Protein AF-A0A1M5CPR2-F1 (afdb_monomer_lite)

Secondary structure (DSSP, 8-state):
--STTHHHHHHHHSGGGGSSSHHHHHHHHHHHHHHHHHHHHHHHHHHHHHHHHHHHHHHHHHHHHHHHHHHHHHHHHHHHT----HIIIIIHHHHHHHHHHHHHHHHHHHHHHHHHHHHHHHHHHHHHHHHHHHHHHHHHHH-S-TTT-PPPTTHHHHHTT---HHHHHHHHHTEES-STT-S-TTTGGG-EE-HHHHHHHHHHHHHHHHHHHTTGGGS-HHHHHHHHHHHHHHHSS-HHHHHHHGGG-S--SSGGGHHHHHHHHHHHHHHHHHHHHT--SSHHHHHHHHHHHHHTT-HHHHHHHHHH-GGGTGGGHHHHHHHHHHTT-HHHHHHHHHHHHHH---TTTTHHHHGGGTT-HHHHHHHHHHS-HHHHHHHHHHHHHHHHHHHHHHHHHHHHHHHHHHHHHHHHHHHHHHHHHHHHHHHHHHHHHHHH--

Structure (mmCIF, N/CA/C/O backbone):
data_AF-A0A1M5CPR2-F1
#
_entry.id   AF-A0A1M5CPR2-F1
#
loop_
_atom_site.group_PDB
_atom_site.id
_atom_site.type_symbol
_atom_site.label_atom_id
_atom_site.label_alt_id
_atom_site.label_comp_id
_atom_site.label_asym_id
_atom_site.label_entity_id
_atom_site.label_seq_id
_atom_site.pdbx_PDB_ins_code
_atom_site.Cartn_x
_atom_site.Cartn_y
_atom_site.Cartn_z
_atom_site.occupancy
_atom_site.B_iso_or_equiv
_atom_site.auth_seq_id
_atom_site.auth_comp_id
_atom_site.auth_asym_id
_atom_site.auth_atom_id
_atom_site.pdbx_PDB_model_num
ATOM 1 N N . MET A 1 1 ? 37.892 -90.742 161.801 1.00 46.31 1 MET A N 1
ATOM 2 C CA . MET A 1 1 ? 38.537 -89.490 162.265 1.00 46.31 1 MET A CA 1
ATOM 3 C C . MET A 1 1 ? 39.712 -89.000 161.391 1.00 46.31 1 MET A C 1
ATOM 5 O O . MET A 1 1 ? 40.082 -87.849 161.536 1.00 46.31 1 MET A O 1
ATOM 9 N N . LYS A 1 2 ? 40.266 -89.778 160.436 1.00 43.53 2 LYS A N 1
ATOM 10 C CA . LYS A 1 2 ? 41.350 -89.299 159.536 1.00 43.53 2 LYS A CA 1
ATOM 11 C C . LYS A 1 2 ? 40.891 -88.693 158.193 1.00 43.53 2 LYS A C 1
ATOM 13 O O . LYS A 1 2 ? 41.622 -87.905 157.613 1.00 43.53 2 LYS A O 1
ATOM 18 N N . TYR A 1 3 ? 39.667 -88.973 157.741 1.00 48.22 3 TYR A N 1
ATOM 19 C CA . TYR A 1 3 ? 39.135 -88.443 156.472 1.00 48.22 3 TYR A CA 1
ATOM 20 C C . TYR A 1 3 ? 38.451 -87.066 156.586 1.00 48.22 3 TYR A C 1
ATOM 22 O O . TYR A 1 3 ? 38.242 -86.408 155.574 1.00 48.22 3 TYR A O 1
ATOM 30 N N . LEU A 1 4 ? 38.173 -86.588 157.808 1.00 45.84 4 LEU A N 1
ATOM 31 C CA . LEU A 1 4 ? 37.547 -85.278 158.049 1.00 45.84 4 LEU A CA 1
ATOM 32 C C . LEU A 1 4 ? 38.531 -84.099 157.885 1.00 45.84 4 LEU A C 1
ATOM 34 O O . LEU A 1 4 ? 38.107 -82.965 157.725 1.00 45.84 4 LEU A O 1
ATOM 38 N N . ILE A 1 5 ? 39.842 -84.360 157.905 1.00 55.25 5 ILE A N 1
ATOM 39 C CA . ILE A 1 5 ? 40.881 -83.317 157.835 1.00 55.25 5 ILE A CA 1
ATOM 40 C C . ILE A 1 5 ? 41.336 -83.069 156.387 1.00 55.25 5 ILE A C 1
ATOM 42 O O . ILE A 1 5 ? 41.716 -81.955 156.044 1.00 55.25 5 ILE A O 1
ATOM 46 N N . TYR A 1 6 ? 41.237 -84.067 155.503 1.00 47.31 6 TYR A N 1
ATOM 47 C CA . TYR A 1 6 ? 41.739 -83.941 154.129 1.00 47.31 6 TYR A CA 1
ATOM 48 C C . TYR A 1 6 ? 40.798 -83.159 153.199 1.00 47.31 6 TYR A C 1
ATOM 50 O O . TYR A 1 6 ? 41.252 -82.498 152.272 1.00 47.31 6 TYR A O 1
ATOM 58 N N . LEU A 1 7 ? 39.489 -83.175 153.467 1.00 48.38 7 LEU A N 1
ATOM 59 C CA . LEU A 1 7 ? 38.509 -82.451 152.648 1.00 48.38 7 LEU A CA 1
ATOM 60 C C . LEU A 1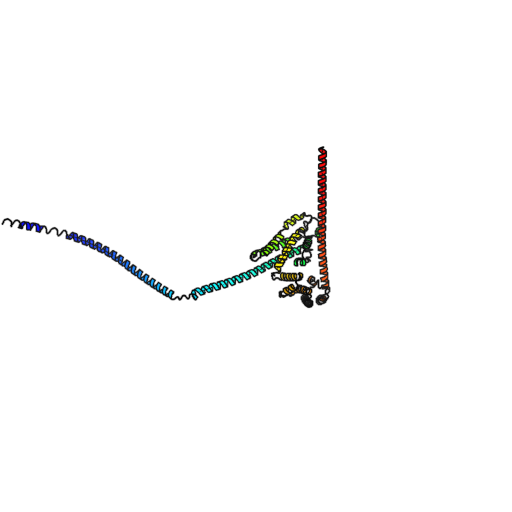 7 ? 38.382 -80.964 153.020 1.00 48.38 7 LEU A C 1
ATOM 62 O O . LEU A 1 7 ? 38.123 -80.150 152.139 1.00 48.38 7 LEU A O 1
ATOM 66 N N . LEU A 1 8 ? 38.673 -80.585 154.271 1.00 54.38 8 LEU A N 1
ATOM 67 C CA . LEU A 1 8 ? 38.713 -79.176 154.701 1.00 54.38 8 LEU A CA 1
ATOM 68 C C . LEU A 1 8 ? 39.885 -78.386 154.085 1.00 54.38 8 LEU A C 1
ATOM 70 O O . LEU A 1 8 ? 39.810 -77.164 153.967 1.00 54.38 8 LEU A O 1
ATOM 74 N N . LEU A 1 9 ? 40.939 -79.069 153.627 1.00 50.84 9 LEU A N 1
ATOM 75 C CA . LEU A 1 9 ? 42.083 -78.435 152.959 1.00 50.84 9 LEU A CA 1
ATOM 76 C C . LEU A 1 9 ? 41.846 -78.185 151.462 1.00 50.84 9 LEU A C 1
ATOM 78 O O . LEU A 1 9 ? 42.406 -77.244 150.906 1.00 50.84 9 LEU A O 1
ATOM 82 N N . ILE A 1 10 ? 40.961 -78.950 150.818 1.00 54.25 10 ILE A N 1
ATOM 83 C CA . ILE A 1 10 ? 40.609 -78.739 149.403 1.00 54.25 10 ILE A CA 1
ATOM 84 C C . ILE A 1 10 ? 39.627 -77.561 149.256 1.00 54.25 10 ILE A C 1
ATOM 86 O O . ILE A 1 10 ? 39.648 -76.856 148.250 1.00 54.25 10 ILE A O 1
ATOM 90 N N . SER A 1 11 ? 38.840 -77.253 150.295 1.00 47.31 11 SER A N 1
ATOM 91 C CA . SER A 1 11 ? 37.944 -76.088 150.299 1.00 47.31 11 SER A CA 1
ATOM 92 C C . SER A 1 11 ? 38.646 -74.725 150.399 1.00 47.31 11 SER A C 1
ATOM 94 O O . SER A 1 11 ? 38.014 -73.719 150.092 1.00 47.31 11 SER A O 1
ATOM 96 N N . GLN A 1 12 ? 39.930 -74.647 150.775 1.00 51.81 12 GLN A N 1
ATOM 97 C CA . GLN A 1 12 ? 40.636 -73.359 150.896 1.00 51.81 12 GLN A CA 1
ATOM 98 C C . GLN A 1 12 ? 41.450 -72.949 149.658 1.00 51.81 12 GLN A C 1
ATOM 100 O O . GLN A 1 12 ? 41.678 -71.756 149.483 1.00 51.81 12 GLN A O 1
ATOM 105 N N . SER A 1 13 ? 41.847 -73.870 148.767 1.00 49.28 13 SER A N 1
ATOM 106 C CA . SER A 1 13 ? 42.690 -73.503 147.610 1.00 49.28 13 SER A CA 1
ATOM 107 C C . SER A 1 13 ? 41.911 -73.025 146.382 1.00 49.28 13 SER A C 1
ATOM 109 O O . SER A 1 13 ? 42.493 -72.416 145.491 1.00 49.28 13 SER A O 1
ATOM 111 N N . ILE A 1 14 ? 40.608 -73.302 146.301 1.00 52.53 14 ILE A N 1
ATOM 112 C CA . ILE A 1 14 ? 39.794 -72.925 145.133 1.00 52.53 14 ILE A CA 1
ATOM 113 C C . ILE A 1 14 ? 39.235 -71.500 145.293 1.00 52.53 14 ILE A C 1
ATOM 115 O O . ILE A 1 14 ? 39.107 -70.771 144.309 1.00 52.53 14 ILE A O 1
ATOM 119 N N . ILE A 1 15 ? 39.017 -71.050 146.534 1.00 52.97 15 ILE A N 1
ATOM 120 C CA . ILE A 1 15 ? 38.456 -69.726 146.854 1.00 52.97 15 ILE A CA 1
ATOM 121 C C . ILE A 1 15 ? 39.446 -68.581 146.554 1.00 52.97 15 ILE A C 1
ATOM 123 O O . ILE A 1 15 ? 39.021 -67.467 146.266 1.00 52.97 15 ILE A O 1
ATOM 127 N N . THR A 1 16 ? 40.754 -68.835 146.502 1.00 52.72 16 THR A N 1
ATOM 128 C CA . THR A 1 16 ? 41.765 -67.819 146.147 1.00 52.72 16 THR A CA 1
ATOM 129 C C . THR A 1 16 ? 41.949 -67.598 144.642 1.00 52.72 16 THR A C 1
ATOM 131 O O . THR A 1 16 ? 42.523 -66.588 144.254 1.00 52.72 16 THR A O 1
ATOM 134 N N . SER A 1 17 ? 41.409 -68.463 143.775 1.00 48.44 17 SER A N 1
ATOM 135 C CA . SER A 1 17 ? 41.423 -68.247 142.312 1.00 48.44 17 SER A CA 1
ATOM 136 C C . SER A 1 17 ? 40.260 -67.378 141.803 1.00 48.44 17 SER A C 1
ATOM 138 O O . SER A 1 17 ? 40.164 -67.085 140.612 1.00 48.44 17 SER A O 1
ATOM 140 N N . ALA A 1 18 ? 39.405 -66.925 142.727 1.00 50.12 18 ALA A N 1
ATOM 141 C CA . ALA A 1 18 ? 38.241 -66.089 142.472 1.00 50.12 18 ALA A CA 1
ATOM 142 C C . ALA A 1 18 ? 38.508 -64.567 142.492 1.00 50.12 18 ALA A C 1
ATOM 144 O O . ALA A 1 18 ? 37.537 -63.827 142.469 1.00 50.12 18 ALA A O 1
ATOM 145 N N . SER A 1 19 ? 39.749 -64.048 142.524 1.00 50.28 19 SER A N 1
ATOM 146 C CA . SER A 1 19 ? 39.939 -62.578 142.621 1.00 50.28 19 SER A CA 1
ATOM 147 C C . SER A 1 19 ? 40.888 -61.905 141.622 1.00 50.28 19 SER A C 1
ATOM 149 O O . SER A 1 19 ? 40.955 -60.680 141.619 1.00 50.28 19 SER A O 1
ATOM 151 N N . GLU A 1 20 ? 41.601 -62.632 140.752 1.00 49.53 20 GLU A N 1
ATOM 152 C CA . GLU A 1 20 ? 42.553 -62.008 139.802 1.00 49.53 20 GLU A CA 1
ATOM 153 C C . GLU A 1 20 ? 42.031 -61.866 138.357 1.00 49.53 20 GLU A C 1
ATOM 155 O O . GLU A 1 20 ? 42.562 -61.061 137.594 1.00 49.53 20 GLU A O 1
ATOM 160 N N . ASN A 1 21 ? 40.948 -62.555 137.973 1.00 52.19 21 ASN A N 1
ATOM 161 C CA . ASN A 1 21 ? 40.403 -62.490 136.604 1.00 52.19 21 ASN A CA 1
ATOM 162 C C . ASN A 1 21 ? 39.315 -61.418 136.384 1.00 52.19 21 ASN A C 1
ATOM 164 O O . ASN A 1 21 ? 39.042 -61.062 135.237 1.00 52.19 21 ASN A O 1
ATOM 168 N N . GLU A 1 22 ? 38.723 -60.859 137.443 1.00 54.50 22 GLU A N 1
ATOM 169 C CA . GLU A 1 22 ? 37.647 -59.856 137.334 1.00 54.50 22 GLU A CA 1
ATOM 170 C C . GLU A 1 22 ? 38.163 -58.461 136.927 1.00 54.50 22 GLU A C 1
ATOM 172 O O . GLU A 1 22 ? 37.535 -57.775 136.124 1.00 54.50 22 GLU A O 1
ATOM 177 N N . LEU A 1 23 ? 39.368 -58.065 137.359 1.00 55.88 23 LEU A N 1
ATOM 178 C CA . LEU A 1 23 ? 39.886 -56.704 137.130 1.00 55.88 23 LEU A CA 1
ATOM 179 C C . LEU A 1 23 ? 40.436 -56.456 135.704 1.00 55.88 23 LEU A C 1
ATOM 181 O O . LEU A 1 23 ? 40.624 -55.313 135.282 1.00 55.88 23 LEU A O 1
ATOM 185 N N . SER A 1 24 ? 40.729 -57.526 134.959 1.00 54.97 24 SER A N 1
ATOM 186 C CA . SER A 1 24 ? 41.297 -57.491 133.599 1.00 54.97 24 SER A CA 1
ATOM 187 C C . SER A 1 24 ? 40.220 -57.330 132.513 1.00 54.97 24 SER A C 1
ATOM 189 O O . SER A 1 24 ? 40.455 -56.719 131.465 1.00 54.97 24 SER A O 1
ATOM 191 N N . LEU A 1 25 ? 39.010 -57.834 132.772 1.00 57.06 25 LEU A N 1
ATOM 192 C CA . LEU A 1 25 ? 37.923 -57.867 131.795 1.00 57.06 25 LEU A CA 1
ATOM 193 C C . LEU A 1 25 ? 37.200 -56.513 131.673 1.00 57.06 25 LEU A C 1
ATOM 195 O O . LEU A 1 25 ? 36.881 -56.080 130.564 1.00 57.06 25 LEU A O 1
ATOM 199 N N . GLU A 1 26 ? 37.001 -55.804 132.788 1.00 59.25 26 GLU A N 1
ATOM 200 C CA . GLU A 1 26 ? 36.251 -54.538 132.815 1.00 59.25 26 GLU A CA 1
ATOM 201 C C . GLU A 1 26 ? 36.940 -53.418 132.016 1.00 59.25 26 GLU A C 1
ATOM 203 O O . GLU A 1 26 ? 36.291 -52.716 131.237 1.00 59.25 26 GLU A O 1
ATOM 208 N N . LYS A 1 27 ? 38.277 -53.317 132.082 1.00 59.38 27 LYS A N 1
ATOM 209 C CA . LYS A 1 27 ? 39.042 -52.295 131.337 1.00 59.38 27 LYS A CA 1
ATOM 210 C C . LYS A 1 27 ? 38.984 -52.451 129.814 1.00 59.38 27 LYS A C 1
ATOM 212 O O . LYS A 1 27 ? 39.145 -51.464 129.092 1.00 59.38 27 LYS A O 1
ATOM 217 N N . ASN A 1 28 ? 38.774 -53.664 129.304 1.00 59.59 28 ASN A N 1
ATOM 218 C CA . ASN A 1 28 ? 38.693 -53.913 127.861 1.00 59.59 28 ASN A CA 1
ATOM 219 C C . ASN A 1 28 ? 37.292 -53.633 127.299 1.00 59.59 28 ASN A C 1
ATOM 221 O O . ASN A 1 28 ? 37.167 -53.167 126.165 1.00 59.59 28 ASN A O 1
ATOM 225 N N . ILE A 1 29 ? 36.246 -53.842 128.101 1.00 63.50 29 ILE A N 1
ATOM 226 C CA . ILE A 1 29 ? 34.855 -53.571 127.714 1.00 63.50 29 ILE A CA 1
ATOM 227 C C . ILE A 1 29 ? 34.598 -52.060 127.617 1.00 63.50 29 ILE A C 1
ATOM 229 O O . ILE A 1 29 ? 33.936 -51.600 126.684 1.00 63.50 29 ILE A O 1
ATOM 233 N N . GLU A 1 30 ? 35.180 -51.265 128.515 1.00 68.19 30 GLU A N 1
ATOM 234 C CA . GLU A 1 30 ? 34.995 -49.810 128.522 1.00 68.19 30 GLU A CA 1
ATOM 235 C C . GLU A 1 30 ? 35.646 -49.121 127.306 1.00 68.19 30 GLU A C 1
ATOM 237 O O . GLU A 1 30 ? 35.036 -48.263 126.665 1.00 68.19 30 GLU A O 1
ATOM 242 N N . LYS A 1 31 ? 36.836 -49.575 126.882 1.00 61.56 31 LYS A N 1
ATOM 243 C CA . LYS A 1 31 ? 37.495 -49.077 125.657 1.00 61.56 31 LYS A CA 1
ATOM 244 C C . LYS A 1 31 ? 36.727 -49.397 124.370 1.00 61.56 31 LYS A C 1
ATOM 246 O O . LYS A 1 31 ? 36.812 -48.627 123.412 1.00 61.56 31 LYS A O 1
ATOM 251 N N . LEU A 1 32 ? 36.002 -50.516 124.323 1.00 57.22 32 LEU A N 1
ATOM 252 C CA . LEU A 1 32 ? 35.213 -50.912 123.152 1.00 57.22 32 LEU A CA 1
ATOM 253 C C . LEU A 1 32 ? 33.897 -50.129 123.045 1.00 57.22 32 LEU A C 1
ATOM 255 O O . LEU A 1 32 ? 33.514 -49.757 121.935 1.00 57.22 32 LEU A O 1
ATOM 259 N N . LYS A 1 33 ? 33.252 -49.788 124.168 1.00 63.53 33 LYS A N 1
ATOM 260 C CA . LYS A 1 33 ? 32.050 -48.933 124.164 1.00 63.53 33 LYS A CA 1
ATOM 261 C C . LYS A 1 33 ? 32.331 -47.538 123.606 1.00 63.53 33 LYS A C 1
ATOM 263 O O . LYS A 1 33 ? 31.675 -47.125 122.656 1.00 63.53 33 LYS A O 1
ATOM 268 N N . ILE A 1 34 ? 33.394 -46.883 124.077 1.00 67.56 34 ILE A N 1
ATOM 269 C CA . ILE A 1 34 ? 33.750 -45.516 123.650 1.00 67.56 34 ILE A CA 1
ATOM 270 C C . ILE A 1 34 ? 34.014 -45.430 122.133 1.00 67.56 34 ILE A C 1
ATOM 272 O O . ILE A 1 34 ? 33.677 -44.437 121.491 1.00 67.56 34 ILE A O 1
ATOM 276 N N . ARG A 1 35 ? 34.601 -46.473 121.530 1.00 58.03 35 ARG A N 1
ATOM 277 C CA . ARG A 1 35 ? 34.837 -46.520 120.075 1.00 58.03 35 ARG A CA 1
ATOM 278 C C . ARG A 1 35 ? 33.563 -46.744 119.263 1.00 58.03 35 ARG A C 1
ATOM 280 O O . ARG A 1 35 ? 33.475 -46.238 118.149 1.00 58.03 35 ARG A O 1
ATOM 287 N N . THR A 1 36 ? 32.609 -47.491 119.808 1.00 58.78 36 THR A N 1
ATOM 288 C CA . THR A 1 36 ? 31.364 -47.839 119.112 1.00 58.78 36 THR A CA 1
ATOM 289 C C . THR A 1 36 ? 30.396 -46.655 119.119 1.00 58.78 36 THR A C 1
ATOM 291 O O . THR A 1 36 ? 29.849 -46.308 118.075 1.00 58.78 36 THR A O 1
ATOM 294 N N . ASP A 1 37 ? 30.297 -45.946 120.247 1.00 67.44 37 ASP A N 1
ATOM 295 C CA . ASP A 1 37 ? 29.418 -44.779 120.384 1.00 67.44 37 ASP A CA 1
ATOM 296 C C . ASP A 1 37 ? 29.842 -43.619 119.464 1.00 67.44 37 ASP A C 1
ATOM 298 O O . ASP A 1 37 ? 28.994 -42.942 118.884 1.00 67.44 37 ASP A O 1
ATOM 302 N N . LYS A 1 38 ? 31.154 -43.442 119.243 1.00 63.56 38 LYS A N 1
ATOM 303 C CA . LYS A 1 38 ? 31.688 -42.400 118.351 1.00 63.56 38 LYS A CA 1
ATOM 304 C C . LYS A 1 38 ? 31.393 -42.658 116.865 1.00 63.56 38 LYS A C 1
ATOM 306 O O . LYS A 1 38 ? 31.066 -41.733 116.130 1.00 63.56 38 LYS A O 1
ATOM 311 N N . ILE A 1 39 ? 31.476 -43.913 116.418 1.00 59.12 39 ILE A N 1
ATOM 312 C CA . ILE A 1 39 ? 31.174 -44.283 115.021 1.00 59.12 39 ILE A CA 1
ATOM 313 C C . ILE A 1 39 ? 29.666 -44.162 114.747 1.00 59.12 39 ILE A C 1
ATOM 315 O O . ILE A 1 39 ? 29.250 -43.779 113.653 1.00 59.12 39 ILE A O 1
ATOM 319 N N . GLN A 1 40 ? 28.836 -44.449 115.750 1.00 60.44 40 GLN A N 1
ATOM 320 C CA . GLN A 1 40 ? 27.385 -44.386 115.614 1.00 60.44 40 GLN A CA 1
ATOM 321 C C . GLN A 1 40 ? 26.854 -42.943 115.611 1.00 60.44 40 GLN A C 1
ATOM 323 O O . GLN A 1 40 ? 25.885 -42.660 114.905 1.00 60.44 40 GLN A O 1
ATOM 328 N N . SER A 1 41 ? 27.498 -42.017 116.334 1.00 68.81 41 SER A N 1
ATOM 329 C CA . SER A 1 41 ? 27.134 -40.596 116.291 1.00 68.81 41 SER A CA 1
ATOM 330 C C . SER A 1 41 ? 27.488 -39.940 114.954 1.00 68.81 41 SER A C 1
ATOM 332 O O . SER A 1 41 ? 26.647 -39.247 114.392 1.00 68.81 41 SER A O 1
ATOM 334 N N . GLU A 1 42 ? 28.682 -40.206 114.408 1.00 64.06 42 GLU A N 1
ATOM 335 C CA . GLU A 1 42 ? 29.139 -39.605 113.141 1.00 64.06 42 GLU A CA 1
ATOM 336 C C . GLU A 1 42 ? 28.307 -40.100 111.935 1.00 64.06 42 GLU A C 1
ATOM 338 O O . GLU A 1 42 ? 27.951 -39.315 111.058 1.00 64.06 42 GLU A O 1
ATOM 343 N N . SER A 1 43 ? 27.899 -41.376 111.928 1.00 62.56 43 SER A N 1
ATOM 344 C CA . SER A 1 43 ? 27.046 -41.951 110.872 1.00 62.56 43 SER A CA 1
ATOM 345 C C . SER A 1 43 ? 25.602 -41.419 110.900 1.00 62.56 43 SER A C 1
ATOM 347 O O . SER A 1 43 ? 25.014 -41.107 109.860 1.00 62.56 43 SER A O 1
ATOM 349 N N . ASN A 1 44 ? 25.018 -41.257 112.092 1.00 66.56 44 ASN A N 1
ATOM 350 C CA . ASN A 1 44 ? 23.647 -40.759 112.224 1.00 66.56 44 ASN A CA 1
ATOM 351 C C . ASN A 1 44 ? 23.523 -39.278 111.837 1.00 66.56 44 ASN A C 1
ATOM 353 O O . ASN A 1 44 ? 22.504 -38.873 111.273 1.00 66.56 44 ASN A O 1
ATOM 357 N N . GLU A 1 45 ? 24.550 -38.471 112.096 1.00 68.62 45 GLU A N 1
ATOM 358 C CA . GLU A 1 45 ? 24.544 -37.047 111.757 1.00 68.62 45 GLU A CA 1
ATOM 359 C C . GLU A 1 45 ? 24.587 -36.830 110.231 1.00 68.62 45 GLU A C 1
ATOM 361 O O . GLU A 1 45 ? 23.793 -36.053 109.692 1.00 68.62 45 GLU A O 1
ATOM 366 N N . GLU A 1 46 ? 25.399 -37.611 109.507 1.00 66.94 46 GLU A N 1
ATOM 367 C CA . GLU A 1 46 ? 25.482 -37.556 108.040 1.00 66.94 46 GLU A CA 1
ATOM 368 C C . GLU A 1 46 ? 24.170 -37.998 107.360 1.00 66.94 46 GLU A C 1
ATOM 370 O O . GLU A 1 46 ? 23.700 -37.374 106.400 1.00 66.94 46 GLU A O 1
ATOM 375 N N . HIS A 1 47 ? 23.532 -39.054 107.874 1.00 64.56 47 HIS A N 1
ATOM 376 C CA . HIS A 1 47 ? 22.253 -39.527 107.342 1.00 64.56 47 HIS A CA 1
ATOM 377 C C . HIS A 1 47 ? 21.106 -38.543 107.591 1.00 64.56 47 HIS A C 1
ATOM 379 O O . HIS A 1 47 ? 20.256 -38.362 106.714 1.00 64.56 47 HIS A O 1
ATOM 385 N N . THR A 1 48 ? 21.098 -37.866 108.741 1.00 68.06 48 THR A N 1
ATOM 386 C CA . THR A 1 48 ? 20.051 -36.892 109.082 1.00 68.06 48 THR A CA 1
ATOM 387 C C . THR A 1 48 ? 20.138 -35.649 108.190 1.00 68.06 48 THR A C 1
ATOM 389 O O . THR A 1 48 ? 19.113 -35.186 107.685 1.00 68.06 48 THR A O 1
ATOM 392 N N . GLN A 1 49 ? 21.352 -35.170 107.893 1.00 69.56 49 GLN A N 1
ATOM 393 C CA . GLN A 1 49 ? 21.562 -34.046 106.973 1.00 69.56 49 GLN A CA 1
ATOM 394 C C . GLN A 1 49 ? 21.135 -34.380 105.535 1.00 69.56 49 GLN A C 1
ATOM 396 O O . GLN A 1 49 ? 20.438 -33.590 104.895 1.00 69.56 49 GLN A O 1
ATOM 401 N N . LYS A 1 50 ? 21.472 -35.577 105.028 1.00 67.31 50 LYS A N 1
ATOM 402 C CA . LYS A 1 50 ? 21.034 -36.028 103.692 1.00 67.31 50 LYS A CA 1
ATOM 403 C C . LYS A 1 50 ? 19.509 -36.149 103.584 1.00 67.31 50 LYS A C 1
ATOM 405 O O . LYS A 1 50 ? 18.942 -35.793 102.552 1.00 67.31 50 LYS A O 1
ATOM 410 N N . LEU A 1 51 ? 18.836 -36.606 104.643 1.00 63.41 51 LEU A N 1
ATOM 411 C CA . LEU A 1 51 ? 17.372 -36.679 104.700 1.00 63.41 51 LEU A CA 1
ATOM 412 C C . LEU A 1 51 ? 16.717 -35.293 104.707 1.00 63.41 51 LEU A C 1
ATOM 414 O O . LEU A 1 51 ? 15.734 -35.094 103.998 1.00 63.41 51 LEU A O 1
ATOM 418 N N . GLN A 1 52 ? 17.267 -34.325 105.443 1.00 70.81 52 GLN A N 1
ATOM 419 C CA . GLN A 1 52 ? 16.745 -32.954 105.455 1.00 70.81 52 GLN A CA 1
ATOM 420 C C . GLN A 1 52 ? 16.826 -32.289 104.077 1.00 70.81 52 GLN A C 1
ATOM 422 O O . GLN A 1 52 ? 15.830 -31.728 103.624 1.00 70.81 52 GLN A O 1
ATOM 427 N N . ILE A 1 53 ? 17.952 -32.442 103.372 1.00 70.44 53 ILE A N 1
ATOM 428 C CA . ILE A 1 53 ? 18.131 -31.902 102.014 1.00 70.44 53 ILE A CA 1
ATOM 429 C C . ILE A 1 53 ? 17.119 -32.520 101.034 1.00 70.44 53 ILE A C 1
ATOM 431 O O . ILE A 1 53 ? 16.521 -31.810 100.226 1.00 70.44 53 ILE A O 1
ATOM 435 N N . LEU A 1 54 ? 16.876 -33.833 101.120 1.00 62.09 54 LEU A N 1
ATOM 436 C CA . LEU A 1 54 ? 15.883 -34.509 100.277 1.00 62.09 54 LEU A CA 1
ATOM 437 C C . LEU A 1 54 ? 14.446 -34.071 100.597 1.00 62.09 54 LEU A C 1
ATOM 439 O O . LEU A 1 54 ? 13.639 -33.901 99.682 1.00 62.09 54 LEU A O 1
ATOM 443 N N . ILE A 1 55 ? 14.122 -33.851 101.875 1.00 68.12 55 ILE A N 1
ATOM 444 C CA . ILE A 1 55 ? 12.794 -33.386 102.300 1.00 68.12 55 ILE A CA 1
ATOM 445 C C . ILE A 1 55 ? 12.545 -31.950 101.826 1.00 68.12 55 ILE A C 1
ATOM 447 O O . ILE A 1 55 ? 11.475 -31.674 101.282 1.00 68.12 55 ILE A O 1
ATOM 451 N N . GLU A 1 56 ? 13.512 -31.045 101.987 1.00 70.25 56 GLU A N 1
ATOM 452 C CA . GLU A 1 56 ? 13.401 -29.661 101.508 1.00 70.25 56 GLU A CA 1
ATOM 453 C C . GLU A 1 56 ? 13.316 -29.591 99.978 1.00 70.25 56 GLU A C 1
ATOM 455 O O . GLU A 1 56 ? 12.459 -28.881 99.450 1.00 70.25 56 GLU A O 1
ATOM 460 N N . GLY A 1 57 ? 14.099 -30.412 99.268 1.00 62.84 57 GLY A N 1
ATOM 461 C CA . GLY A 1 57 ? 13.990 -30.565 97.816 1.00 62.84 57 GLY A CA 1
ATOM 462 C C . GLY A 1 57 ? 12.614 -31.072 97.366 1.00 62.84 57 GLY A C 1
ATOM 463 O O . GLY A 1 57 ? 12.060 -30.561 96.394 1.00 62.84 57 GLY A O 1
ATOM 464 N N . SER A 1 58 ? 12.011 -32.022 98.095 1.00 63.50 58 SER A N 1
ATOM 465 C CA . SER A 1 58 ? 10.658 -32.508 97.775 1.00 63.50 58 SER A CA 1
ATOM 466 C C . SER A 1 58 ? 9.585 -31.431 97.968 1.00 63.50 58 SER A C 1
ATOM 468 O O . SER A 1 58 ? 8.727 -31.267 97.107 1.00 63.50 58 SER A O 1
ATOM 470 N N . LYS A 1 59 ? 9.685 -30.617 99.029 1.00 69.75 59 LYS A N 1
ATOM 471 C CA . LYS A 1 59 ? 8.730 -29.531 99.303 1.00 69.75 59 LYS A CA 1
ATOM 472 C C . LYS A 1 59 ? 8.798 -28.420 98.256 1.00 69.75 59 LYS A C 1
ATOM 474 O O . LYS A 1 59 ? 7.759 -27.882 97.882 1.00 69.75 59 LYS A O 1
ATOM 479 N N . HIS A 1 60 ? 9.999 -28.090 97.777 1.00 68.75 60 HIS A N 1
ATOM 480 C CA . HIS A 1 60 ? 10.169 -27.110 96.705 1.00 68.75 60 HIS A CA 1
ATOM 481 C C . HIS A 1 60 ? 9.586 -27.626 95.379 1.00 68.75 60 HIS A C 1
ATOM 483 O O . HIS A 1 60 ? 8.898 -26.884 94.677 1.00 68.75 60 HIS A O 1
ATOM 489 N N . ASN A 1 61 ? 9.782 -28.911 95.067 1.00 65.75 61 ASN A N 1
ATOM 490 C CA . ASN A 1 61 ? 9.176 -29.534 93.888 1.00 65.75 61 ASN A CA 1
ATOM 491 C C . ASN A 1 61 ? 7.643 -29.586 93.985 1.00 65.75 61 ASN A C 1
ATOM 493 O O . ASN A 1 61 ? 6.961 -29.308 93.001 1.00 65.75 61 ASN A O 1
ATOM 497 N N . ASP A 1 62 ? 7.083 -29.875 95.161 1.00 70.62 62 ASP A N 1
ATOM 498 C CA . ASP A 1 62 ? 5.629 -29.889 95.363 1.00 70.62 62 ASP A CA 1
ATOM 499 C C . ASP A 1 62 ? 5.006 -28.492 95.188 1.00 70.62 62 ASP A C 1
ATOM 501 O O . ASP A 1 62 ? 3.921 -28.361 94.613 1.00 70.62 62 ASP A O 1
ATOM 505 N N . GLN A 1 63 ? 5.703 -27.432 95.614 1.00 70.94 63 GLN A N 1
ATOM 506 C CA . GLN A 1 63 ? 5.278 -26.046 95.387 1.00 70.94 63 GLN A CA 1
ATOM 507 C C . GLN A 1 63 ? 5.341 -25.649 93.904 1.00 70.94 63 GLN A C 1
ATOM 509 O O . GLN A 1 63 ? 4.407 -25.021 93.399 1.00 70.94 63 GLN A O 1
ATOM 514 N N . GLU A 1 64 ? 6.384 -26.054 93.176 1.00 68.62 64 GLU A N 1
ATOM 515 C CA . GLU A 1 64 ? 6.464 -25.818 91.730 1.00 68.62 64 GLU A CA 1
ATOM 516 C C . GLU A 1 64 ? 5.367 -26.576 90.976 1.00 68.62 64 GLU A C 1
ATOM 518 O O . GLU A 1 64 ? 4.669 -25.983 90.151 1.00 68.62 64 GLU A O 1
ATOM 523 N N . ILE A 1 65 ? 5.132 -27.847 91.315 1.00 70.44 65 ILE A N 1
ATOM 524 C CA . ILE A 1 65 ? 4.063 -28.664 90.726 1.00 70.44 65 ILE A CA 1
ATOM 525 C C . ILE A 1 65 ? 2.684 -28.055 91.012 1.00 70.44 65 ILE A C 1
ATOM 527 O O . ILE A 1 65 ? 1.835 -28.038 90.118 1.00 70.44 65 ILE A O 1
ATOM 531 N N . SER A 1 66 ? 2.456 -27.520 92.217 1.00 73.62 66 SER A N 1
ATOM 532 C CA . SER A 1 66 ? 1.236 -26.773 92.552 1.00 73.62 66 SER A CA 1
ATOM 533 C C . SER A 1 66 ? 1.064 -25.555 91.645 1.00 73.62 66 SER A C 1
ATOM 535 O O . SER A 1 66 ? 0.013 -25.393 91.033 1.00 73.62 66 SER A O 1
ATOM 537 N N . SER A 1 67 ? 2.110 -24.740 91.487 1.00 71.69 67 SER A N 1
ATOM 538 C CA . SER A 1 67 ? 2.048 -23.537 90.646 1.00 71.69 67 SER A CA 1
ATOM 539 C C . SER A 1 67 ? 1.824 -23.862 89.162 1.00 71.69 67 SER A C 1
ATOM 541 O O . SER A 1 67 ? 1.107 -23.150 88.458 1.00 71.69 67 SER A O 1
ATOM 543 N N . ILE A 1 68 ? 2.387 -24.974 88.678 1.00 70.94 68 ILE A N 1
ATOM 544 C CA . ILE A 1 68 ? 2.177 -25.470 87.315 1.00 70.94 68 ILE A CA 1
ATOM 545 C C . ILE A 1 68 ? 0.737 -25.958 87.147 1.00 70.94 68 ILE A C 1
ATOM 547 O O . ILE A 1 68 ? 0.112 -25.630 86.141 1.00 70.94 68 ILE A O 1
ATOM 551 N N . LYS A 1 69 ? 0.184 -26.690 88.123 1.00 74.44 69 LYS A N 1
ATOM 552 C CA . LYS A 1 69 ? -1.224 -27.113 88.099 1.00 74.44 69 LYS A CA 1
ATOM 553 C C . LYS A 1 69 ? -2.173 -25.922 88.090 1.00 74.44 69 LYS A C 1
ATOM 555 O O . LYS A 1 69 ? -3.084 -25.916 87.271 1.00 74.44 69 LYS A O 1
ATOM 560 N N . ASP A 1 70 ? -1.922 -24.905 88.908 1.00 77.00 70 ASP A N 1
ATOM 561 C CA . ASP A 1 70 ? -2.744 -23.692 88.936 1.00 77.00 70 ASP A CA 1
ATOM 562 C C . ASP A 1 70 ? -2.675 -22.940 87.598 1.00 77.00 70 ASP A C 1
ATOM 564 O O . ASP A 1 70 ? -3.698 -22.516 87.062 1.00 77.00 70 ASP A O 1
ATOM 568 N N . ASN A 1 71 ? -1.490 -22.844 86.987 1.00 75.25 71 ASN A N 1
ATOM 569 C CA . ASN A 1 71 ? -1.327 -22.240 85.662 1.00 75.25 71 ASN A CA 1
ATOM 570 C C . ASN A 1 71 ? -2.008 -23.050 84.549 1.00 75.25 71 ASN A C 1
ATOM 572 O O . ASN A 1 71 ? -2.604 -22.465 83.641 1.00 75.25 71 ASN A O 1
ATOM 576 N N . ILE A 1 72 ? -1.950 -24.383 84.616 1.00 72.44 72 ILE A N 1
ATOM 577 C CA . ILE A 1 72 ? -2.669 -25.272 83.696 1.00 72.44 72 ILE A CA 1
ATOM 578 C C . ILE A 1 72 ? -4.178 -25.116 83.882 1.00 72.44 72 ILE A C 1
ATOM 580 O O . ILE A 1 72 ? -4.884 -25.061 82.881 1.00 72.44 72 ILE A O 1
ATOM 584 N N . ASP A 1 73 ? -4.672 -24.979 85.113 1.00 75.81 73 ASP A N 1
ATOM 585 C CA . ASP A 1 73 ? -6.101 -24.818 85.400 1.00 75.81 73 ASP A CA 1
ATOM 586 C C . ASP A 1 73 ? -6.627 -23.430 84.980 1.00 75.81 73 ASP A C 1
ATOM 588 O O . ASP A 1 73 ? -7.754 -23.273 84.509 1.00 75.81 73 ASP A O 1
ATOM 592 N N . ILE A 1 74 ? -5.783 -22.396 85.066 1.00 75.12 74 ILE A N 1
ATOM 593 C CA . ILE A 1 74 ? -6.073 -21.067 84.511 1.00 75.12 74 ILE A CA 1
ATOM 594 C C . ILE A 1 74 ? -6.107 -21.120 82.978 1.00 75.12 74 ILE A C 1
ATOM 596 O O . ILE A 1 74 ? -6.997 -20.529 82.363 1.00 75.12 74 ILE A O 1
ATOM 600 N N . LEU A 1 75 ? -5.159 -21.817 82.342 1.00 67.75 75 LEU A N 1
ATOM 601 C CA . LEU A 1 75 ? -5.114 -21.974 80.886 1.00 67.75 75 LEU A CA 1
ATOM 602 C C . LEU A 1 75 ? -6.269 -22.833 80.366 1.00 67.75 75 LEU A C 1
ATOM 604 O O . LEU A 1 75 ? -6.886 -22.449 79.373 1.00 67.75 75 LEU A O 1
ATOM 608 N N . SER A 1 76 ? -6.603 -23.932 81.043 1.00 67.38 76 SER A N 1
ATOM 609 C CA . SER A 1 76 ? -7.727 -24.801 80.693 1.00 67.38 76 SER A CA 1
ATOM 610 C C . SER A 1 76 ? -9.036 -24.022 80.777 1.00 67.38 76 SER A C 1
ATOM 612 O O . SER A 1 76 ? -9.744 -23.958 79.781 1.00 67.38 76 SER A O 1
ATOM 614 N N . LYS A 1 77 ? -9.286 -23.279 81.864 1.00 67.88 77 LYS A N 1
ATOM 615 C CA . LYS A 1 77 ? -10.467 -22.405 81.997 1.00 67.88 77 LYS A CA 1
ATOM 616 C C . LYS A 1 77 ? -10.509 -21.280 80.962 1.00 67.88 77 LYS A C 1
ATOM 618 O O . LYS A 1 77 ? -11.591 -20.830 80.589 1.00 67.88 77 LYS A O 1
ATOM 623 N N . LYS A 1 78 ? -9.356 -20.796 80.487 1.00 62.44 78 LYS A N 1
ATOM 624 C CA . LYS A 1 78 ? -9.268 -19.757 79.444 1.00 62.44 78 LYS A CA 1
ATOM 625 C C . LYS A 1 78 ? -9.506 -20.315 78.036 1.00 62.44 78 LYS A C 1
ATOM 627 O O . LYS A 1 78 ? -10.005 -19.586 77.182 1.00 62.44 78 LYS A O 1
ATOM 632 N N . ILE A 1 79 ? -9.172 -21.585 77.807 1.00 59.78 79 ILE A N 1
ATOM 633 C CA . ILE A 1 79 ? -9.469 -22.330 76.575 1.00 59.78 79 ILE A CA 1
ATOM 634 C C . ILE A 1 79 ? -10.935 -22.782 76.569 1.00 59.78 79 ILE A C 1
ATOM 636 O O . ILE A 1 79 ? -11.611 -22.608 75.565 1.00 59.78 79 ILE A O 1
ATOM 640 N N . GLU A 1 80 ? -11.448 -23.263 77.701 1.00 58.53 80 GLU A N 1
ATOM 641 C CA . GLU A 1 80 ? -12.827 -23.737 77.879 1.00 58.53 80 GLU A CA 1
ATOM 642 C C . GLU A 1 80 ? -13.852 -22.588 77.823 1.00 58.53 80 GLU A C 1
ATOM 644 O O . GLU A 1 80 ? -14.981 -22.790 77.397 1.00 58.53 80 GLU A O 1
ATOM 649 N N . LYS A 1 81 ? -13.446 -21.352 78.162 1.00 56.00 81 LYS A N 1
ATOM 650 C CA . LYS A 1 81 ? -14.253 -20.130 77.965 1.00 56.00 81 LYS A CA 1
ATOM 651 C C . LYS A 1 81 ? -14.106 -19.472 76.591 1.00 56.00 81 LYS A C 1
ATOM 653 O O . LYS A 1 81 ? -14.788 -18.480 76.329 1.00 56.00 81 LYS A O 1
ATOM 658 N N . ARG A 1 82 ? -13.226 -19.963 75.712 1.00 54.53 82 ARG A N 1
ATOM 659 C CA . ARG A 1 82 ? -13.302 -19.601 74.294 1.00 54.53 82 ARG A CA 1
ATOM 660 C C . ARG A 1 82 ? -14.350 -20.508 73.671 1.00 54.53 82 ARG A C 1
ATOM 662 O O . ARG A 1 82 ? -14.015 -21.563 73.143 1.00 54.53 82 ARG A O 1
ATOM 669 N N . ASP A 1 83 ? -15.602 -20.062 73.713 1.00 54.69 83 ASP A N 1
ATOM 67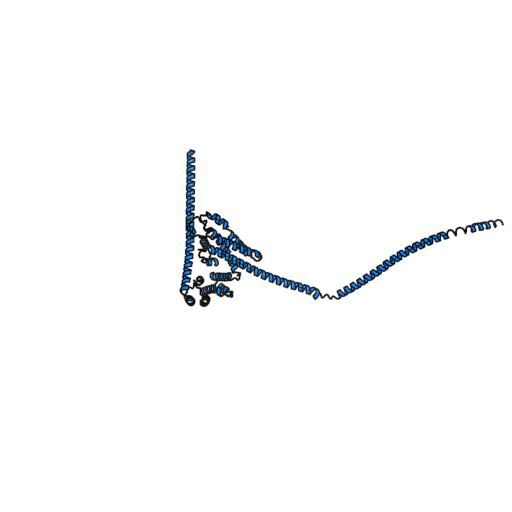0 C CA . ASP A 1 83 ? -16.615 -20.516 72.767 1.00 54.69 83 ASP A CA 1
ATOM 671 C C . ASP A 1 83 ? -16.090 -20.186 71.366 1.00 54.69 83 ASP A C 1
ATOM 673 O O . ASP A 1 83 ? -16.266 -19.082 70.849 1.00 54.69 83 ASP A O 1
ATOM 677 N N . LEU A 1 84 ? -15.336 -21.127 70.797 1.00 54.94 84 LEU A N 1
ATOM 678 C CA . LEU A 1 84 ? -14.847 -21.092 69.431 1.00 54.94 84 LEU A CA 1
ATOM 679 C C . LEU A 1 84 ? -16.088 -21.125 68.551 1.00 54.94 84 LEU A C 1
ATOM 681 O O . LEU A 1 84 ? -16.621 -22.181 68.206 1.00 54.94 84 LEU A O 1
ATOM 685 N N . ASN A 1 85 ? -16.576 -19.939 68.207 1.00 60.66 85 ASN A N 1
ATOM 686 C CA . ASN A 1 85 ? -17.570 -19.779 67.171 1.00 60.66 85 ASN A CA 1
ATOM 687 C C . ASN A 1 85 ? -16.859 -20.124 65.863 1.00 60.66 85 ASN A C 1
ATOM 689 O O . ASN A 1 85 ? -16.352 -19.244 65.176 1.00 60.66 85 ASN A O 1
ATOM 693 N N . TYR A 1 86 ? -16.817 -21.415 65.518 1.00 59.69 86 TYR A N 1
ATOM 694 C CA . TYR A 1 86 ? -16.217 -21.949 64.288 1.00 59.69 86 TYR A CA 1
ATOM 695 C C . TYR A 1 86 ? -16.637 -21.157 63.038 1.00 59.69 86 TYR A C 1
ATOM 697 O O . TYR A 1 86 ? -15.858 -20.987 62.099 1.00 59.69 86 TYR A O 1
ATOM 705 N N . LEU A 1 87 ? -17.860 -20.618 63.055 1.00 60.81 87 LEU A N 1
ATOM 706 C CA . LEU A 1 87 ? -18.366 -19.672 62.064 1.00 60.81 87 LEU A CA 1
ATOM 707 C C . LEU A 1 87 ? -17.535 -18.380 61.985 1.00 60.81 87 LEU A C 1
ATOM 709 O O . LEU A 1 87 ? -17.095 -18.006 60.902 1.00 60.81 87 LEU A O 1
ATOM 713 N N . PHE A 1 88 ? -17.301 -17.703 63.108 1.00 68.69 88 PHE A N 1
ATOM 714 C CA . PHE A 1 88 ? -16.581 -16.429 63.143 1.00 68.69 88 PHE A CA 1
ATOM 715 C C . PHE A 1 88 ? -15.061 -16.589 63.054 1.00 68.69 88 PHE A C 1
ATOM 717 O O . PHE A 1 88 ? -14.417 -15.818 62.348 1.00 68.69 88 PHE A O 1
ATOM 724 N N . ASP A 1 89 ? -14.494 -17.600 63.709 1.00 71.44 89 ASP A N 1
ATOM 725 C CA . ASP A 1 89 ? -13.038 -17.744 63.816 1.00 71.44 89 ASP A CA 1
ATOM 726 C C . ASP A 1 89 ? -12.412 -18.473 62.620 1.00 71.44 89 ASP A C 1
ATOM 728 O O . ASP A 1 89 ? -11.237 -18.266 62.320 1.00 71.44 89 ASP A O 1
ATOM 732 N N . LEU A 1 90 ? -13.183 -19.303 61.905 1.00 74.00 90 LEU A N 1
ATOM 733 C CA . LEU A 1 90 ? -12.675 -20.099 60.784 1.00 74.00 90 LEU A CA 1
ATOM 734 C C . LEU A 1 90 ? -13.404 -19.799 59.470 1.00 74.00 90 LEU A C 1
ATOM 736 O O . LEU A 1 90 ? -12.764 -19.509 58.457 1.00 74.00 90 LEU A O 1
ATOM 740 N N . ALA A 1 91 ? -14.741 -19.834 59.474 1.00 79.12 91 ALA A N 1
ATOM 741 C CA . ALA A 1 91 ? -15.511 -19.696 58.239 1.00 79.12 91 ALA A CA 1
ATOM 742 C C . ALA A 1 91 ? -15.460 -18.270 57.668 1.00 79.12 91 ALA A C 1
ATOM 744 O O . ALA A 1 91 ? -15.365 -18.117 56.450 1.00 79.12 91 ALA A O 1
ATOM 745 N N . ILE A 1 92 ? -15.464 -17.232 58.514 1.00 84.00 92 ILE A N 1
ATOM 746 C CA . ILE A 1 92 ? -15.345 -15.834 58.069 1.00 84.00 92 ILE A CA 1
ATOM 747 C C . ILE A 1 92 ? -13.984 -15.568 57.402 1.00 84.00 92 ILE A C 1
ATOM 749 O O . ILE A 1 92 ? -14.004 -15.148 56.244 1.00 84.00 92 ILE A O 1
ATOM 753 N N . PRO A 1 93 ? -12.814 -15.849 58.016 1.00 90.19 93 PRO A N 1
ATOM 754 C CA . PRO A 1 93 ? -11.518 -15.655 57.358 1.00 90.19 93 PRO A CA 1
ATOM 755 C C . PRO A 1 93 ? -11.373 -16.438 56.050 1.00 90.19 93 PRO A C 1
ATOM 757 O O . PRO A 1 93 ? -10.861 -15.903 55.066 1.00 90.19 93 PRO A O 1
ATOM 760 N N . PHE A 1 94 ? -11.862 -17.681 56.008 1.00 87.25 94 PHE A N 1
ATOM 761 C CA . PHE A 1 94 ? -11.803 -18.512 54.805 1.00 87.25 94 PHE A CA 1
ATOM 762 C C . PHE A 1 94 ? -12.704 -17.961 53.691 1.00 87.25 94 PHE A C 1
ATOM 764 O O . PHE A 1 94 ? -12.275 -17.837 52.544 1.00 87.25 94 PHE A O 1
ATOM 771 N N . SER A 1 95 ? -13.924 -17.538 54.033 1.00 87.88 95 SER A N 1
ATOM 772 C CA . SER A 1 95 ? -14.851 -16.901 53.089 1.00 87.88 95 SER A CA 1
ATOM 773 C C . SER A 1 95 ? -14.303 -15.569 52.578 1.00 87.88 95 SER A C 1
ATOM 775 O O . SER A 1 95 ? -14.340 -15.317 51.377 1.00 87.88 95 SER A O 1
ATOM 777 N N . LEU A 1 96 ? -13.727 -14.739 53.454 1.00 91.69 96 LEU A N 1
ATOM 778 C CA . LEU A 1 96 ? -13.037 -13.502 53.076 1.00 91.69 96 LEU A CA 1
ATOM 779 C C . LEU A 1 96 ? -11.836 -13.773 52.168 1.00 91.69 96 LEU A C 1
ATOM 781 O O . LEU A 1 96 ? -11.628 -13.023 51.220 1.00 91.69 96 LEU A O 1
ATOM 785 N N . SER A 1 97 ? -11.076 -14.844 52.407 1.00 94.38 97 SER A N 1
ATOM 786 C CA . SER A 1 97 ? -9.968 -15.255 51.539 1.00 94.38 97 SER A CA 1
ATOM 787 C C . SER A 1 97 ? -10.460 -15.652 50.143 1.00 94.38 97 SER A C 1
ATOM 789 O O . SER A 1 97 ? -9.927 -15.156 49.152 1.00 94.38 97 SER A O 1
ATOM 791 N N . ILE A 1 98 ? -11.530 -16.451 50.048 1.00 94.50 98 ILE A N 1
ATOM 792 C CA . ILE A 1 98 ? -12.148 -16.832 48.766 1.00 94.50 98 ILE A CA 1
ATOM 793 C C . ILE A 1 98 ? -12.697 -15.601 48.038 1.00 94.50 98 ILE A C 1
ATOM 795 O O . ILE A 1 98 ? -12.434 -15.418 46.850 1.00 94.50 98 ILE A O 1
ATOM 799 N N . ILE A 1 99 ? -13.437 -14.741 48.742 1.00 94.25 99 ILE A N 1
ATOM 800 C CA . ILE A 1 99 ? -13.998 -13.507 48.182 1.00 94.25 99 ILE A CA 1
ATOM 801 C C . ILE A 1 99 ? -12.867 -12.596 47.689 1.00 94.25 99 ILE A C 1
ATOM 803 O O . ILE A 1 99 ? -12.924 -12.100 46.567 1.00 94.25 99 ILE A O 1
ATOM 807 N N . SER A 1 100 ? -11.810 -12.426 48.484 1.00 94.88 100 SER A N 1
ATOM 808 C CA . SER A 1 100 ? -10.619 -11.658 48.115 1.00 94.88 100 SER A CA 1
ATOM 809 C C . SER A 1 100 ? -9.939 -12.239 46.874 1.00 94.88 100 SER A C 1
ATOM 811 O O . SER A 1 100 ? -9.687 -11.509 45.918 1.00 94.88 100 SER A O 1
ATOM 813 N N . ALA A 1 101 ? -9.721 -13.556 46.823 1.00 95.81 101 ALA A N 1
ATOM 814 C CA . ALA A 1 101 ? -9.152 -14.234 45.661 1.00 95.81 101 ALA A CA 1
ATOM 815 C C . ALA A 1 101 ? -10.008 -14.034 44.401 1.00 95.81 101 ALA A C 1
ATOM 817 O O . ALA A 1 101 ? -9.468 -13.775 43.326 1.00 95.81 101 ALA A O 1
ATOM 818 N N . LEU A 1 102 ? -11.337 -14.079 44.530 1.00 95.94 102 LEU A N 1
ATOM 819 C CA . LEU A 1 102 ? -12.268 -13.810 43.435 1.00 95.94 102 LEU A CA 1
ATOM 820 C C . LEU A 1 102 ? -12.171 -12.351 42.962 1.00 95.94 102 LEU A C 1
ATOM 822 O O . LEU A 1 102 ? -12.106 -12.106 41.756 1.00 95.94 102 LEU A O 1
ATOM 826 N N . PHE A 1 103 ? -12.086 -11.385 43.882 1.00 95.56 103 PHE A N 1
ATOM 827 C CA . PHE A 1 103 ? -11.849 -9.978 43.543 1.00 95.56 103 PHE A CA 1
ATOM 828 C C . PHE A 1 103 ? -10.496 -9.766 42.851 1.00 95.56 103 PHE A C 1
ATOM 830 O O . PHE A 1 103 ? -10.443 -9.069 41.836 1.00 95.56 103 PHE A O 1
ATOM 837 N N . PHE A 1 104 ? -9.416 -10.386 43.337 1.00 95.69 104 PHE A N 1
ATOM 838 C CA . PHE A 1 104 ? -8.099 -10.329 42.697 1.00 95.69 104 PHE A CA 1
ATOM 839 C C . PHE A 1 104 ? -8.116 -10.957 41.306 1.00 95.69 104 PHE A C 1
ATOM 841 O O . PHE A 1 104 ? -7.580 -10.367 40.370 1.00 95.69 104 PHE A O 1
ATOM 848 N N . TRP A 1 105 ? -8.766 -12.109 41.141 1.00 96.69 105 TRP A N 1
ATOM 849 C CA . TRP A 1 105 ? -8.913 -12.760 39.844 1.00 96.69 105 TRP A CA 1
ATOM 850 C C . TRP A 1 105 ? -9.692 -11.885 38.859 1.00 96.69 105 TRP A C 1
ATOM 852 O O . TRP A 1 105 ? -9.231 -11.677 37.740 1.00 96.69 105 TRP A O 1
ATOM 862 N N . LEU A 1 106 ? -10.817 -11.296 39.280 1.00 95.62 106 LEU A N 1
ATOM 863 C CA . LEU A 1 106 ? -11.586 -10.366 38.447 1.00 95.62 106 LEU A CA 1
ATOM 864 C C . LEU A 1 106 ? -10.775 -9.120 38.077 1.00 95.62 106 LEU A C 1
ATOM 866 O O . LEU A 1 106 ? -10.801 -8.694 36.919 1.00 95.62 106 LEU A O 1
ATOM 870 N N . ALA A 1 107 ? -10.039 -8.546 39.032 1.00 94.50 107 ALA A N 1
ATOM 871 C CA . ALA A 1 107 ? -9.184 -7.393 38.788 1.00 94.50 107 ALA A CA 1
ATOM 872 C C . ALA A 1 107 ? -8.071 -7.735 37.788 1.00 94.50 107 ALA A C 1
ATOM 874 O O . ALA A 1 107 ? -7.929 -7.043 36.781 1.00 94.50 107 ALA A O 1
ATOM 875 N N . LEU A 1 108 ? -7.326 -8.823 38.013 1.00 94.19 108 LEU A N 1
ATOM 876 C CA . LEU A 1 108 ? -6.266 -9.287 37.116 1.00 94.19 108 LEU A CA 1
ATOM 877 C C . LEU A 1 108 ? -6.812 -9.621 35.728 1.00 94.19 108 LEU A C 1
ATOM 879 O O . LEU A 1 108 ? -6.265 -9.141 34.741 1.00 94.19 108 LEU A O 1
ATOM 883 N N . TYR A 1 109 ? -7.936 -10.334 35.636 1.00 94.12 109 TYR A N 1
ATOM 884 C CA . TYR A 1 109 ? -8.606 -10.631 34.370 1.00 94.12 109 TYR A CA 1
ATOM 885 C C . TYR A 1 109 ? -8.986 -9.351 33.611 1.00 94.12 109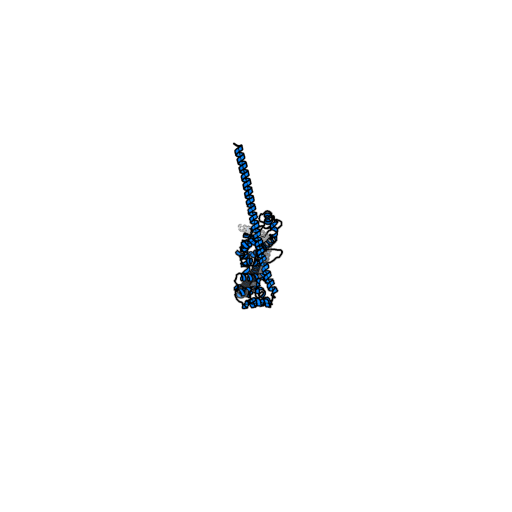 TYR A C 1
ATOM 887 O O . TYR A 1 109 ? -8.746 -9.228 32.406 1.00 94.12 109 TYR A O 1
ATOM 895 N N . TYR A 1 110 ? -9.540 -8.357 34.310 1.00 94.44 110 TYR A N 1
ATOM 896 C CA . TYR A 1 110 ? -9.869 -7.063 33.718 1.00 94.44 110 TYR A CA 1
ATOM 897 C C . TYR A 1 110 ? -8.617 -6.304 33.249 1.00 94.44 110 TYR A C 1
ATOM 899 O O . TYR A 1 110 ? -8.595 -5.789 32.124 1.00 94.44 110 TYR A O 1
ATOM 907 N N . PHE A 1 111 ? -7.559 -6.258 34.067 1.00 92.56 111 PHE A N 1
ATOM 908 C CA . PHE A 1 111 ? -6.288 -5.621 33.713 1.00 92.56 111 PHE A CA 1
ATOM 909 C C . PHE A 1 111 ? -5.616 -6.309 32.523 1.00 92.56 111 PHE A C 1
ATOM 911 O O . PHE A 1 111 ? -5.185 -5.622 31.594 1.00 92.56 111 PHE A O 1
ATOM 918 N N . GLU A 1 112 ? -5.586 -7.640 32.493 1.00 90.94 112 GLU A N 1
ATOM 919 C CA . GLU A 1 112 ? -5.065 -8.414 31.371 1.00 90.94 112 GLU A CA 1
ATOM 920 C C . GLU A 1 112 ? -5.863 -8.158 30.100 1.00 90.94 112 GLU A C 1
ATOM 922 O O . GLU A 1 112 ? -5.274 -7.879 29.058 1.00 90.94 112 GLU A O 1
ATOM 927 N N . ARG A 1 113 ? -7.198 -8.163 30.170 1.00 90.19 113 ARG A N 1
ATOM 928 C CA . ARG A 1 113 ? -8.053 -7.872 29.013 1.00 90.19 113 ARG A CA 1
ATOM 929 C C . ARG A 1 113 ? -7.823 -6.459 28.480 1.00 90.19 113 ARG A C 1
ATOM 931 O O . ARG A 1 113 ? -7.705 -6.267 27.269 1.00 90.19 113 ARG A O 1
ATOM 938 N N . LYS A 1 114 ? -7.718 -5.462 29.364 1.00 90.94 114 LYS A N 1
ATOM 939 C CA . LYS A 1 114 ? -7.401 -4.077 28.982 1.00 90.94 114 LYS A CA 1
ATOM 940 C C . LYS A 1 114 ? -6.008 -3.977 28.355 1.00 90.94 114 LYS A C 1
ATOM 942 O O . LYS A 1 114 ? -5.855 -3.315 27.327 1.00 90.94 114 LYS A O 1
ATOM 947 N N . ARG A 1 115 ? -5.012 -4.660 28.929 1.00 89.69 115 ARG A N 1
ATOM 948 C CA . ARG A 1 115 ? -3.646 -4.740 28.394 1.00 89.69 115 ARG A CA 1
ATOM 949 C C . ARG A 1 115 ? -3.639 -5.366 26.998 1.00 89.69 115 ARG A C 1
ATOM 951 O O . ARG A 1 115 ? -3.121 -4.738 26.080 1.00 89.69 115 ARG A O 1
ATOM 958 N N . LYS A 1 116 ? -4.277 -6.527 26.817 1.00 89.31 116 LYS A N 1
ATOM 959 C CA . LYS A 1 116 ? -4.408 -7.225 25.526 1.00 89.31 116 LYS A CA 1
ATOM 960 C C . LYS A 1 116 ? -5.069 -6.351 24.465 1.00 89.31 116 LYS A C 1
ATOM 962 O O . LYS A 1 116 ? -4.529 -6.196 23.376 1.00 89.31 116 LYS A O 1
ATOM 967 N N . ASN A 1 117 ? -6.173 -5.679 24.798 1.00 87.94 117 ASN A N 1
ATOM 968 C CA . ASN A 1 117 ? -6.839 -4.760 23.869 1.00 87.94 117 ASN A CA 1
ATOM 969 C C . ASN A 1 117 ? -5.934 -3.592 23.441 1.00 87.94 117 ASN A C 1
ATOM 971 O O . ASN A 1 117 ? -5.923 -3.209 22.269 1.00 87.94 117 ASN A O 1
ATOM 975 N N . ASN A 1 118 ? -5.159 -3.030 24.373 1.00 89.44 118 ASN A N 1
ATOM 976 C CA . ASN A 1 118 ? -4.212 -1.957 24.073 1.00 89.44 118 ASN A CA 1
ATOM 977 C C . ASN A 1 118 ? -3.048 -2.445 23.200 1.00 89.44 118 ASN A C 1
ATOM 979 O O . ASN A 1 118 ? -2.710 -1.778 22.220 1.00 89.44 118 ASN A O 1
ATOM 983 N N . ILE A 1 119 ? -2.476 -3.612 23.513 1.00 91.12 119 ILE A N 1
ATOM 984 C CA . ILE A 1 119 ? -1.425 -4.241 22.703 1.00 91.12 119 ILE A CA 1
ATOM 985 C C . ILE A 1 119 ? -1.953 -4.508 21.294 1.00 91.12 119 ILE A C 1
ATOM 987 O O . ILE A 1 119 ? -1.341 -4.076 20.320 1.00 91.12 119 ILE A O 1
ATOM 991 N N . ARG A 1 120 ? -3.143 -5.104 21.167 1.00 90.94 120 ARG A N 1
ATOM 992 C CA . ARG A 1 120 ? -3.758 -5.380 19.866 1.00 90.94 120 ARG A CA 1
ATOM 993 C C . ARG A 1 120 ? -3.980 -4.111 19.048 1.00 90.94 120 ARG A C 1
ATOM 995 O O . ARG A 1 120 ? -3.742 -4.104 17.843 1.00 90.94 120 ARG A O 1
ATOM 1002 N N . LYS A 1 121 ? -4.379 -3.006 19.686 1.00 89.50 121 LYS A N 1
ATOM 1003 C CA . LYS A 1 121 ? -4.494 -1.702 19.017 1.00 89.50 121 LYS A CA 1
ATOM 1004 C C . LYS A 1 121 ? -3.147 -1.210 18.483 1.00 89.50 121 LYS A C 1
ATOM 1006 O O . LYS A 1 121 ? -3.105 -0.666 17.381 1.00 89.50 121 LYS A O 1
ATOM 1011 N N . ASN A 1 122 ? -2.061 -1.399 19.231 1.00 90.69 122 ASN A N 1
ATOM 1012 C CA . ASN A 1 122 ? -0.716 -1.050 18.771 1.00 90.69 122 ASN A CA 1
ATOM 1013 C C . ASN A 1 122 ? -0.263 -1.945 17.614 1.00 90.69 122 ASN A C 1
ATOM 1015 O O . ASN A 1 122 ? 0.175 -1.420 16.596 1.00 90.69 122 ASN A O 1
ATOM 1019 N N . ILE A 1 123 ? -0.477 -3.258 17.707 1.00 92.69 123 ILE A N 1
ATOM 1020 C CA . ILE A 1 123 ? -0.238 -4.203 16.607 1.00 92.69 123 ILE A CA 1
ATOM 1021 C C . ILE A 1 123 ? -0.968 -3.745 15.335 1.00 92.69 123 ILE A C 1
ATOM 1023 O O . ILE A 1 123 ? -0.350 -3.594 14.285 1.00 92.69 123 ILE A O 1
ATOM 1027 N N . ASN A 1 124 ? -2.259 -3.409 15.422 1.00 91.81 124 ASN A N 1
ATOM 1028 C CA . ASN A 1 124 ? -3.030 -2.931 14.266 1.00 91.81 124 ASN A CA 1
ATOM 1029 C C . ASN A 1 124 ? -2.478 -1.621 13.672 1.00 91.81 124 ASN A C 1
ATOM 1031 O O . ASN A 1 124 ? -2.539 -1.421 12.456 1.00 91.81 124 ASN A O 1
ATOM 1035 N N . ARG A 1 125 ? -1.928 -0.722 14.502 1.00 91.69 125 ARG A N 1
ATOM 1036 C CA . ARG A 1 125 ? -1.225 0.482 14.018 1.00 91.69 125 ARG A CA 1
ATOM 1037 C C . ARG A 1 125 ? 0.036 0.110 13.247 1.00 91.69 125 ARG A C 1
ATOM 1039 O O . ARG A 1 125 ? 0.286 0.702 12.203 1.00 91.69 125 ARG A O 1
ATOM 1046 N N . HIS A 1 126 ? 0.801 -0.868 13.727 1.00 93.81 126 HIS A N 1
ATOM 1047 C CA . HIS A 1 126 ? 1.987 -1.352 13.026 1.00 93.81 126 HIS A CA 1
ATOM 1048 C C . HIS A 1 126 ? 1.623 -2.027 11.697 1.00 93.81 126 HIS A C 1
ATOM 1050 O O . HIS A 1 126 ? 2.197 -1.646 10.684 1.00 93.81 126 HIS A O 1
ATOM 1056 N N . PHE A 1 127 ? 0.593 -2.883 11.644 1.00 95.06 127 PHE A N 1
ATOM 1057 C CA . PHE A 1 127 ? 0.060 -3.412 10.376 1.00 95.06 127 PHE A CA 1
ATOM 1058 C C . PHE A 1 127 ? -0.353 -2.304 9.403 1.00 95.06 127 PHE A C 1
ATOM 1060 O O . PHE A 1 127 ? -0.036 -2.360 8.217 1.00 95.06 127 PHE A O 1
ATOM 1067 N N . SER A 1 128 ? -1.028 -1.265 9.900 1.00 93.69 128 SER A N 1
ATOM 1068 C CA . SER A 1 128 ? -1.428 -0.115 9.077 1.00 93.69 128 SER A CA 1
ATOM 1069 C C . SER A 1 128 ? -0.216 0.671 8.563 1.00 93.69 128 SER A C 1
ATOM 1071 O O . SER A 1 128 ? -0.216 1.123 7.420 1.00 93.69 128 SER A O 1
ATOM 1073 N N . SER A 1 129 ? 0.843 0.780 9.369 1.00 93.88 129 SER A N 1
ATOM 1074 C CA . SER A 1 129 ? 2.114 1.383 8.961 1.00 93.88 129 SER A CA 1
ATOM 1075 C C . SER A 1 129 ? 2.836 0.538 7.912 1.00 93.88 129 SER A C 1
ATOM 1077 O O . SER A 1 129 ? 3.297 1.099 6.926 1.00 93.88 129 SER A O 1
ATOM 1079 N N . ILE A 1 130 ? 2.905 -0.786 8.083 1.00 96.56 130 ILE A N 1
ATOM 1080 C CA . ILE A 1 130 ? 3.508 -1.702 7.102 1.00 96.56 130 ILE A CA 1
ATOM 1081 C C . ILE A 1 130 ? 2.755 -1.601 5.776 1.00 96.56 130 ILE A C 1
ATOM 1083 O O . ILE A 1 130 ? 3.369 -1.402 4.732 1.00 96.56 130 ILE A O 1
ATOM 1087 N N . ARG A 1 131 ? 1.416 -1.641 5.817 1.00 95.81 131 ARG A N 1
ATOM 1088 C CA . ARG A 1 131 ? 0.561 -1.416 4.645 1.00 95.81 131 ARG A CA 1
ATOM 1089 C C . ARG A 1 131 ? 0.906 -0.114 3.934 1.00 95.81 131 ARG A C 1
ATOM 1091 O O . ARG A 1 131 ? 0.972 -0.082 2.711 1.00 95.81 131 ARG A O 1
ATOM 1098 N N . GLN A 1 132 ? 1.060 0.972 4.688 1.00 94.31 132 GLN A N 1
ATOM 1099 C CA . GLN A 1 132 ? 1.351 2.280 4.121 1.00 94.31 132 GLN A CA 1
ATOM 1100 C C . GLN A 1 132 ? 2.737 2.315 3.462 1.00 94.31 132 GLN A C 1
ATOM 1102 O O . GLN A 1 132 ? 2.858 2.827 2.352 1.00 94.31 132 GLN A O 1
ATOM 1107 N N . GLU A 1 133 ? 3.761 1.747 4.098 1.00 96.31 133 GLU A N 1
ATOM 1108 C CA . GLU A 1 133 ? 5.101 1.661 3.507 1.00 96.31 133 GLU A CA 1
ATOM 1109 C C . GLU A 1 133 ? 5.108 0.787 2.245 1.00 96.31 133 GLU A C 1
ATOM 1111 O O . GLU A 1 133 ? 5.648 1.205 1.224 1.00 96.31 133 GLU A O 1
ATOM 1116 N N . LEU A 1 134 ? 4.421 -0.362 2.257 1.00 97.12 134 LEU A N 1
ATOM 1117 C CA . LEU A 1 134 ? 4.234 -1.205 1.071 1.00 97.12 134 LEU A CA 1
ATOM 1118 C C . LEU A 1 134 ? 3.500 -0.460 -0.051 1.00 97.12 134 LEU A C 1
ATOM 1120 O O . LEU A 1 134 ? 3.937 -0.483 -1.199 1.00 97.12 134 LEU A O 1
ATOM 1124 N N . PHE A 1 135 ? 2.426 0.267 0.269 1.00 95.38 135 PHE A N 1
ATOM 1125 C CA . PHE A 1 135 ? 1.746 1.130 -0.698 1.00 95.38 135 PHE A CA 1
ATOM 1126 C C . PHE A 1 135 ? 2.717 2.142 -1.324 1.00 95.38 135 PHE A C 1
ATOM 1128 O O . PHE A 1 135 ? 2.734 2.301 -2.543 1.00 95.38 135 PHE A O 1
ATOM 1135 N N . HIS A 1 136 ? 3.551 2.797 -0.513 1.00 93.69 136 HIS A N 1
ATOM 1136 C CA . HIS A 1 136 ? 4.537 3.758 -1.005 1.00 93.69 136 HIS A CA 1
ATOM 1137 C C . HIS A 1 136 ? 5.657 3.111 -1.826 1.00 93.69 136 HIS A C 1
ATOM 1139 O O . HIS A 1 136 ? 6.186 3.763 -2.726 1.00 93.69 136 HIS A O 1
ATOM 1145 N N . THR A 1 137 ? 6.000 1.848 -1.577 1.00 95.25 137 THR A N 1
ATOM 1146 C CA . THR A 1 137 ? 6.901 1.066 -2.435 1.00 95.25 137 THR A CA 1
ATOM 1147 C C . THR A 1 137 ? 6.326 0.926 -3.847 1.00 95.25 137 THR A C 1
ATOM 1149 O O . THR A 1 137 ? 7.018 1.230 -4.820 1.00 95.25 137 THR A O 1
ATOM 1152 N N . PHE A 1 138 ? 5.049 0.549 -3.979 1.00 95.94 138 PHE A N 1
ATOM 1153 C CA . PHE A 1 138 ? 4.391 0.454 -5.290 1.00 95.94 138 PHE A CA 1
ATOM 1154 C C . PHE A 1 138 ? 4.188 1.824 -5.944 1.00 95.94 138 PHE A C 1
ATOM 1156 O O . PHE A 1 138 ? 4.403 1.980 -7.141 1.00 95.94 138 PHE A O 1
ATOM 1163 N N . ASP A 1 139 ? 3.845 2.847 -5.163 1.00 92.88 139 ASP A N 1
ATOM 1164 C CA . ASP A 1 139 ? 3.737 4.221 -5.663 1.00 92.88 139 ASP A CA 1
ATOM 1165 C C . ASP A 1 139 ? 5.090 4.712 -6.211 1.00 92.88 139 ASP A C 1
ATOM 1167 O O . ASP A 1 139 ? 5.153 5.295 -7.288 1.00 92.88 139 ASP A O 1
ATOM 1171 N N . THR A 1 140 ? 6.201 4.383 -5.537 1.00 92.00 140 THR A N 1
ATOM 1172 C CA . THR A 1 140 ? 7.563 4.774 -5.947 1.00 92.00 140 THR A CA 1
ATOM 1173 C C . THR A 1 140 ? 7.931 4.251 -7.332 1.00 92.00 140 THR A C 1
ATOM 1175 O O . THR A 1 140 ? 8.535 4.983 -8.118 1.00 92.00 140 THR A O 1
ATOM 1178 N N . ILE A 1 141 ? 7.551 3.014 -7.663 1.00 93.19 141 ILE A N 1
ATOM 1179 C CA . ILE A 1 141 ? 7.835 2.454 -8.991 1.00 93.19 141 ILE A CA 1
ATOM 1180 C C . ILE A 1 141 ? 6.905 3.041 -10.062 1.00 93.19 141 ILE A C 1
ATOM 1182 O O . ILE A 1 141 ? 7.278 3.071 -11.227 1.00 93.19 141 ILE A O 1
ATOM 1186 N N . MET A 1 142 ? 5.749 3.596 -9.690 1.00 92.00 142 MET A N 1
ATOM 1187 C CA . MET A 1 142 ? 4.785 4.189 -10.627 1.00 92.00 142 MET A CA 1
ATOM 1188 C C . MET A 1 142 ? 4.871 5.717 -10.741 1.00 92.00 142 MET A C 1
ATOM 1190 O O . MET A 1 142 ? 4.089 6.321 -11.479 1.00 92.00 142 MET A O 1
ATOM 1194 N N . ILE A 1 143 ? 5.779 6.377 -10.019 1.00 87.12 143 ILE A N 1
ATOM 1195 C CA . ILE A 1 143 ? 6.032 7.811 -10.197 1.00 87.12 143 ILE A CA 1
ATOM 1196 C C . ILE A 1 143 ? 6.793 8.016 -11.509 1.00 87.12 143 ILE A C 1
ATOM 1198 O O . ILE A 1 143 ? 7.792 7.348 -11.776 1.00 87.12 143 ILE A O 1
ATOM 1202 N N . SER A 1 144 ? 6.310 8.948 -12.330 1.00 78.81 144 SER A N 1
ATOM 1203 C CA . SER A 1 144 ? 6.883 9.256 -13.642 1.00 78.81 144 SER A CA 1
ATOM 1204 C C . SER A 1 144 ? 7.957 10.338 -13.615 1.00 78.81 144 SER A C 1
ATOM 1206 O O . SER A 1 144 ? 8.716 10.439 -14.571 1.00 78.81 144 SER A O 1
ATOM 1208 N N . SER A 1 145 ? 8.039 11.161 -12.563 1.00 74.81 145 SER A N 1
ATOM 1209 C CA . SER A 1 145 ? 9.142 12.102 -12.324 1.00 74.81 145 SER A CA 1
ATOM 1210 C C . SER A 1 145 ? 9.181 12.581 -10.880 1.00 74.81 145 SER A C 1
ATOM 1212 O O . SER A 1 145 ? 8.184 13.064 -10.343 1.00 74.81 145 SER A O 1
ATOM 1214 N N . PHE A 1 146 ? 10.364 12.513 -10.269 1.00 70.31 146 PHE A N 1
ATOM 1215 C CA . PHE A 1 146 ? 10.595 13.019 -8.914 1.00 70.31 146 PHE A CA 1
ATOM 1216 C C . PHE A 1 146 ? 10.775 14.538 -8.844 1.00 70.31 146 PHE A C 1
ATOM 1218 O O . PHE A 1 146 ? 10.649 15.103 -7.762 1.00 70.31 146 PHE A O 1
ATOM 1225 N N . ASN A 1 147 ? 11.024 15.205 -9.975 1.00 65.69 147 ASN A N 1
ATOM 1226 C CA . ASN A 1 147 ? 11.240 16.655 -10.005 1.00 65.69 147 ASN A CA 1
ATOM 1227 C C . ASN A 1 147 ? 9.935 17.450 -9.866 1.00 65.69 147 ASN A C 1
ATOM 1229 O O . ASN A 1 147 ? 9.972 18.618 -9.497 1.00 65.69 147 ASN A O 1
ATOM 1233 N N . TYR A 1 148 ? 8.790 16.824 -10.157 1.00 57.44 148 TYR A N 1
ATOM 1234 C CA . TYR A 1 148 ? 7.474 17.468 -10.099 1.00 57.44 148 TYR A CA 1
ATOM 1235 C C . TYR A 1 148 ? 6.527 16.848 -9.056 1.00 57.44 148 TYR A C 1
ATOM 1237 O O . TYR A 1 148 ? 5.460 17.403 -8.819 1.00 57.44 148 TYR A O 1
ATOM 1245 N N . ASN A 1 149 ? 6.902 15.717 -8.433 1.00 57.88 149 ASN A N 1
ATOM 1246 C CA . ASN A 1 149 ? 6.147 14.993 -7.393 1.00 57.88 149 ASN A CA 1
ATOM 1247 C C . ASN A 1 149 ? 4.600 14.957 -7.565 1.00 57.88 149 ASN A C 1
ATOM 1249 O O . ASN A 1 149 ? 3.886 15.082 -6.564 1.00 57.88 149 ASN A O 1
ATOM 1253 N N . PRO A 1 150 ? 4.022 14.773 -8.774 1.00 65.06 150 PRO A N 1
ATOM 1254 C CA . PRO A 1 150 ? 2.593 14.513 -8.842 1.00 65.06 150 PRO A CA 1
ATOM 1255 C C . PRO A 1 150 ? 2.319 13.143 -8.197 1.00 65.06 150 PRO A C 1
ATOM 1257 O O . PRO A 1 150 ? 3.146 12.231 -8.326 1.00 65.06 150 PRO A O 1
ATOM 1260 N N . PRO A 1 151 ? 1.184 12.968 -7.496 1.00 68.75 151 PRO A N 1
ATOM 1261 C CA . PRO A 1 151 ? 0.775 11.644 -7.042 1.00 68.75 151 PRO A CA 1
ATOM 1262 C C . PRO A 1 151 ? 0.696 10.698 -8.244 1.00 68.75 151 PRO A C 1
ATOM 1264 O O . PRO A 1 151 ? 0.287 11.113 -9.332 1.00 68.75 151 PRO A O 1
ATOM 1267 N N . SER A 1 152 ? 1.089 9.431 -8.072 1.00 78.81 152 SER A N 1
ATOM 1268 C CA . SER A 1 152 ? 0.998 8.483 -9.181 1.00 78.81 152 SER A CA 1
ATOM 1269 C C . SER A 1 152 ? -0.466 8.316 -9.612 1.00 78.81 152 SER A C 1
ATOM 1271 O O . SER A 1 152 ? -1.341 8.120 -8.759 1.00 78.81 152 SER A O 1
ATOM 1273 N N . PRO A 1 153 ? -0.762 8.290 -10.922 1.00 82.31 153 PRO A N 1
ATOM 1274 C CA . PRO A 1 153 ? -2.106 7.970 -11.402 1.00 82.31 153 PRO A CA 1
ATOM 1275 C C . PRO A 1 153 ? -2.537 6.542 -11.010 1.00 82.31 153 PRO A C 1
ATOM 1277 O O . PRO A 1 153 ? -3.725 6.222 -11.005 1.00 82.31 153 PRO A O 1
ATOM 1280 N N . TYR A 1 154 ? -1.591 5.689 -10.600 1.00 89.44 154 TYR A N 1
ATOM 1281 C CA . TYR A 1 154 ? -1.831 4.301 -10.210 1.00 89.44 154 TYR A CA 1
ATOM 1282 C C . TYR A 1 154 ? -2.195 4.122 -8.736 1.00 89.44 154 TYR A C 1
ATOM 1284 O O . TYR A 1 154 ? -2.524 3.009 -8.332 1.00 89.44 154 TYR A O 1
ATOM 1292 N N . GLN A 1 155 ? -2.210 5.182 -7.918 1.00 89.56 155 GLN A N 1
ATOM 1293 C CA . GLN A 1 155 ? -2.545 5.055 -6.494 1.00 89.56 155 GLN A CA 1
ATOM 1294 C C . GLN A 1 155 ? -3.902 4.391 -6.263 1.00 89.56 155 GLN A C 1
ATOM 1296 O O . GLN A 1 155 ? -4.053 3.602 -5.330 1.00 89.56 155 GLN A O 1
ATOM 1301 N N . ASN A 1 156 ? -4.887 4.689 -7.113 1.00 87.62 156 ASN A N 1
ATOM 1302 C CA . ASN A 1 156 ? -6.188 4.039 -7.037 1.00 87.62 156 ASN A CA 1
ATOM 1303 C C . ASN A 1 156 ? -6.078 2.552 -7.383 1.00 87.62 156 ASN A C 1
ATOM 1305 O O . ASN A 1 156 ? -6.553 1.738 -6.599 1.00 87.62 156 ASN A O 1
ATOM 1309 N N . LYS A 1 157 ? -5.396 2.183 -8.470 1.00 91.81 157 LYS A N 1
ATOM 1310 C CA . LYS A 1 157 ? -5.215 0.771 -8.827 1.00 91.81 157 LYS A CA 1
ATOM 1311 C C . LYS A 1 157 ? -4.533 -0.023 -7.709 1.00 91.81 157 LYS A C 1
ATOM 1313 O O . LYS A 1 157 ? -5.014 -1.085 -7.325 1.00 91.81 157 LYS A O 1
ATOM 1318 N N . ILE A 1 158 ? -3.469 0.537 -7.123 1.00 93.62 158 ILE A N 1
ATOM 1319 C CA . ILE A 1 158 ? -2.719 -0.088 -6.023 1.00 93.62 158 ILE A CA 1
ATOM 1320 C C . ILE A 1 158 ? -3.644 -0.358 -4.830 1.00 93.62 158 ILE A C 1
ATOM 1322 O O . ILE A 1 158 ? -3.696 -1.484 -4.341 1.00 93.62 158 ILE A O 1
ATOM 1326 N N . LYS A 1 159 ? -4.402 0.650 -4.372 1.00 91.19 159 LYS A N 1
ATOM 1327 C CA . LYS A 1 159 ? -5.253 0.545 -3.171 1.00 91.19 159 LYS A CA 1
ATOM 1328 C C . LYS A 1 159 ? -6.469 -0.371 -3.339 1.00 91.19 159 LYS A C 1
ATOM 1330 O O . LYS A 1 159 ? -6.993 -0.848 -2.334 1.00 91.19 159 LYS A O 1
ATOM 1335 N N . HIS A 1 160 ? -6.951 -0.576 -4.562 1.00 88.25 160 HIS A N 1
ATOM 1336 C CA . HIS A 1 160 ? -8.255 -1.201 -4.814 1.00 88.25 160 HIS A CA 1
ATOM 1337 C C . HIS A 1 160 ? -8.172 -2.575 -5.488 1.00 88.25 160 HIS A C 1
ATOM 1339 O O . HIS A 1 160 ? -9.171 -3.025 -6.033 1.00 88.25 160 HIS A O 1
ATOM 1345 N N . GLU A 1 161 ? -7.032 -3.267 -5.383 1.00 91.00 161 GLU A N 1
ATOM 1346 C CA . GLU A 1 161 ? -6.841 -4.635 -5.912 1.00 91.00 161 GLU A CA 1
ATOM 1347 C C . GLU A 1 161 ? -6.876 -4.725 -7.452 1.00 91.00 161 GLU A C 1
ATOM 1349 O O . GLU A 1 161 ? -7.114 -5.792 -8.007 1.00 91.00 161 GLU A O 1
ATOM 1354 N N . GLU A 1 162 ? -6.610 -3.619 -8.152 1.00 92.38 162 GLU A N 1
ATOM 1355 C CA . GLU A 1 162 ? -6.639 -3.541 -9.624 1.00 92.38 162 GLU A CA 1
ATOM 1356 C C . GLU A 1 162 ? -5.231 -3.440 -10.239 1.00 92.38 162 GLU A C 1
ATOM 1358 O O . GLU A 1 162 ? -5.085 -3.230 -11.442 1.00 92.38 162 GLU A O 1
ATOM 1363 N N . PHE A 1 163 ? -4.177 -3.526 -9.423 1.00 94.31 163 PHE A N 1
ATOM 1364 C CA . PHE A 1 163 ? -2.798 -3.375 -9.881 1.00 94.31 163 PHE A CA 1
ATOM 1365 C C . PHE A 1 163 ? -2.248 -4.707 -10.403 1.00 94.31 163 PHE A C 1
ATOM 1367 O O . PHE A 1 163 ? -2.112 -5.682 -9.661 1.00 94.31 163 PHE A O 1
ATOM 1374 N N . THR A 1 164 ? -1.960 -4.751 -11.702 1.00 96.12 164 THR A N 1
ATOM 1375 C CA . THR A 1 164 ? -1.561 -5.977 -12.409 1.00 96.12 164 THR A CA 1
ATOM 1376 C C . THR A 1 164 ? -0.042 -6.162 -12.452 1.00 96.12 164 THR A C 1
ATOM 1378 O O . THR A 1 164 ? 0.730 -5.234 -12.196 1.00 96.12 164 THR A O 1
ATOM 1381 N N . ILE A 1 165 ? 0.415 -7.369 -12.807 1.00 96.75 165 ILE A N 1
ATOM 1382 C CA . ILE A 1 165 ? 1.846 -7.629 -13.021 1.00 96.75 165 ILE A CA 1
ATOM 1383 C C . ILE A 1 165 ? 2.388 -6.836 -14.222 1.00 96.75 165 ILE A C 1
ATOM 1385 O O . ILE A 1 165 ? 3.542 -6.406 -14.207 1.00 96.75 165 ILE A O 1
ATOM 1389 N N . GLU A 1 166 ? 1.562 -6.588 -15.239 1.00 95.56 166 GLU A N 1
ATOM 1390 C CA . GLU A 1 166 ? 1.887 -5.737 -16.382 1.00 95.56 166 GLU A CA 1
ATOM 1391 C C . GLU A 1 166 ? 2.067 -4.277 -15.960 1.00 95.56 166 GLU A C 1
ATOM 1393 O O . GLU A 1 166 ? 3.055 -3.661 -16.360 1.00 95.56 166 GLU A O 1
ATOM 1398 N N . ASP A 1 167 ? 1.180 -3.742 -15.110 1.00 95.25 167 ASP A N 1
ATOM 1399 C CA . ASP A 1 167 ? 1.335 -2.390 -14.556 1.00 95.25 167 ASP A CA 1
ATOM 1400 C C . ASP A 1 167 ? 2.663 -2.274 -13.780 1.00 95.25 167 ASP A C 1
ATOM 1402 O O . ASP A 1 167 ? 3.418 -1.322 -13.982 1.00 95.25 167 ASP A O 1
ATOM 1406 N N . ILE A 1 168 ? 2.997 -3.274 -12.949 1.00 96.31 168 ILE A N 1
ATOM 1407 C CA . ILE A 1 168 ? 4.272 -3.339 -12.210 1.00 96.31 168 ILE A CA 1
ATOM 1408 C C . ILE A 1 168 ? 5.464 -3.368 -13.165 1.00 96.31 168 ILE A C 1
ATOM 1410 O O . ILE A 1 168 ? 6.432 -2.631 -12.973 1.00 96.31 168 ILE A O 1
ATOM 1414 N N . LYS A 1 169 ? 5.409 -4.206 -14.207 1.00 95.69 169 LYS A N 1
ATOM 1415 C CA . LYS A 1 169 ? 6.465 -4.280 -15.221 1.00 95.69 169 LYS A CA 1
ATOM 1416 C C . LYS A 1 169 ? 6.670 -2.913 -15.873 1.00 95.69 169 LYS A C 1
ATOM 1418 O O . LYS A 1 169 ? 7.809 -2.467 -15.962 1.00 95.69 169 LYS A O 1
ATOM 1423 N N . ILE A 1 170 ? 5.591 -2.246 -16.290 1.00 93.69 170 ILE A N 1
ATOM 1424 C CA . ILE A 1 170 ? 5.642 -0.904 -16.890 1.00 93.69 170 ILE A CA 1
ATOM 1425 C C . ILE A 1 170 ? 6.272 0.097 -15.924 1.00 93.69 170 ILE A C 1
ATOM 1427 O O . ILE A 1 170 ? 7.154 0.854 -16.327 1.00 93.69 170 ILE A O 1
ATOM 1431 N N . GLY A 1 171 ? 5.871 0.062 -14.652 1.00 92.94 171 GLY A N 1
ATOM 1432 C CA . GLY A 1 171 ? 6.449 0.889 -13.598 1.00 92.94 171 GLY A CA 1
ATOM 1433 C C . GLY A 1 171 ? 7.954 0.729 -13.457 1.00 92.94 171 GLY A C 1
ATOM 1434 O O . GLY A 1 171 ? 8.661 1.713 -13.294 1.00 92.94 171 GLY A O 1
ATOM 1435 N N . LEU A 1 172 ? 8.450 -0.504 -13.552 1.00 94.31 172 LEU A N 1
ATOM 1436 C CA . LEU A 1 172 ? 9.862 -0.830 -13.364 1.00 94.31 172 LEU A CA 1
ATOM 1437 C C . LEU A 1 172 ? 10.741 -0.548 -14.593 1.00 94.31 172 LEU A C 1
ATOM 1439 O O . LEU A 1 172 ? 11.945 -0.363 -14.429 1.00 94.31 172 LEU A O 1
ATOM 1443 N N . LEU A 1 173 ? 10.171 -0.488 -15.803 1.00 92.94 173 LEU A N 1
ATOM 1444 C CA . LEU A 1 173 ? 10.927 -0.319 -17.055 1.00 92.94 173 LEU A CA 1
ATOM 1445 C C . LEU A 1 173 ? 11.732 0.981 -17.120 1.00 92.94 173 LEU A C 1
ATOM 1447 O O . LEU A 1 173 ? 12.796 1.009 -17.728 1.00 92.94 173 LEU A O 1
ATOM 1451 N N . ASN A 1 174 ? 11.231 2.061 -16.520 1.00 91.12 174 ASN A N 1
ATOM 1452 C CA . ASN A 1 174 ? 11.939 3.339 -16.486 1.00 91.12 174 ASN A CA 1
ATOM 1453 C C . ASN A 1 174 ? 12.700 3.569 -15.173 1.00 91.12 174 ASN A C 1
ATOM 1455 O O . ASN A 1 174 ? 13.148 4.683 -14.903 1.00 91.12 174 ASN A O 1
ATOM 1459 N N . LYS A 1 175 ? 12.820 2.542 -14.329 1.00 92.00 175 LYS A N 1
ATOM 1460 C CA . LYS A 1 175 ? 13.491 2.624 -13.032 1.00 92.00 175 LYS A CA 1
ATOM 1461 C C . LYS A 1 175 ? 14.844 1.955 -13.110 1.00 92.00 175 LYS A C 1
ATOM 1463 O O . LYS A 1 175 ? 14.968 0.895 -13.704 1.00 92.00 175 LYS A O 1
ATOM 1468 N N . CYS A 1 176 ? 15.833 2.555 -12.467 1.00 89.50 176 CYS A N 1
ATOM 1469 C CA . CYS A 1 176 ? 17.165 1.992 -12.300 1.00 89.50 176 CYS A CA 1
ATOM 1470 C C . CYS A 1 176 ? 17.631 2.169 -10.850 1.00 89.50 176 CYS A C 1
ATOM 1472 O O . CYS A 1 176 ? 16.993 2.858 -10.044 1.00 89.50 176 CYS A O 1
ATOM 1474 N N . PHE A 1 177 ? 18.752 1.546 -10.493 1.00 87.12 177 PHE A N 1
ATOM 1475 C CA . PHE A 1 177 ? 19.355 1.761 -9.179 1.00 87.12 177 PHE A CA 1
ATOM 1476 C C . PHE A 1 177 ? 20.126 3.083 -9.114 1.00 87.12 177 PHE A C 1
ATOM 1478 O O . PHE A 1 177 ? 19.847 3.912 -8.244 1.00 87.12 177 PHE A O 1
ATOM 1485 N N . SER A 1 178 ? 21.008 3.320 -10.086 1.00 83.38 178 SER A N 1
ATOM 1486 C CA . SER A 1 178 ? 21.841 4.518 -10.194 1.00 83.38 178 SER A CA 1
ATOM 1487 C C . SER A 1 178 ? 21.936 4.999 -11.644 1.00 83.38 178 SER A C 1
ATOM 1489 O O . SER A 1 178 ? 21.866 4.204 -12.581 1.00 83.38 178 SER A O 1
ATOM 1491 N N . LEU A 1 179 ? 22.116 6.310 -11.835 1.00 82.50 179 LEU A N 1
ATOM 1492 C CA . LEU A 1 179 ? 22.389 6.892 -13.155 1.00 82.50 179 LEU A CA 1
ATOM 1493 C C . LEU A 1 179 ? 23.875 6.826 -13.535 1.00 82.50 179 LEU A C 1
ATOM 1495 O O . LEU A 1 179 ? 24.199 6.803 -14.719 1.00 82.50 179 LEU A O 1
ATOM 1499 N N . GLY A 1 180 ? 24.781 6.790 -12.548 1.00 76.25 180 GLY A N 1
ATOM 1500 C CA . GLY A 1 180 ? 26.232 6.835 -12.784 1.00 76.25 180 GLY A CA 1
ATOM 1501 C C . GLY A 1 180 ? 26.781 5.605 -13.511 1.00 76.25 180 GLY A C 1
ATOM 1502 O O . GLY A 1 180 ? 27.842 5.669 -14.122 1.00 76.25 180 GLY A O 1
ATOM 1503 N N . ASN A 1 181 ? 26.017 4.514 -13.491 1.00 69.50 181 ASN A N 1
ATOM 1504 C CA . ASN A 1 181 ? 26.403 3.215 -14.024 1.00 69.50 181 ASN A CA 1
ATOM 1505 C C . ASN A 1 181 ? 25.760 2.925 -15.393 1.00 69.50 181 ASN A C 1
ATOM 1507 O O . ASN A 1 181 ? 25.858 1.806 -15.894 1.00 69.50 181 ASN A O 1
ATOM 1511 N N . ILE A 1 182 ? 25.075 3.905 -16.001 1.00 78.12 182 ILE A N 1
ATOM 1512 C CA . ILE A 1 182 ? 24.369 3.697 -17.269 1.00 78.12 182 ILE A CA 1
ATOM 1513 C C . ILE A 1 182 ? 25.350 3.725 -18.443 1.00 78.12 182 ILE A C 1
ATOM 1515 O O . ILE A 1 182 ? 26.023 4.728 -18.683 1.00 78.12 182 ILE A O 1
ATOM 1519 N N . THR A 1 183 ? 25.411 2.627 -19.200 1.00 75.69 183 THR A N 1
ATOM 1520 C CA . THR A 1 183 ? 26.355 2.481 -20.321 1.00 75.69 183 THR A CA 1
ATOM 1521 C C . THR A 1 183 ? 25.867 3.191 -21.584 1.00 75.69 183 THR A C 1
ATOM 1523 O O . THR A 1 183 ? 26.667 3.769 -22.322 1.00 75.69 183 THR A O 1
ATOM 1526 N N . ASP A 1 184 ? 24.553 3.196 -21.831 1.00 82.00 184 ASP A N 1
ATOM 1527 C CA . ASP A 1 184 ? 23.951 3.887 -22.970 1.00 82.00 184 ASP A CA 1
ATOM 1528 C C . ASP A 1 184 ? 23.448 5.284 -22.588 1.00 82.00 184 ASP A C 1
ATOM 1530 O O . ASP A 1 184 ? 22.373 5.463 -22.013 1.00 82.00 184 ASP A O 1
ATOM 1534 N N . LYS A 1 185 ? 24.213 6.305 -22.984 1.00 84.12 185 LYS A N 1
ATOM 1535 C CA . LYS A 1 185 ? 23.864 7.707 -22.732 1.00 84.12 185 LYS A CA 1
ATOM 1536 C C . LYS A 1 185 ? 22.568 8.156 -23.413 1.00 84.12 185 LYS A C 1
ATOM 1538 O O . LYS A 1 185 ? 21.954 9.111 -22.941 1.00 84.12 185 LYS A O 1
ATOM 1543 N N . SER A 1 186 ? 22.131 7.486 -24.482 1.00 84.50 186 SER A N 1
ATOM 1544 C CA . SER A 1 186 ? 20.929 7.873 -25.229 1.00 84.50 186 SER A CA 1
ATOM 1545 C C . SER A 1 186 ? 19.638 7.679 -24.432 1.00 84.50 186 SER A C 1
ATOM 1547 O O . SER A 1 186 ? 18.681 8.409 -24.664 1.00 84.50 186 SER A O 1
ATOM 1549 N N . ILE A 1 187 ? 19.620 6.770 -23.452 1.00 86.19 187 ILE A N 1
ATOM 1550 C CA . ILE A 1 187 ? 18.424 6.438 -22.660 1.00 86.19 187 ILE A CA 1
ATOM 1551 C C . ILE A 1 187 ? 18.443 7.005 -21.235 1.00 86.19 187 ILE A C 1
ATOM 1553 O O . ILE A 1 187 ? 17.445 6.889 -20.530 1.00 86.19 187 ILE A O 1
ATOM 1557 N N . ILE A 1 188 ? 19.537 7.651 -20.808 1.00 86.38 188 ILE A N 1
ATOM 1558 C CA . ILE A 1 188 ? 19.687 8.194 -19.441 1.00 86.38 188 ILE A CA 1
ATOM 1559 C C . ILE A 1 188 ? 18.511 9.097 -19.057 1.00 86.38 188 ILE A C 1
ATOM 1561 O O . ILE A 1 188 ? 17.997 9.003 -17.948 1.00 86.38 188 ILE A O 1
ATOM 1565 N N . HIS A 1 189 ? 18.056 9.947 -19.980 1.00 85.38 189 HIS A N 1
ATOM 1566 C CA . HIS A 1 189 ? 16.965 10.894 -19.741 1.00 85.38 189 HIS A CA 1
ATOM 1567 C C . HIS A 1 189 ? 15.591 10.230 -19.531 1.00 85.38 189 HIS A C 1
ATOM 1569 O O . HIS A 1 189 ? 14.667 10.885 -19.054 1.00 85.38 189 HIS A O 1
ATOM 1575 N N . LEU A 1 190 ? 15.453 8.947 -19.881 1.00 86.69 190 LEU A N 1
ATOM 1576 C CA . LEU A 1 190 ? 14.234 8.160 -19.695 1.00 86.69 190 LEU A CA 1
ATOM 1577 C C . LEU A 1 190 ? 14.254 7.356 -18.387 1.00 86.69 190 LEU A C 1
ATOM 1579 O O . LEU A 1 190 ? 13.204 6.882 -17.961 1.00 86.69 190 LEU A O 1
ATOM 1583 N N . LEU A 1 191 ? 15.420 7.192 -17.754 1.00 88.38 191 LEU A N 1
ATOM 1584 C CA . LEU A 1 191 ? 15.609 6.359 -16.567 1.00 88.38 191 LEU A CA 1
ATOM 1585 C C . LEU A 1 191 ? 15.564 7.177 -15.275 1.00 88.38 191 LEU A C 1
ATOM 1587 O O . LEU A 1 191 ? 15.932 8.351 -15.231 1.00 88.38 191 LEU A O 1
ATOM 1591 N N . GLN A 1 192 ? 15.120 6.534 -14.195 1.00 89.56 192 GLN A N 1
ATOM 1592 C CA . GLN A 1 192 ? 14.959 7.164 -12.889 1.00 89.56 192 GLN A CA 1
ATOM 1593 C C . GLN A 1 192 ? 15.566 6.319 -11.773 1.00 89.56 192 GLN A C 1
ATOM 1595 O O . GLN A 1 192 ? 15.116 5.191 -11.552 1.00 89.56 192 GLN A O 1
ATOM 1600 N N . PRO A 1 193 ? 16.533 6.866 -11.016 1.00 89.75 193 PRO A N 1
ATOM 1601 C CA . PRO A 1 193 ? 17.152 6.146 -9.919 1.00 89.75 193 PRO A CA 1
ATOM 1602 C C . PRO A 1 193 ? 16.195 6.066 -8.722 1.00 89.75 193 PRO A C 1
ATOM 1604 O O . PRO A 1 193 ? 15.687 7.089 -8.256 1.00 89.75 193 PRO A O 1
ATOM 1607 N N . ILE A 1 194 ? 15.961 4.857 -8.202 1.00 91.44 194 ILE A N 1
ATOM 1608 C CA . ILE A 1 194 ? 15.090 4.631 -7.030 1.00 91.44 194 ILE A CA 1
ATOM 1609 C C . ILE A 1 194 ? 15.734 3.849 -5.886 1.00 91.44 194 ILE A C 1
ATOM 1611 O O . ILE A 1 194 ? 15.074 3.650 -4.866 1.00 91.44 194 ILE A O 1
ATOM 1615 N N . LEU A 1 195 ? 17.010 3.461 -6.001 1.00 88.88 195 LEU A N 1
ATOM 1616 C CA . LEU A 1 195 ? 17.696 2.608 -5.021 1.00 88.88 195 LEU A CA 1
ATOM 1617 C C . LEU A 1 195 ? 17.539 3.106 -3.579 1.00 88.88 195 LEU A C 1
ATOM 1619 O O . LEU A 1 195 ? 17.005 2.393 -2.734 1.00 88.88 195 LEU A O 1
ATOM 1623 N N . GLY A 1 196 ? 17.947 4.350 -3.304 1.00 88.81 196 GLY A N 1
ATOM 1624 C CA . GLY A 1 196 ? 17.911 4.901 -1.946 1.00 88.81 196 GLY A CA 1
ATOM 1625 C C . GLY A 1 196 ? 16.499 4.957 -1.354 1.00 88.81 196 GLY A C 1
ATOM 1626 O O . GLY A 1 196 ? 16.314 4.686 -0.171 1.00 88.81 196 GLY A O 1
ATOM 1627 N N . ARG A 1 197 ? 15.485 5.236 -2.187 1.00 90.88 197 ARG A N 1
ATOM 1628 C CA . ARG A 1 197 ? 14.082 5.246 -1.749 1.00 90.88 197 ARG A CA 1
ATOM 1629 C C . ARG A 1 197 ? 13.599 3.836 -1.429 1.00 90.88 197 ARG A C 1
ATOM 1631 O O . ARG A 1 197 ? 12.957 3.653 -0.402 1.00 90.88 197 ARG A O 1
ATOM 1638 N N . LEU A 1 198 ? 13.911 2.851 -2.272 1.00 92.69 198 LEU A N 1
ATOM 1639 C CA . LEU A 1 198 ? 13.530 1.459 -2.025 1.00 92.69 198 LEU A CA 1
ATOM 1640 C C . LEU A 1 198 ? 14.188 0.906 -0.758 1.00 92.69 198 LEU A C 1
ATOM 1642 O O . LEU A 1 198 ? 13.479 0.341 0.069 1.00 92.69 198 LEU A O 1
ATOM 1646 N N . ILE A 1 199 ? 15.492 1.136 -0.564 1.00 92.81 199 ILE A N 1
ATOM 1647 C CA . ILE A 1 199 ? 16.213 0.713 0.649 1.00 92.81 199 ILE A CA 1
ATOM 1648 C C . ILE A 1 199 ? 15.539 1.293 1.892 1.00 92.81 199 ILE A C 1
ATOM 1650 O O . ILE A 1 199 ? 15.152 0.542 2.782 1.00 92.81 199 ILE A O 1
ATOM 1654 N N . GLN A 1 200 ? 15.312 2.610 1.920 1.00 94.19 200 GLN A N 1
ATOM 1655 C CA . GLN A 1 200 ? 14.676 3.264 3.062 1.00 94.19 200 GLN A CA 1
ATOM 1656 C C . GLN A 1 200 ? 13.284 2.681 3.361 1.00 94.19 200 GLN A C 1
ATOM 1658 O O . GLN A 1 200 ? 12.921 2.488 4.521 1.00 94.19 200 GLN A O 1
ATOM 1663 N N . ARG A 1 201 ? 12.483 2.394 2.325 1.00 94.50 201 ARG A N 1
ATOM 1664 C CA . ARG A 1 201 ? 11.154 1.787 2.494 1.00 94.50 201 ARG A CA 1
ATOM 1665 C C . ARG A 1 201 ? 11.247 0.362 3.030 1.00 94.50 201 ARG A C 1
ATOM 1667 O O . ARG A 1 201 ? 10.493 0.024 3.936 1.00 94.50 201 ARG A O 1
ATOM 1674 N N . PHE A 1 202 ? 12.163 -0.452 2.515 1.00 95.69 202 PHE A N 1
ATOM 1675 C CA . PHE A 1 202 ? 12.351 -1.832 2.970 1.00 95.69 202 PHE A CA 1
ATOM 1676 C C . PHE A 1 202 ? 12.852 -1.888 4.415 1.00 95.69 202 PHE A C 1
ATOM 1678 O O . PHE A 1 202 ? 12.288 -2.630 5.214 1.00 95.69 202 PHE A O 1
ATOM 1685 N N . GLU A 1 203 ? 13.807 -1.036 4.791 1.00 95.50 203 GLU A N 1
ATOM 1686 C CA . GLU A 1 203 ? 14.268 -0.900 6.178 1.00 95.50 203 GLU A CA 1
ATOM 1687 C C . GLU A 1 203 ? 13.133 -0.446 7.109 1.00 95.50 203 GLU A C 1
ATOM 1689 O O . GLU A 1 203 ? 12.968 -0.975 8.209 1.00 95.50 203 GLU A O 1
ATOM 1694 N N . ASN A 1 204 ? 12.299 0.505 6.676 1.00 96.88 204 ASN A N 1
ATOM 1695 C CA . ASN A 1 204 ? 11.129 0.915 7.451 1.00 96.88 204 ASN A CA 1
ATOM 1696 C C . ASN A 1 204 ? 10.137 -0.237 7.639 1.00 96.88 204 ASN A C 1
ATOM 1698 O O . ASN A 1 204 ? 9.643 -0.421 8.751 1.00 96.88 204 ASN A O 1
ATOM 1702 N N . ILE A 1 205 ? 9.844 -1.002 6.583 1.00 97.44 205 ILE A N 1
ATOM 1703 C CA . ILE A 1 205 ? 8.958 -2.171 6.652 1.00 97.44 205 ILE A CA 1
ATOM 1704 C C . ILE A 1 205 ? 9.511 -3.182 7.655 1.00 97.44 205 ILE A C 1
ATOM 1706 O O . ILE A 1 205 ? 8.790 -3.557 8.579 1.00 97.44 205 ILE A O 1
ATOM 1710 N N . ASP A 1 206 ? 10.783 -3.557 7.527 1.00 96.81 206 ASP A N 1
ATOM 1711 C CA . ASP A 1 206 ? 11.417 -4.536 8.409 1.00 96.81 206 ASP A CA 1
ATOM 1712 C C . ASP A 1 206 ? 11.393 -4.087 9.876 1.00 96.81 206 ASP A C 1
ATOM 1714 O O . ASP A 1 206 ? 10.930 -4.819 10.751 1.00 96.81 206 ASP A O 1
ATOM 1718 N N . ASN A 1 207 ? 11.741 -2.827 10.148 1.00 96.88 207 ASN A N 1
ATOM 1719 C CA . ASN A 1 207 ? 11.651 -2.255 11.491 1.00 96.88 207 ASN A CA 1
ATOM 1720 C C . ASN A 1 207 ? 10.226 -2.330 12.065 1.00 96.88 207 ASN A C 1
ATOM 1722 O O . ASN A 1 207 ? 10.041 -2.611 13.252 1.00 96.88 207 ASN A O 1
ATOM 1726 N N . LYS A 1 208 ? 9.187 -2.083 11.252 1.00 96.25 208 LYS A N 1
ATOM 1727 C CA . LYS A 1 208 ? 7.795 -2.227 11.712 1.00 96.25 208 LYS A CA 1
ATOM 1728 C C . LYS A 1 208 ? 7.414 -3.688 11.942 1.00 96.25 208 LYS A C 1
ATOM 1730 O O . LYS A 1 208 ? 6.661 -3.942 12.880 1.00 96.25 208 LYS A O 1
ATOM 1735 N N . ILE A 1 209 ? 7.933 -4.622 11.146 1.00 97.12 209 ILE A N 1
ATOM 1736 C CA . ILE A 1 209 ? 7.742 -6.059 11.364 1.00 97.12 209 ILE A CA 1
ATOM 1737 C C . ILE A 1 209 ? 8.383 -6.478 12.691 1.00 97.12 209 ILE A C 1
ATOM 1739 O O . ILE A 1 209 ? 7.709 -7.103 13.505 1.00 97.12 209 ILE A O 1
ATOM 1743 N N . ILE A 1 210 ? 9.624 -6.065 12.973 1.00 96.75 210 ILE A N 1
ATOM 1744 C CA . ILE A 1 210 ? 10.299 -6.332 14.257 1.00 96.75 210 ILE A CA 1
ATOM 1745 C C . ILE A 1 210 ? 9.433 -5.848 15.428 1.00 96.75 210 ILE A C 1
ATOM 1747 O O . ILE A 1 210 ? 9.194 -6.597 16.372 1.00 96.75 210 ILE A O 1
ATOM 1751 N N . LEU A 1 211 ? 8.890 -4.628 15.342 1.00 95.00 211 LEU A N 1
ATOM 1752 C CA . LEU A 1 211 ? 8.004 -4.083 16.377 1.00 95.00 211 LEU A CA 1
ATOM 1753 C C . LEU A 1 211 ? 6.701 -4.881 16.547 1.00 95.00 211 LEU A C 1
ATOM 1755 O O . LEU A 1 211 ? 6.215 -4.997 17.671 1.00 95.00 211 LEU A O 1
ATOM 1759 N N . CYS A 1 212 ? 6.126 -5.426 15.469 1.00 94.12 212 CYS A N 1
ATOM 1760 C CA . CYS A 1 212 ? 5.002 -6.363 15.572 1.00 94.12 212 CYS A CA 1
ATOM 1761 C C . CYS A 1 212 ? 5.418 -7.639 16.312 1.00 94.12 212 CYS A C 1
ATOM 1763 O O . CYS A 1 212 ? 4.714 -8.073 17.224 1.00 94.12 212 CYS A O 1
ATOM 1765 N N . MET A 1 213 ? 6.564 -8.211 15.939 1.00 93.88 213 MET A N 1
ATOM 1766 C CA . MET A 1 213 ? 7.061 -9.486 16.460 1.00 93.88 213 MET A CA 1
ATOM 1767 C C . MET A 1 213 ? 7.447 -9.422 17.944 1.00 93.88 213 MET A C 1
ATOM 1769 O O . MET A 1 213 ? 7.337 -10.427 18.642 1.00 93.88 213 MET A O 1
ATOM 1773 N N . THR A 1 214 ? 7.762 -8.240 18.488 1.00 94.56 214 THR A N 1
ATOM 1774 C CA . THR A 1 214 ? 7.883 -8.032 19.946 1.00 94.56 214 THR A CA 1
ATOM 1775 C C . THR A 1 214 ? 6.621 -8.464 20.711 1.00 94.56 214 THR A C 1
ATOM 1777 O O . THR A 1 214 ? 6.703 -8.847 21.877 1.00 94.56 214 THR A O 1
ATOM 1780 N N . TYR A 1 215 ? 5.452 -8.450 20.062 1.00 92.56 215 TYR A N 1
ATOM 1781 C CA . TYR A 1 215 ? 4.170 -8.873 20.628 1.00 92.56 215 TYR A CA 1
ATOM 1782 C C . TYR A 1 215 ? 3.679 -10.219 20.071 1.00 92.56 215 TYR A C 1
ATOM 1784 O O . TYR A 1 215 ? 2.469 -10.426 19.972 1.00 92.56 215 TYR A O 1
ATOM 1792 N N . TYR A 1 216 ? 4.586 -11.140 19.716 1.00 92.62 216 TYR A N 1
ATOM 1793 C CA . TYR A 1 216 ? 4.245 -12.416 19.064 1.00 92.62 216 TYR A CA 1
ATOM 1794 C C . TYR A 1 216 ? 3.136 -13.221 19.768 1.00 92.62 216 TYR A C 1
ATOM 1796 O O . TYR A 1 216 ? 2.331 -13.855 19.098 1.00 92.62 216 TYR A O 1
ATOM 1804 N N . GLN A 1 217 ? 3.039 -13.155 21.103 1.00 92.00 217 GLN A N 1
ATOM 1805 C CA . GLN A 1 217 ? 2.008 -13.857 21.889 1.00 92.00 217 GLN A CA 1
ATOM 1806 C C . GLN A 1 217 ? 0.573 -13.388 21.589 1.00 92.00 217 GLN A C 1
ATOM 1808 O O . GLN A 1 217 ? -0.385 -14.099 21.876 1.00 92.00 217 GLN A O 1
ATOM 1813 N N . GLU A 1 218 ? 0.420 -12.187 21.029 1.00 92.12 218 GLU A N 1
ATOM 1814 C CA . GLU A 1 218 ? -0.866 -11.568 20.686 1.00 92.12 218 GLU A CA 1
ATOM 1815 C C . GLU A 1 218 ? -1.111 -11.545 19.159 1.00 92.12 218 GLU A C 1
ATOM 1817 O O . GLU A 1 218 ? -2.100 -10.967 18.684 1.00 92.12 218 GLU A O 1
ATOM 1822 N N . LEU A 1 219 ? -0.207 -12.156 18.384 1.00 94.00 219 LEU A N 1
ATOM 1823 C CA . LEU A 1 219 ? -0.346 -12.389 16.949 1.00 94.00 219 LEU A CA 1
ATOM 1824 C C . LEU A 1 219 ? -0.906 -13.788 16.693 1.00 94.00 219 LEU A C 1
ATOM 1826 O O . LEU A 1 219 ? -0.624 -14.745 17.411 1.00 94.00 219 LEU A O 1
ATOM 1830 N N . THR A 1 220 ? -1.700 -13.920 15.635 1.00 94.50 220 THR A N 1
ATOM 1831 C CA . THR A 1 220 ? -2.092 -15.245 15.134 1.00 94.50 220 THR A CA 1
ATOM 1832 C C . THR A 1 220 ? -0.965 -15.857 14.299 1.00 94.50 220 THR A C 1
ATOM 1834 O O . THR A 1 220 ? -0.183 -15.122 13.702 1.00 94.50 220 THR A O 1
ATOM 1837 N N . SER A 1 221 ? -0.911 -17.187 14.171 1.00 96.25 221 SER A N 1
ATOM 1838 C CA . SER A 1 221 ? 0.099 -17.855 13.328 1.00 96.25 221 SER A CA 1
ATOM 1839 C C . SER A 1 221 ? 0.100 -17.319 11.892 1.00 96.25 221 SER A C 1
ATOM 1841 O O . SER A 1 221 ? 1.143 -16.943 11.386 1.00 96.25 221 SER A O 1
ATOM 1843 N N . LYS A 1 222 ? -1.083 -17.116 11.293 1.00 96.88 222 LYS A N 1
ATOM 1844 C CA . LYS A 1 222 ? -1.212 -16.531 9.945 1.00 96.88 222 LYS A CA 1
ATOM 1845 C C . LYS A 1 222 ? -0.669 -15.105 9.837 1.00 96.88 222 LYS A C 1
ATOM 1847 O O . LYS A 1 222 ? -0.229 -14.694 8.773 1.00 96.88 222 LYS A O 1
ATOM 1852 N N . GLU A 1 223 ? -0.775 -14.323 10.910 1.00 96.69 223 GLU A N 1
ATOM 1853 C CA . GLU A 1 223 ? -0.216 -12.970 10.955 1.00 96.69 223 GLU A CA 1
ATOM 1854 C C . GLU A 1 223 ? 1.308 -13.006 11.042 1.00 96.69 223 GLU A C 1
ATOM 1856 O O . GLU A 1 223 ? 1.951 -12.168 10.422 1.00 96.69 223 GLU A O 1
ATOM 1861 N N . ILE A 1 224 ? 1.868 -13.966 11.780 1.00 97.38 224 ILE A N 1
ATOM 1862 C CA . ILE A 1 224 ? 3.314 -14.191 11.858 1.00 97.38 224 ILE A CA 1
ATOM 1863 C C . ILE A 1 224 ? 3.848 -14.629 10.492 1.00 97.38 224 ILE A C 1
ATOM 1865 O O . ILE A 1 224 ? 4.750 -13.977 9.975 1.00 97.38 224 ILE A O 1
ATOM 1869 N N . ASP A 1 225 ? 3.235 -15.647 9.885 1.00 97.75 225 ASP A N 1
ATOM 1870 C CA . ASP A 1 225 ? 3.631 -16.166 8.571 1.00 97.75 225 ASP A CA 1
ATOM 1871 C C . ASP A 1 225 ? 3.619 -15.047 7.518 1.00 97.75 225 ASP A C 1
ATOM 1873 O O . ASP A 1 225 ? 4.606 -14.824 6.830 1.00 97.75 225 ASP A O 1
ATOM 1877 N N . LEU A 1 226 ? 2.547 -14.245 7.474 1.00 98.19 226 LEU A N 1
ATOM 1878 C CA . LEU A 1 226 ? 2.439 -13.109 6.556 1.00 98.19 226 LEU A CA 1
ATOM 1879 C C . LEU A 1 226 ? 3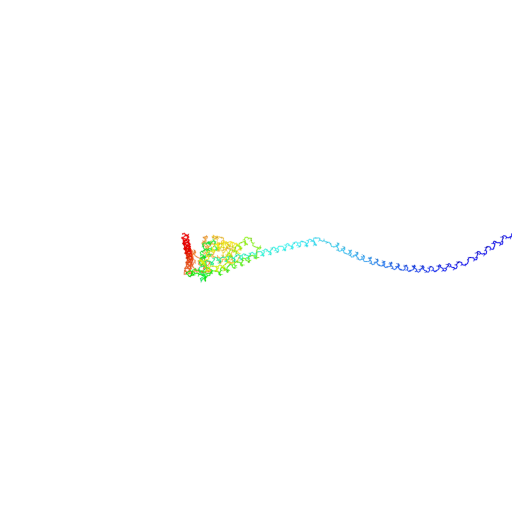.548 -12.063 6.752 1.00 98.19 226 LEU A C 1
ATOM 1881 O O . LEU A 1 226 ? 4.016 -11.465 5.784 1.00 98.19 226 LEU A O 1
ATOM 1885 N N . LEU A 1 227 ? 3.927 -11.777 7.999 1.00 98.12 227 LEU A N 1
ATOM 1886 C CA . LEU A 1 227 ? 4.980 -10.807 8.293 1.00 98.12 227 LEU A CA 1
ATOM 1887 C C . LEU A 1 227 ? 6.357 -11.328 7.863 1.00 98.12 227 LEU A C 1
ATOM 1889 O O . LEU A 1 227 ? 7.136 -10.556 7.301 1.00 98.12 227 LEU A O 1
ATOM 1893 N N . GLU A 1 228 ? 6.641 -12.612 8.083 1.00 97.88 228 GLU A N 1
ATOM 1894 C CA . GLU A 1 228 ? 7.886 -13.238 7.626 1.00 97.88 228 GLU A CA 1
ATOM 1895 C C . GLU A 1 228 ? 7.929 -13.370 6.097 1.00 97.88 228 GLU A C 1
ATOM 1897 O O . GLU A 1 228 ? 8.936 -12.998 5.499 1.00 97.88 228 GLU A O 1
ATOM 1902 N N . ASP A 1 229 ? 6.824 -13.739 5.440 1.00 98.31 229 ASP A N 1
ATOM 1903 C CA . ASP A 1 229 ?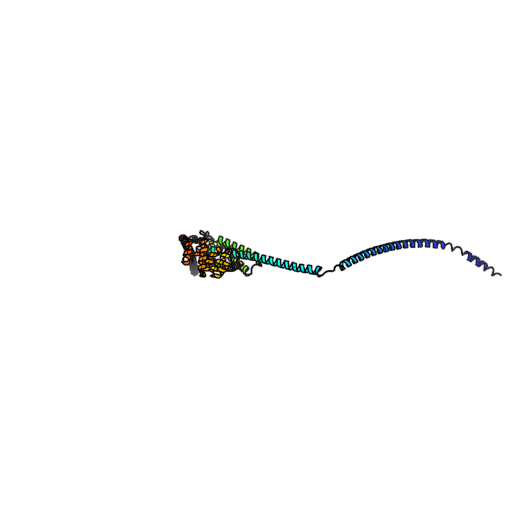 6.726 -13.768 3.973 1.00 98.31 229 ASP A CA 1
ATOM 1904 C C . ASP A 1 229 ? 7.052 -12.392 3.365 1.00 98.31 229 ASP A C 1
ATOM 1906 O O . ASP A 1 229 ? 7.752 -12.277 2.355 1.00 98.31 229 ASP A O 1
ATOM 1910 N N . ILE A 1 230 ? 6.562 -11.309 3.984 1.00 98.19 230 ILE A N 1
ATOM 1911 C CA . ILE A 1 230 ? 6.876 -9.944 3.542 1.00 98.19 230 ILE A CA 1
ATOM 1912 C C . ILE A 1 230 ? 8.361 -9.656 3.716 1.00 98.19 230 ILE A C 1
ATOM 1914 O O . ILE A 1 230 ? 8.973 -9.110 2.794 1.00 98.19 230 ILE A O 1
ATOM 1918 N N . ARG A 1 231 ? 8.935 -10.005 4.873 1.00 96.81 231 ARG A N 1
ATOM 1919 C CA . ARG A 1 231 ? 10.363 -9.825 5.151 1.00 96.81 231 ARG A CA 1
ATOM 1920 C C . ARG A 1 231 ? 11.223 -10.571 4.129 1.00 96.81 231 ARG A C 1
ATOM 1922 O O . ARG A 1 231 ? 12.142 -9.980 3.565 1.00 96.81 231 ARG A O 1
ATOM 1929 N N . GLU A 1 232 ? 10.895 -11.822 3.832 1.00 96.50 232 GLU A N 1
ATOM 1930 C CA . GLU A 1 232 ? 11.607 -12.629 2.841 1.00 96.50 232 GLU A CA 1
ATOM 1931 C C . GLU A 1 232 ? 11.536 -11.988 1.445 1.00 96.50 232 GLU A C 1
ATOM 1933 O O . GLU A 1 232 ? 12.551 -11.847 0.755 1.00 96.50 232 GLU A O 1
ATOM 1938 N N . LYS A 1 233 ? 10.357 -11.506 1.032 1.00 95.69 233 LYS A N 1
ATOM 1939 C CA . LYS A 1 233 ? 10.177 -10.872 -0.286 1.00 95.69 233 LYS A CA 1
ATOM 1940 C C . LYS A 1 233 ? 10.917 -9.544 -0.435 1.00 95.69 233 LYS A C 1
ATOM 1942 O O . LYS A 1 233 ? 11.428 -9.257 -1.522 1.00 95.69 233 LYS A O 1
ATOM 1947 N N . ILE A 1 234 ? 11.016 -8.730 0.619 1.00 95.12 234 ILE A N 1
ATOM 1948 C CA . ILE A 1 234 ? 11.823 -7.494 0.566 1.00 95.12 234 ILE A CA 1
ATOM 1949 C C . ILE A 1 234 ? 13.332 -7.785 0.597 1.00 95.12 234 ILE A C 1
ATOM 1951 O O . ILE A 1 234 ? 14.103 -7.001 0.049 1.00 95.12 234 ILE A O 1
ATOM 1955 N N . GLN A 1 235 ? 13.751 -8.915 1.181 1.00 92.81 235 GLN A N 1
ATOM 1956 C CA . GLN A 1 235 ? 15.154 -9.343 1.280 1.00 92.81 235 GLN A CA 1
ATOM 1957 C C . GLN A 1 235 ? 15.611 -10.258 0.133 1.00 92.81 235 GLN A C 1
ATOM 1959 O O . GLN A 1 235 ? 16.801 -10.534 0.018 1.00 92.81 235 GLN A O 1
ATOM 1964 N N . THR A 1 236 ? 14.700 -10.686 -0.750 1.00 91.62 236 THR A N 1
ATOM 1965 C CA . THR A 1 236 ? 14.996 -11.558 -1.908 1.00 91.62 236 THR A CA 1
ATOM 1966 C C . THR A 1 236 ? 16.142 -11.020 -2.769 1.00 91.62 236 THR A C 1
ATOM 1968 O O . THR A 1 236 ? 16.903 -11.781 -3.363 1.00 91.62 236 THR A O 1
ATOM 1971 N N . TYR A 1 237 ? 16.270 -9.697 -2.834 1.00 84.31 237 TYR A N 1
ATOM 1972 C CA . TYR A 1 237 ? 17.309 -9.014 -3.579 1.00 84.31 237 TYR A CA 1
ATOM 1973 C C . TYR A 1 237 ? 18.151 -8.159 -2.638 1.00 84.31 237 TYR A C 1
ATOM 1975 O O . TYR A 1 237 ? 17.655 -7.189 -2.064 1.00 84.31 237 TYR A O 1
ATOM 1983 N N . ASP A 1 238 ? 19.447 -8.456 -2.549 1.00 84.94 238 ASP A N 1
ATOM 1984 C CA . ASP A 1 238 ? 20.404 -7.531 -1.951 1.00 84.94 238 ASP A CA 1
ATOM 1985 C C . ASP A 1 238 ? 20.613 -6.346 -2.903 1.00 84.94 238 ASP A C 1
ATOM 1987 O O . ASP A 1 238 ? 21.438 -6.380 -3.820 1.00 84.94 238 ASP A O 1
ATOM 1991 N N . LEU A 1 239 ? 19.816 -5.295 -2.703 1.00 83.81 239 LEU A N 1
ATOM 1992 C CA . LEU A 1 239 ? 19.805 -4.118 -3.571 1.00 83.81 239 LEU A CA 1
ATOM 1993 C C . LEU A 1 239 ? 21.175 -3.427 -3.640 1.00 83.81 239 LEU A C 1
ATOM 1995 O O . LEU A 1 239 ? 21.500 -2.834 -4.667 1.00 83.81 239 LEU A O 1
ATOM 1999 N N . LYS A 1 240 ? 21.986 -3.507 -2.573 1.00 78.25 240 LYS A N 1
ATOM 2000 C CA . LYS A 1 240 ? 23.321 -2.891 -2.534 1.00 78.25 240 LYS A CA 1
ATOM 2001 C C . LYS A 1 240 ? 24.298 -3.668 -3.411 1.00 78.25 240 LYS A C 1
ATOM 2003 O O . LYS A 1 240 ? 25.023 -3.066 -4.199 1.00 78.25 240 LYS A O 1
ATOM 2008 N N . THR A 1 241 ? 24.277 -4.995 -3.314 1.00 79.06 241 THR A N 1
ATOM 2009 C CA . THR A 1 241 ? 25.106 -5.865 -4.159 1.00 79.06 241 THR A CA 1
ATOM 2010 C C . THR A 1 241 ? 24.656 -5.819 -5.625 1.00 79.06 241 THR A C 1
ATOM 2012 O O . THR A 1 241 ? 25.488 -5.786 -6.531 1.00 79.06 241 THR A O 1
ATOM 2015 N N . LEU A 1 242 ? 23.348 -5.745 -5.893 1.00 76.31 242 LEU A N 1
ATOM 2016 C CA . LEU A 1 242 ? 22.824 -5.673 -7.262 1.00 76.31 242 LEU A CA 1
ATOM 2017 C C . LEU A 1 242 ? 23.215 -4.395 -8.010 1.00 76.31 242 LEU A C 1
ATOM 2019 O O . LEU A 1 242 ? 23.483 -4.474 -9.208 1.00 76.31 242 LEU A O 1
ATOM 2023 N N . ASP A 1 243 ? 23.271 -3.241 -7.338 1.00 75.56 243 ASP A N 1
ATOM 2024 C CA . ASP A 1 243 ? 23.719 -1.988 -7.966 1.00 75.56 243 ASP A CA 1
ATOM 2025 C C . ASP A 1 243 ? 25.155 -2.106 -8.506 1.00 75.56 243 ASP A C 1
ATOM 2027 O O . ASP A 1 243 ? 25.462 -1.598 -9.584 1.00 75.56 243 ASP A O 1
ATOM 2031 N N . GLN A 1 244 ? 26.016 -2.863 -7.815 1.00 72.12 244 GLN A N 1
ATOM 2032 C CA . GLN A 1 244 ? 27.383 -3.130 -8.267 1.00 72.12 244 GLN A CA 1
ATOM 2033 C C . GLN A 1 244 ? 27.412 -4.049 -9.496 1.00 72.12 244 GLN A C 1
ATOM 2035 O O . GLN A 1 244 ? 28.159 -3.787 -10.438 1.00 72.12 244 GLN A O 1
ATOM 2040 N N . ILE A 1 245 ? 26.586 -5.100 -9.522 1.00 69.75 245 ILE A N 1
ATOM 2041 C CA . ILE A 1 245 ? 26.559 -6.095 -10.610 1.00 69.75 245 ILE A CA 1
ATOM 2042 C C . ILE A 1 245 ? 25.958 -5.512 -11.900 1.00 69.75 245 ILE A C 1
ATOM 2044 O O . ILE A 1 245 ? 26.459 -5.764 -12.998 1.00 69.75 245 ILE A O 1
ATOM 2048 N N . LEU A 1 246 ? 24.895 -4.710 -11.792 1.00 67.56 246 LEU A N 1
ATOM 2049 C CA . LEU A 1 246 ? 24.163 -4.180 -12.952 1.00 67.56 246 LEU A CA 1
ATOM 2050 C C . LEU A 1 246 ? 24.907 -3.071 -13.713 1.00 67.56 246 LEU A C 1
ATOM 2052 O O . LEU A 1 246 ? 24.470 -2.673 -14.795 1.00 67.56 246 LEU A O 1
ATOM 2056 N N . THR A 1 247 ? 26.067 -2.633 -13.218 1.00 61.12 247 THR A N 1
ATOM 2057 C CA . THR A 1 247 ? 26.986 -1.720 -13.922 1.00 61.12 247 THR A CA 1
ATOM 2058 C C . THR A 1 247 ? 27.355 -2.189 -15.331 1.00 61.12 247 THR A C 1
ATOM 2060 O O . THR A 1 247 ? 27.584 -1.361 -16.209 1.00 61.12 247 THR A O 1
ATOM 2063 N N . SER A 1 248 ? 27.371 -3.503 -15.570 1.00 60.25 248 SER A N 1
ATOM 2064 C CA . SER A 1 248 ? 27.790 -4.106 -16.845 1.00 60.25 248 SER A CA 1
ATOM 2065 C C . SER A 1 248 ? 26.656 -4.802 -17.610 1.00 60.25 248 SER A C 1
ATOM 2067 O O . SER A 1 248 ? 26.907 -5.473 -18.611 1.00 60.25 248 SER A O 1
ATOM 2069 N N . ALA A 1 249 ? 25.409 -4.683 -17.147 1.00 64.38 249 ALA A N 1
ATOM 2070 C CA . ALA A 1 249 ? 24.277 -5.376 -17.753 1.00 64.38 249 ALA A CA 1
ATOM 2071 C C . ALA A 1 249 ? 23.767 -4.670 -19.022 1.00 64.38 249 ALA A C 1
ATOM 2073 O O . ALA A 1 249 ? 23.744 -3.443 -19.111 1.00 64.38 249 ALA A O 1
ATOM 2074 N N . VAL A 1 250 ? 23.308 -5.465 -19.997 1.00 62.03 250 VAL A N 1
ATOM 2075 C CA . VAL A 1 250 ? 22.673 -4.973 -21.237 1.00 62.03 250 VAL A CA 1
ATOM 2076 C C . VAL A 1 250 ? 21.342 -4.272 -20.938 1.00 62.03 250 VAL A C 1
ATOM 2078 O O . VAL A 1 250 ? 20.987 -3.299 -21.601 1.00 62.03 250 VAL A O 1
ATOM 2081 N N . THR A 1 251 ? 20.624 -4.747 -19.919 1.00 71.31 251 THR A N 1
ATOM 2082 C CA . THR A 1 251 ? 19.400 -4.145 -19.382 1.00 71.31 251 THR A CA 1
ATOM 2083 C C . THR A 1 251 ? 19.703 -3.541 -18.021 1.00 71.31 251 THR A C 1
ATOM 2085 O O . THR A 1 251 ? 20.161 -4.243 -17.120 1.00 71.31 251 THR A O 1
ATOM 2088 N N . GLN A 1 252 ? 19.458 -2.243 -17.882 1.00 77.56 252 GLN A N 1
ATOM 2089 C CA . GLN A 1 252 ? 19.757 -1.485 -16.661 1.00 77.56 252 GLN A CA 1
ATOM 2090 C C . GLN A 1 252 ? 18.482 -1.020 -15.944 1.00 77.56 252 GLN A C 1
ATOM 2092 O O . GLN A 1 252 ? 18.553 -0.269 -14.969 1.00 77.56 252 GLN A O 1
ATOM 2097 N N . ASP A 1 253 ? 17.323 -1.472 -16.429 1.00 86.69 253 ASP A N 1
ATOM 2098 C CA . ASP A 1 253 ? 16.035 -1.285 -15.785 1.00 86.69 253 ASP A CA 1
ATOM 2099 C C . ASP A 1 253 ? 15.742 -2.371 -14.736 1.00 86.69 253 ASP A C 1
ATOM 2101 O O . ASP A 1 253 ? 16.392 -3.418 -14.683 1.00 86.69 253 ASP A O 1
ATOM 2105 N N . LEU A 1 254 ? 14.736 -2.133 -13.894 1.00 90.62 254 LEU A N 1
ATOM 2106 C CA . LEU A 1 254 ? 14.372 -3.035 -12.799 1.00 90.62 254 LEU A CA 1
ATOM 2107 C C . LEU A 1 254 ? 13.260 -4.033 -13.159 1.00 90.62 254 LEU A C 1
ATOM 2109 O O . LEU A 1 254 ? 12.735 -4.708 -12.271 1.00 90.62 254 LEU A O 1
ATOM 2113 N N . SER A 1 255 ? 12.868 -4.169 -14.433 1.00 91.31 255 SER A N 1
ATOM 2114 C CA . SER A 1 255 ? 11.734 -5.027 -14.820 1.00 91.31 255 SER A CA 1
ATOM 2115 C C . SER A 1 255 ? 11.961 -6.517 -14.548 1.00 91.31 255 SER A C 1
ATOM 2117 O O . SER A 1 255 ? 10.988 -7.268 -14.430 1.00 91.31 255 SER A O 1
ATOM 2119 N N . PHE A 1 256 ? 13.210 -6.956 -14.362 1.00 89.25 256 PHE A N 1
ATOM 2120 C CA . PHE A 1 256 ? 13.524 -8.316 -13.912 1.00 89.25 256 PHE A CA 1
ATOM 2121 C C . PHE A 1 256 ? 12.939 -8.625 -12.519 1.00 89.25 256 PHE A C 1
ATOM 2123 O O . PHE A 1 256 ? 12.620 -9.777 -12.234 1.00 89.25 256 PHE A O 1
ATOM 2130 N N . MET A 1 257 ? 12.714 -7.605 -11.678 1.00 93.38 257 MET A N 1
ATOM 2131 C CA . MET A 1 257 ? 12.128 -7.748 -10.339 1.00 93.38 257 MET A CA 1
ATOM 2132 C C . MET A 1 257 ? 10.593 -7.852 -10.351 1.00 93.38 257 MET A C 1
ATOM 2134 O O . MET A 1 257 ? 9.987 -7.990 -9.285 1.00 93.38 257 MET A O 1
ATOM 2138 N N . LYS A 1 258 ? 9.935 -7.781 -11.522 1.00 95.56 258 LYS A N 1
ATOM 2139 C CA . LYS A 1 258 ? 8.464 -7.692 -11.632 1.00 95.56 258 LYS A CA 1
ATOM 2140 C C . LYS A 1 258 ? 7.724 -8.790 -10.864 1.00 95.56 258 LYS A C 1
ATOM 2142 O O . LYS A 1 258 ? 6.725 -8.501 -10.214 1.00 95.56 258 LYS A O 1
ATOM 2147 N N . SER A 1 259 ? 8.222 -10.028 -10.904 1.00 96.31 259 SER A N 1
ATOM 2148 C CA . SER A 1 259 ? 7.574 -11.164 -10.240 1.00 96.31 259 SER A CA 1
ATOM 2149 C C . SER A 1 259 ? 7.645 -11.023 -8.722 1.00 96.31 259 SER A C 1
ATOM 2151 O O . SER A 1 259 ? 6.641 -11.218 -8.047 1.00 96.31 259 SER A O 1
ATOM 2153 N N . ASN A 1 260 ? 8.793 -10.588 -8.193 1.00 96.06 260 ASN A N 1
ATOM 2154 C CA . ASN A 1 260 ? 8.954 -10.344 -6.762 1.00 96.06 260 ASN A CA 1
ATOM 2155 C C . ASN A 1 260 ? 8.061 -9.198 -6.273 1.00 96.06 260 ASN A C 1
ATOM 2157 O O . ASN A 1 260 ? 7.393 -9.327 -5.254 1.00 96.06 260 ASN A O 1
ATOM 2161 N N . PHE A 1 261 ? 8.000 -8.090 -7.022 1.00 96.94 261 PHE A N 1
ATOM 2162 C CA . PHE A 1 261 ? 7.098 -6.982 -6.695 1.00 96.94 261 PHE A CA 1
ATOM 2163 C C . PHE A 1 261 ? 5.628 -7.404 -6.754 1.00 96.94 261 PHE A C 1
ATOM 2165 O O . PHE A 1 261 ? 4.838 -6.964 -5.925 1.00 96.94 261 PHE A O 1
ATOM 2172 N N . TYR A 1 262 ? 5.251 -8.262 -7.702 1.00 97.75 262 TYR A N 1
ATOM 2173 C CA . TYR A 1 262 ? 3.884 -8.762 -7.789 1.00 97.75 262 TYR A CA 1
ATOM 2174 C C . TYR A 1 262 ? 3.526 -9.697 -6.628 1.00 97.75 262 TYR A C 1
ATOM 2176 O O . TYR A 1 262 ? 2.444 -9.576 -6.056 1.00 97.75 262 TYR A O 1
ATOM 2184 N N . ASP A 1 263 ? 4.436 -10.578 -6.216 1.00 97.88 263 ASP A N 1
ATOM 2185 C CA . ASP A 1 263 ? 4.238 -11.395 -5.017 1.00 97.88 263 ASP A CA 1
ATOM 2186 C C . ASP A 1 263 ? 4.142 -10.527 -3.757 1.00 97.88 263 ASP A C 1
ATOM 2188 O O . ASP A 1 263 ? 3.226 -10.702 -2.955 1.00 97.88 263 ASP A O 1
ATOM 2192 N N . LEU A 1 264 ? 5.010 -9.520 -3.626 1.00 97.88 264 LEU A N 1
ATOM 2193 C CA . LEU A 1 264 ? 4.932 -8.542 -2.543 1.00 97.88 264 LEU A CA 1
ATOM 2194 C C . LEU A 1 264 ? 3.601 -7.771 -2.569 1.00 97.88 264 LEU A C 1
ATOM 2196 O O . LEU A 1 264 ? 3.052 -7.452 -1.515 1.00 97.88 264 LEU A O 1
ATOM 2200 N N . TYR A 1 265 ? 3.048 -7.494 -3.755 1.00 98.19 265 TYR A N 1
ATOM 2201 C CA . TYR A 1 265 ? 1.741 -6.852 -3.894 1.00 98.19 265 TYR A CA 1
ATOM 2202 C C . TYR A 1 265 ? 0.615 -7.743 -3.366 1.00 98.19 265 TYR A C 1
ATOM 2204 O O . TYR A 1 265 ? -0.249 -7.260 -2.637 1.00 98.19 265 TYR A O 1
ATOM 2212 N N . LYS A 1 266 ? 0.650 -9.054 -3.633 1.00 98.06 266 LYS A N 1
ATOM 2213 C CA . LYS A 1 266 ? -0.316 -9.999 -3.044 1.00 98.06 266 LYS A CA 1
ATOM 2214 C C . LYS A 1 266 ? -0.252 -9.987 -1.515 1.00 98.06 266 LYS A C 1
ATOM 2216 O O . LYS A 1 266 ? -1.293 -9.916 -0.867 1.00 98.06 266 LYS A O 1
ATOM 2221 N N . LEU A 1 267 ? 0.952 -9.976 -0.939 1.00 98.25 267 LEU A N 1
ATOM 2222 C CA . LEU A 1 267 ? 1.132 -9.883 0.516 1.00 98.25 267 LEU A CA 1
ATOM 2223 C C . LEU A 1 267 ? 0.630 -8.541 1.076 1.00 98.25 267 LEU A C 1
ATOM 2225 O O . LEU A 1 267 ? -0.003 -8.495 2.132 1.00 98.25 267 LEU A O 1
ATOM 2229 N N . PHE A 1 268 ? 0.832 -7.443 0.340 1.00 97.62 268 PHE A N 1
ATOM 2230 C CA . PHE A 1 268 ? 0.241 -6.144 0.664 1.00 97.62 268 PHE A CA 1
ATOM 2231 C C . PHE A 1 268 ? -1.291 -6.207 0.733 1.00 97.62 268 PHE A C 1
ATOM 2233 O O . PHE A 1 268 ? -1.870 -5.644 1.666 1.00 97.62 268 PHE A O 1
ATOM 2240 N N . LEU A 1 269 ? -1.949 -6.916 -0.190 1.00 96.44 269 LEU A N 1
ATOM 2241 C CA . LEU A 1 269 ? -3.403 -7.095 -0.163 1.00 96.44 269 LEU A CA 1
ATOM 2242 C C . LEU A 1 269 ? -3.869 -7.874 1.076 1.00 96.44 269 LEU A C 1
ATOM 2244 O O . LEU A 1 269 ? -4.888 -7.523 1.676 1.00 96.44 269 LEU A O 1
ATOM 2248 N N . GLU A 1 270 ? -3.118 -8.885 1.514 1.00 97.06 270 GLU A N 1
ATOM 2249 C CA . GLU A 1 270 ? -3.427 -9.623 2.746 1.00 97.06 270 GLU A CA 1
ATOM 2250 C C . GLU A 1 270 ? -3.271 -8.747 4.001 1.00 97.06 270 GLU A C 1
ATOM 2252 O O . GLU A 1 270 ? -4.186 -8.669 4.831 1.00 97.06 270 GLU A O 1
ATOM 2257 N N . ILE A 1 271 ? -2.182 -7.976 4.105 1.00 95.56 271 ILE A N 1
ATOM 2258 C CA . ILE A 1 271 ? -2.021 -6.983 5.182 1.00 95.56 271 ILE A CA 1
ATOM 2259 C C . ILE A 1 271 ? -3.136 -5.931 5.138 1.00 95.56 271 ILE A C 1
ATOM 2261 O O . ILE A 1 271 ? -3.643 -5.490 6.180 1.00 95.56 271 ILE A O 1
ATOM 2265 N N . GLN A 1 272 ? -3.549 -5.522 3.938 1.00 93.81 272 GLN A N 1
ATOM 2266 C CA . GLN A 1 272 ? -4.635 -4.576 3.756 1.00 93.81 272 GLN A CA 1
ATOM 2267 C C . GLN A 1 272 ? -5.932 -5.098 4.365 1.00 93.81 272 GLN A C 1
ATOM 2269 O O . GLN A 1 272 ? -6.536 -4.382 5.167 1.00 93.81 272 GLN A O 1
ATOM 2274 N N . LYS A 1 273 ? -6.311 -6.350 4.105 1.00 92.94 273 LYS A N 1
ATOM 2275 C CA . LYS A 1 273 ? -7.496 -6.970 4.719 1.00 92.94 273 LYS A CA 1
ATOM 2276 C C . LYS A 1 273 ? -7.444 -6.923 6.251 1.00 92.94 273 LYS A C 1
ATOM 2278 O O . LYS A 1 273 ? -8.429 -6.534 6.883 1.00 92.94 273 LYS A O 1
ATOM 2283 N N . ILE A 1 274 ? -6.297 -7.246 6.857 1.00 92.44 274 ILE A N 1
ATOM 2284 C CA . ILE A 1 274 ? -6.119 -7.233 8.322 1.00 92.44 274 ILE A CA 1
ATOM 2285 C C . ILE A 1 274 ? -6.273 -5.813 8.883 1.00 92.44 274 ILE A C 1
ATOM 2287 O O . ILE A 1 274 ? -7.051 -5.583 9.816 1.00 92.44 274 ILE A O 1
ATOM 2291 N N . SER A 1 275 ? -5.569 -4.844 8.293 1.00 90.62 275 SER A N 1
ATOM 2292 C CA . SER A 1 275 ? -5.584 -3.453 8.762 1.00 90.62 275 SER A CA 1
ATOM 2293 C C . SER A 1 275 ? -6.963 -2.791 8.621 1.00 90.62 275 SER A C 1
ATOM 2295 O O . SER A 1 275 ? -7.410 -2.098 9.537 1.00 90.62 275 SER A O 1
ATOM 2297 N N . LEU A 1 276 ? -7.688 -3.059 7.525 1.00 88.25 276 LEU A N 1
ATOM 2298 C CA . LEU A 1 276 ? -9.026 -2.510 7.282 1.00 88.25 276 LEU A CA 1
ATOM 2299 C C . LEU A 1 276 ? -10.096 -3.163 8.151 1.00 88.25 276 LEU A C 1
ATOM 2301 O O . LEU A 1 276 ? -11.091 -2.517 8.491 1.00 88.25 276 LEU A O 1
ATOM 2305 N N . LYS A 1 277 ? -9.919 -4.427 8.540 1.00 87.06 277 LYS A N 1
ATOM 2306 C CA . LYS A 1 277 ? -10.826 -5.082 9.486 1.00 87.06 277 LYS A CA 1
ATOM 2307 C C . LYS A 1 277 ? -10.757 -4.412 10.858 1.00 87.06 277 LYS A C 1
ATOM 2309 O O . LYS A 1 277 ? -11.795 -4.129 11.453 1.00 87.06 277 LYS A O 1
ATOM 2314 N N . ASN A 1 278 ? -9.549 -4.101 11.322 1.00 75.44 278 ASN A N 1
ATOM 2315 C CA . ASN A 1 278 ? -9.291 -3.752 12.718 1.00 75.44 278 ASN A CA 1
ATOM 2316 C C . ASN A 1 278 ? -8.968 -2.265 12.967 1.00 75.44 278 ASN A C 1
ATOM 2318 O O . ASN A 1 278 ? -8.300 -1.975 13.958 1.00 75.44 278 ASN A O 1
ATOM 2322 N N . ASN A 1 279 ? -9.429 -1.356 12.089 1.00 72.12 279 ASN A N 1
ATOM 2323 C CA . ASN A 1 279 ? -9.280 0.112 12.134 1.00 72.12 279 ASN A CA 1
ATOM 2324 C C . ASN A 1 279 ? -8.467 0.651 13.325 1.00 72.12 279 ASN A C 1
ATOM 2326 O O . ASN A 1 279 ? -8.976 0.728 14.446 1.00 72.12 279 ASN A O 1
ATOM 2330 N N . ALA A 1 280 ? -7.257 1.159 13.081 1.00 67.38 280 ALA A N 1
ATOM 2331 C CA . ALA A 1 280 ? -6.410 1.693 14.152 1.00 67.38 280 ALA A CA 1
ATOM 2332 C C . ALA A 1 280 ? -6.960 2.980 14.816 1.00 67.38 280 ALA A C 1
ATOM 2334 O O . ALA A 1 280 ? -6.415 3.461 15.819 1.00 67.38 280 ALA A O 1
ATOM 2335 N N . GLY A 1 281 ? -8.049 3.531 14.265 1.00 75.81 281 GLY A N 1
ATOM 2336 C CA . GLY A 1 281 ? -8.786 4.682 14.785 1.00 75.81 281 GLY A CA 1
ATOM 2337 C C . GLY A 1 281 ? -8.181 6.039 14.422 1.00 75.81 281 GLY A C 1
ATOM 2338 O O . GLY A 1 281 ? -8.629 7.050 14.952 1.00 75.81 281 GLY A O 1
ATOM 2339 N N . ASN A 1 282 ? -7.168 6.078 13.552 1.00 84.38 282 ASN A N 1
ATOM 2340 C CA . ASN A 1 282 ? -6.622 7.325 13.020 1.00 84.38 282 ASN A CA 1
ATOM 2341 C C . ASN A 1 282 ? -7.391 7.769 11.755 1.00 84.38 282 ASN A C 1
ATOM 2343 O O . ASN A 1 282 ? -8.087 6.977 11.116 1.00 84.38 282 ASN A O 1
ATOM 2347 N N . TRP A 1 283 ? -7.257 9.049 11.395 1.00 86.69 283 TRP A N 1
ATOM 2348 C CA . TRP A 1 283 ? -7.908 9.624 10.213 1.00 86.69 283 TRP A CA 1
ATOM 2349 C C . TRP A 1 283 ? -7.518 8.905 8.914 1.00 86.69 283 TRP A C 1
ATOM 2351 O O . TRP A 1 283 ? -8.392 8.611 8.103 1.00 86.69 283 TRP A O 1
ATOM 2361 N N . ASN A 1 284 ? -6.233 8.593 8.728 1.00 86.88 284 ASN A N 1
ATOM 2362 C CA . ASN A 1 284 ? -5.727 8.008 7.486 1.00 86.88 284 ASN A CA 1
ATOM 2363 C C . ASN A 1 284 ? -6.352 6.637 7.201 1.00 86.88 284 ASN A C 1
ATOM 2365 O O . ASN A 1 284 ? -6.769 6.387 6.076 1.00 86.88 284 ASN A O 1
ATOM 2369 N N . ASP A 1 285 ? -6.485 5.778 8.211 1.00 86.94 285 ASP A N 1
ATOM 2370 C CA . ASP A 1 285 ? -7.105 4.458 8.086 1.00 86.94 285 ASP A CA 1
ATOM 2371 C C . ASP A 1 285 ? -8.613 4.565 7.851 1.00 86.94 285 ASP A C 1
ATOM 2373 O O . ASP A 1 285 ? -9.174 3.814 7.055 1.00 86.94 285 ASP A O 1
ATOM 2377 N N . ILE A 1 286 ? -9.276 5.530 8.498 1.00 91.12 286 ILE A N 1
ATOM 2378 C CA . ILE A 1 286 ? -10.705 5.791 8.289 1.00 91.12 286 ILE A CA 1
ATOM 2379 C C . ILE A 1 286 ? -10.959 6.277 6.857 1.00 91.12 286 ILE A C 1
ATOM 2381 O O . ILE A 1 286 ? -11.825 5.733 6.171 1.00 91.12 286 ILE A O 1
ATOM 2385 N N . ALA A 1 287 ? -10.193 7.264 6.392 1.00 91.06 287 ALA A N 1
ATOM 2386 C CA . ALA A 1 287 ? -10.287 7.789 5.035 1.00 91.06 287 ALA A CA 1
ATOM 2387 C C . ALA A 1 287 ? -9.956 6.711 3.997 1.00 91.06 287 ALA A C 1
ATOM 2389 O O . ALA A 1 287 ? -10.673 6.565 3.009 1.00 91.06 287 ALA A O 1
ATOM 2390 N N . TYR A 1 288 ? -8.916 5.912 4.250 1.00 90.94 288 TYR A N 1
ATOM 2391 C CA . TYR A 1 288 ? -8.534 4.808 3.379 1.00 90.94 288 TYR A CA 1
ATOM 2392 C C . TYR A 1 288 ? -9.645 3.759 3.288 1.00 90.94 288 TYR A C 1
ATOM 2394 O O . TYR A 1 288 ? -9.999 3.346 2.189 1.00 90.94 288 TYR A O 1
ATOM 2402 N N . LYS A 1 289 ? -10.245 3.354 4.413 1.00 92.88 289 LYS A N 1
ATOM 2403 C CA . LYS A 1 289 ? -11.348 2.385 4.413 1.00 92.88 289 LYS A CA 1
ATOM 2404 C C . LYS A 1 289 ? -12.588 2.910 3.696 1.00 92.88 289 LYS A C 1
ATOM 2406 O O . LYS A 1 289 ? -13.197 2.166 2.934 1.00 92.88 289 LYS A O 1
ATOM 2411 N N . ALA A 1 290 ? -12.946 4.179 3.897 1.00 93.12 290 ALA A N 1
ATOM 2412 C CA . ALA A 1 290 ? -14.044 4.804 3.161 1.00 93.12 290 ALA A CA 1
ATOM 2413 C C . ALA A 1 290 ? -13.768 4.828 1.647 1.00 93.12 290 ALA A C 1
ATOM 2415 O O . ALA A 1 290 ? -14.639 4.454 0.862 1.00 93.12 290 ALA A O 1
ATOM 2416 N N . SER A 1 291 ? -12.543 5.188 1.242 1.00 91.62 291 SER A N 1
ATOM 2417 C CA . SER A 1 291 ? -12.105 5.109 -0.158 1.00 91.62 291 SER A CA 1
ATOM 2418 C C . SER A 1 291 ? -12.233 3.690 -0.705 1.00 91.62 291 SER A C 1
ATOM 2420 O O . SER A 1 291 ? -12.814 3.503 -1.772 1.00 91.62 291 SER A O 1
ATOM 2422 N N . TYR A 1 292 ? -11.743 2.701 0.046 1.00 92.38 292 TYR A N 1
ATOM 2423 C CA . TYR A 1 292 ? -11.752 1.299 -0.353 1.00 92.38 292 TYR A CA 1
ATOM 2424 C C . TYR A 1 292 ? -13.173 0.779 -0.593 1.00 92.38 292 TYR A C 1
ATOM 2426 O O . TYR A 1 292 ? -13.462 0.271 -1.673 1.00 92.38 292 TYR A O 1
ATOM 2434 N N . LEU A 1 293 ? -14.083 0.989 0.365 1.00 93.12 293 LEU A N 1
ATOM 2435 C CA . LEU A 1 293 ? -15.489 0.583 0.240 1.00 93.12 293 LEU A CA 1
ATOM 2436 C C . LEU A 1 293 ? -16.199 1.296 -0.918 1.00 93.12 293 LEU A C 1
ATOM 2438 O O . LEU A 1 293 ? -17.022 0.697 -1.603 1.00 93.12 293 LEU A O 1
ATOM 2442 N N . CYS A 1 294 ? -15.886 2.576 -1.141 1.00 91.12 294 CYS A N 1
ATOM 2443 C CA . CYS A 1 294 ? -16.464 3.343 -2.240 1.00 91.12 294 CYS A CA 1
ATOM 2444 C C . CYS A 1 294 ? -16.009 2.809 -3.606 1.00 91.12 294 CYS A C 1
ATOM 2446 O O . CYS A 1 294 ? -16.801 2.772 -4.539 1.00 91.12 294 CYS A O 1
ATOM 2448 N N . LYS A 1 295 ? -14.743 2.408 -3.749 1.00 88.12 295 LYS A N 1
ATOM 2449 C CA . LYS A 1 295 ? -14.197 1.929 -5.027 1.00 88.12 295 LYS A CA 1
ATOM 2450 C C . LYS A 1 295 ? -14.505 0.460 -5.309 1.00 88.12 295 LYS A C 1
ATOM 2452 O O . LYS A 1 295 ? -14.721 0.121 -6.462 1.00 88.12 295 LYS A O 1
ATOM 2457 N N . LYS A 1 296 ? -14.653 -0.375 -4.275 1.00 89.69 296 LYS A N 1
ATOM 2458 C CA . LYS A 1 296 ? -15.179 -1.751 -4.391 1.00 89.69 296 LYS A CA 1
ATOM 2459 C C . LYS A 1 296 ? -16.656 -1.822 -4.808 1.00 89.69 296 LYS A C 1
ATOM 2461 O O . LYS A 1 296 ? -17.162 -2.918 -5.019 1.00 89.69 296 LYS A O 1
ATOM 2466 N N . GLY A 1 297 ? -17.364 -0.693 -4.878 1.00 89.81 297 GLY A N 1
ATOM 2467 C CA . GLY A 1 297 ? -18.789 -0.649 -5.223 1.00 89.81 297 GLY A CA 1
ATOM 2468 C C . GLY A 1 297 ? -19.736 -0.982 -4.064 1.00 89.81 297 GLY A C 1
ATOM 2469 O O . GLY A 1 297 ? -20.953 -0.967 -4.230 1.00 89.81 297 GLY A O 1
ATOM 2470 N N . THR A 1 298 ? -19.218 -1.229 -2.858 1.00 94.19 298 THR A N 1
ATOM 2471 C CA . THR A 1 298 ? -20.012 -1.482 -1.642 1.00 94.19 298 THR A CA 1
ATOM 2472 C C . THR A 1 298 ? -20.490 -0.162 -1.022 1.00 94.19 298 THR A C 1
ATOM 2474 O O . THR A 1 298 ? -20.130 0.204 0.101 1.00 94.19 298 THR A O 1
ATOM 2477 N N . TYR A 1 299 ? -21.268 0.612 -1.782 1.00 95.75 299 TYR A N 1
ATOM 2478 C CA . TYR A 1 299 ? -21.637 1.989 -1.433 1.00 95.75 299 TYR A CA 1
ATOM 2479 C C . TYR A 1 299 ? -22.492 2.087 -0.163 1.00 95.75 299 TYR A C 1
ATOM 2481 O O . TYR A 1 299 ? -22.299 2.997 0.644 1.00 95.75 299 TYR A O 1
ATOM 2489 N N . GLU A 1 300 ? -23.406 1.141 0.063 1.00 96.00 300 GLU A N 1
ATOM 2490 C CA . GLU A 1 300 ? -24.232 1.120 1.278 1.00 96.00 300 GLU A CA 1
ATOM 2491 C C . GLU A 1 300 ? -23.397 0.866 2.536 1.00 96.00 300 GLU A C 1
ATOM 2493 O O . GLU A 1 300 ? -23.560 1.553 3.549 1.00 96.00 300 GLU A O 1
ATOM 2498 N N . GLU A 1 301 ? -22.448 -0.069 2.459 1.00 95.31 301 GLU A N 1
ATOM 2499 C CA . GLU A 1 301 ? -21.489 -0.318 3.535 1.00 95.31 301 GLU A CA 1
ATOM 2500 C C . GLU A 1 301 ? -20.621 0.910 3.799 1.00 95.31 301 GLU A C 1
ATOM 2502 O O . GLU A 1 301 ? -20.394 1.256 4.960 1.00 95.31 301 GLU A O 1
ATOM 2507 N N . CYS A 1 302 ? -20.193 1.614 2.745 1.00 95.31 302 CYS A N 1
ATOM 2508 C CA . CYS A 1 302 ? -19.454 2.866 2.870 1.00 95.31 302 CYS A CA 1
ATOM 2509 C C . CYS A 1 302 ? -20.273 3.928 3.619 1.00 95.31 302 CYS A C 1
ATOM 2511 O O . CYS A 1 302 ? -19.794 4.505 4.598 1.00 95.31 302 CYS A O 1
ATOM 2513 N N . LEU A 1 303 ? -21.540 4.137 3.245 1.00 95.56 303 LEU A N 1
ATOM 2514 C CA . LEU A 1 303 ? -22.427 5.076 3.940 1.00 95.56 303 LEU A CA 1
ATOM 2515 C C . LEU A 1 303 ? -22.644 4.683 5.406 1.00 95.56 303 LEU A C 1
ATOM 2517 O O . LEU A 1 303 ? -22.572 5.538 6.292 1.00 95.56 303 LEU A O 1
ATOM 2521 N N . ASN A 1 304 ? -22.869 3.399 5.687 1.00 95.06 304 ASN A N 1
ATOM 2522 C CA . ASN A 1 304 ? -23.026 2.891 7.050 1.00 95.06 304 ASN A CA 1
ATOM 2523 C C . ASN A 1 304 ? -21.742 3.044 7.872 1.00 95.06 304 ASN A C 1
ATOM 2525 O O . ASN A 1 304 ? -21.800 3.374 9.059 1.00 95.06 304 ASN A O 1
ATOM 2529 N N . PHE A 1 305 ? -20.582 2.847 7.249 1.00 93.94 305 PHE A N 1
ATOM 2530 C CA . PHE A 1 305 ? -19.285 3.088 7.861 1.00 93.94 305 PHE A CA 1
ATOM 2531 C C . PHE A 1 305 ? -19.104 4.570 8.211 1.00 93.94 305 PHE A C 1
ATOM 2533 O O . PHE A 1 305 ? -18.820 4.875 9.369 1.00 93.94 305 PHE A O 1
ATOM 2540 N N . ILE A 1 306 ? -19.343 5.485 7.264 1.00 94.19 306 ILE A N 1
ATOM 2541 C CA . ILE A 1 306 ? -19.214 6.940 7.458 1.00 94.19 306 ILE A CA 1
ATOM 2542 C C . ILE A 1 306 ? -20.159 7.441 8.558 1.00 94.19 306 ILE A C 1
ATOM 2544 O O . ILE A 1 306 ? -19.735 8.209 9.420 1.00 94.19 306 ILE A O 1
ATOM 2548 N N . LYS A 1 307 ? -21.412 6.962 8.601 1.00 92.88 307 LYS A N 1
ATOM 2549 C CA . LYS A 1 307 ? -22.390 7.317 9.651 1.00 92.88 307 LYS A CA 1
ATOM 2550 C C . LYS A 1 307 ? -21.882 7.021 11.068 1.00 92.88 307 LYS A C 1
ATOM 2552 O O . LYS A 1 307 ? -22.209 7.756 11.998 1.00 92.88 307 LYS A O 1
ATOM 2557 N N . LYS A 1 308 ? -21.068 5.973 11.242 1.00 92.38 308 LYS A N 1
ATOM 2558 C CA . LYS A 1 308 ? -20.467 5.607 12.536 1.00 92.38 308 LYS A CA 1
ATOM 2559 C C . LYS A 1 308 ? -19.300 6.527 12.932 1.00 92.38 308 LYS A C 1
ATOM 2561 O O . LYS A 1 308 ? -18.966 6.594 14.111 1.00 92.38 308 LYS A O 1
ATOM 2566 N N . GLN A 1 309 ? -18.705 7.266 11.992 1.00 92.12 309 GLN A N 1
ATOM 2567 C CA . GLN A 1 309 ? -17.537 8.131 12.218 1.00 92.12 309 GLN A CA 1
ATOM 2568 C C . GLN A 1 309 ? -17.931 9.589 12.502 1.00 92.12 309 GLN A C 1
ATOM 2570 O O . GLN A 1 309 ? -17.562 10.501 11.761 1.00 92.12 309 GLN A O 1
ATOM 2575 N N . LYS A 1 310 ? -18.665 9.831 13.598 1.00 86.69 310 LYS A N 1
ATOM 2576 C CA . LYS A 1 310 ? -19.216 11.162 13.938 1.00 86.69 310 LYS A CA 1
ATOM 2577 C C . LYS A 1 310 ? -18.170 12.290 13.920 1.00 86.69 310 LYS A C 1
ATOM 2579 O O . LYS A 1 310 ? -18.453 13.360 13.397 1.00 86.69 310 LYS A O 1
ATOM 2584 N N . HIS A 1 311 ? -16.961 12.037 14.425 1.00 86.94 311 HIS A N 1
ATOM 2585 C CA . HIS A 1 311 ? -15.888 13.038 14.527 1.00 86.94 311 HIS A CA 1
ATOM 2586 C C . HIS A 1 311 ? -15.227 13.416 13.192 1.00 86.94 311 HIS A C 1
ATOM 2588 O O . HIS A 1 311 ? -14.549 14.435 13.120 1.00 86.94 311 HIS A O 1
ATOM 2594 N N . PHE A 1 312 ? -15.401 12.610 12.141 1.00 86.00 312 PHE A N 1
ATOM 2595 C CA . PHE A 1 312 ? -14.757 12.821 10.839 1.00 86.00 312 PHE A CA 1
ATOM 2596 C C . PHE A 1 312 ? -15.761 13.011 9.701 1.00 86.00 312 PHE A C 1
ATOM 2598 O O . PHE A 1 312 ? -15.372 12.966 8.534 1.00 86.00 312 PHE A O 1
ATOM 2605 N N . LYS A 1 313 ? -17.044 13.214 10.029 1.00 83.44 313 LYS A N 1
ATOM 2606 C CA . LYS A 1 313 ? -18.148 13.251 9.063 1.00 83.44 313 LYS A CA 1
ATOM 2607 C C . LYS A 1 313 ? -17.862 14.203 7.899 1.00 83.44 313 LYS A C 1
ATOM 2609 O O . LYS A 1 313 ? -17.919 13.770 6.753 1.00 83.44 313 LYS A O 1
ATOM 2614 N N . ASP A 1 314 ? -17.451 15.436 8.190 1.00 84.38 314 ASP A N 1
ATOM 2615 C CA . ASP A 1 314 ? -17.240 16.460 7.158 1.00 84.38 314 ASP A CA 1
ATOM 2616 C C . ASP A 1 314 ? -16.099 16.107 6.204 1.00 84.38 314 ASP A C 1
ATOM 2618 O O . ASP A 1 314 ? -16.211 16.269 4.990 1.00 84.38 314 ASP A O 1
ATOM 2622 N N . ARG A 1 315 ? -15.019 15.527 6.737 1.00 87.88 315 ARG A N 1
ATOM 2623 C CA . ARG A 1 315 ? -13.866 15.095 5.936 1.00 87.88 315 ARG A CA 1
ATOM 2624 C C . ARG A 1 315 ? -14.175 13.863 5.078 1.00 87.88 315 ARG A C 1
ATOM 2626 O O . ARG A 1 315 ? -13.481 13.608 4.099 1.00 87.88 315 ARG A O 1
ATOM 2633 N N . LEU A 1 316 ? -15.205 13.093 5.434 1.00 91.88 316 LEU A N 1
ATOM 2634 C CA . LEU A 1 316 ? -15.667 11.916 4.691 1.00 91.88 316 LEU A CA 1
ATOM 2635 C C . LEU A 1 316 ? -16.779 12.233 3.687 1.00 91.88 316 LEU A C 1
ATOM 2637 O O . LEU A 1 316 ? -17.184 11.335 2.941 1.00 91.88 316 LEU A O 1
ATOM 2641 N N . ASN A 1 317 ? -17.255 13.482 3.631 1.00 92.06 317 ASN A N 1
ATOM 2642 C CA . ASN A 1 317 ? -18.352 13.872 2.747 1.00 92.06 317 ASN A CA 1
ATOM 2643 C C . ASN A 1 317 ? -18.057 13.574 1.276 1.00 92.06 317 ASN A C 1
ATOM 2645 O O . ASN A 1 317 ? -18.984 13.273 0.535 1.00 92.06 317 ASN A O 1
ATOM 2649 N N . ILE A 1 318 ? -16.787 13.545 0.866 1.00 91.56 318 ILE A N 1
ATOM 2650 C CA . ILE A 1 318 ? -16.443 13.211 -0.513 1.00 91.56 318 ILE A CA 1
ATOM 2651 C C . ILE A 1 318 ? -16.760 11.757 -0.889 1.00 91.56 318 ILE A C 1
ATOM 2653 O O . ILE A 1 318 ? -17.303 11.480 -1.958 1.00 91.56 318 ILE A O 1
ATOM 2657 N N . TYR A 1 319 ? -16.495 10.816 0.018 1.00 93.25 319 TYR A N 1
ATOM 2658 C CA . TYR A 1 319 ? -16.834 9.407 -0.182 1.00 93.25 319 TYR A CA 1
ATOM 2659 C C . TYR A 1 319 ? -18.340 9.181 -0.036 1.00 93.25 319 TYR A C 1
ATOM 2661 O O . TYR A 1 319 ? -18.918 8.362 -0.753 1.00 93.25 319 TYR A O 1
ATOM 2669 N N . LYS A 1 320 ? -18.991 9.950 0.849 1.00 94.69 320 LYS A N 1
ATOM 2670 C CA . LYS A 1 320 ? -20.452 9.984 0.979 1.00 94.69 320 LYS A CA 1
ATOM 2671 C C . LYS A 1 320 ? -21.100 10.451 -0.325 1.00 94.69 320 LYS A C 1
ATOM 2673 O O . LYS A 1 320 ? -21.984 9.762 -0.819 1.00 94.69 320 LYS A O 1
ATOM 2678 N N . LEU A 1 321 ? -20.640 11.565 -0.895 1.00 93.69 321 LEU A N 1
ATOM 2679 C CA . LEU A 1 321 ? -21.136 12.125 -2.151 1.00 93.69 321 LEU A CA 1
ATOM 2680 C C . LEU A 1 321 ? -21.048 11.093 -3.279 1.00 93.69 321 LEU A C 1
ATOM 2682 O O . LEU A 1 321 ? -22.070 10.758 -3.871 1.00 93.69 321 LEU A O 1
ATOM 2686 N N . ARG A 1 322 ? -19.862 10.514 -3.507 1.00 92.25 322 ARG A N 1
ATOM 2687 C CA . ARG A 1 322 ? -19.662 9.464 -4.522 1.00 92.25 322 ARG A CA 1
ATOM 2688 C C . ARG A 1 322 ? -20.578 8.256 -4.319 1.00 92.25 322 ARG A C 1
ATOM 2690 O O . ARG A 1 322 ? -21.156 7.753 -5.280 1.00 92.25 322 ARG A O 1
ATOM 2697 N N . SER A 1 323 ? -20.745 7.814 -3.073 1.00 94.69 323 SER A N 1
ATOM 2698 C CA . SER A 1 323 ? -21.636 6.693 -2.748 1.00 94.69 323 SER A CA 1
ATOM 2699 C C . SER A 1 323 ? -23.104 7.026 -3.028 1.00 94.69 323 SER A C 1
ATOM 2701 O O . SER A 1 323 ? -23.829 6.191 -3.556 1.00 94.69 323 SER A O 1
ATOM 2703 N N . LEU A 1 324 ? -23.552 8.248 -2.719 1.00 95.06 324 LEU A N 1
ATOM 2704 C CA . LEU A 1 324 ? -24.923 8.696 -2.986 1.00 95.06 324 LEU A CA 1
ATOM 2705 C C . LEU A 1 324 ? -25.211 8.824 -4.485 1.00 95.06 324 LEU A C 1
ATOM 2707 O O . LEU A 1 324 ? -26.275 8.392 -4.922 1.00 95.06 324 LEU A O 1
ATOM 2711 N N . ILE A 1 325 ? -24.263 9.365 -5.259 1.00 92.75 325 ILE A N 1
ATOM 2712 C CA . ILE A 1 325 ? -24.353 9.438 -6.726 1.00 92.75 325 ILE A CA 1
ATOM 2713 C C . ILE A 1 325 ? -24.487 8.027 -7.307 1.00 92.75 325 ILE A C 1
ATOM 2715 O O . ILE A 1 325 ? -25.416 7.752 -8.061 1.00 92.75 325 ILE A O 1
ATOM 2719 N N . SER A 1 326 ? -23.617 7.106 -6.886 1.00 92.94 326 SER A N 1
ATOM 2720 C CA . SER A 1 326 ? -23.608 5.725 -7.391 1.00 92.94 326 SER A CA 1
ATOM 2721 C C . SER A 1 326 ? -24.889 4.955 -7.039 1.00 92.94 326 SER A C 1
ATOM 2723 O O . SER A 1 326 ? -25.348 4.120 -7.811 1.00 92.94 326 SER A O 1
ATOM 2725 N N . LEU A 1 327 ? -25.509 5.273 -5.898 1.00 95.06 327 LEU A N 1
ATOM 2726 C CA . LEU A 1 327 ? -26.801 4.725 -5.471 1.00 95.06 327 LEU A CA 1
ATOM 2727 C C . LEU A 1 327 ? -28.014 5.484 -6.040 1.00 95.06 327 LEU A C 1
ATOM 2729 O O . LEU A 1 327 ? -29.140 5.211 -5.627 1.00 95.06 327 LEU A O 1
ATOM 2733 N N . LYS A 1 328 ? -27.808 6.448 -6.948 1.00 94.12 328 LYS A N 1
ATOM 2734 C CA . LYS A 1 328 ? -28.861 7.285 -7.555 1.00 94.12 328 LYS A CA 1
ATOM 2735 C C . LYS A 1 328 ? -29.722 8.043 -6.532 1.00 94.12 328 LYS A C 1
ATOM 2737 O O . LYS A 1 328 ? -30.895 8.325 -6.764 1.00 94.12 328 LYS A O 1
ATOM 2742 N N . LYS A 1 329 ? -29.145 8.406 -5.382 1.00 94.81 329 LYS A N 1
ATOM 2743 C CA . LYS A 1 329 ? -29.799 9.218 -4.341 1.00 94.81 329 LYS A CA 1
ATOM 2744 C C . LYS A 1 329 ? -29.568 10.705 -4.602 1.00 94.81 329 LYS A C 1
ATOM 2746 O O . LYS A 1 329 ? -28.918 11.395 -3.814 1.00 94.81 329 LYS A O 1
ATOM 2751 N N . THR A 1 330 ? -30.090 11.191 -5.727 1.00 92.06 330 THR A N 1
ATOM 2752 C CA . THR A 1 330 ? -29.779 12.513 -6.293 1.00 92.06 330 THR A CA 1
ATOM 2753 C C . THR A 1 330 ? -29.993 13.663 -5.307 1.00 92.06 330 THR A C 1
ATOM 2755 O O . THR A 1 330 ? -29.089 14.474 -5.119 1.00 92.06 330 THR A O 1
ATOM 2758 N N . ASN A 1 331 ? -31.131 13.715 -4.607 1.00 94.69 331 ASN A N 1
ATOM 2759 C CA . ASN A 1 331 ? -31.430 14.807 -3.668 1.00 94.69 331 ASN A CA 1
ATOM 2760 C C . ASN A 1 331 ? -30.434 14.867 -2.496 1.00 94.69 331 ASN A C 1
ATOM 2762 O O . ASN A 1 331 ? -29.922 15.934 -2.156 1.00 94.69 331 ASN A O 1
ATOM 2766 N N . GLU A 1 332 ? -30.101 13.719 -1.901 1.00 95.44 332 GLU A N 1
ATOM 2767 C CA . GLU A 1 332 ? -29.106 13.646 -0.824 1.00 95.44 332 GLU A CA 1
ATOM 2768 C C . GLU A 1 332 ? -27.694 13.989 -1.323 1.00 95.44 332 GLU A C 1
ATOM 2770 O O . GLU A 1 332 ? -26.916 14.624 -0.601 1.00 95.44 332 GLU A O 1
ATOM 2775 N N . ALA A 1 333 ? -27.357 13.578 -2.551 1.00 94.81 333 ALA A N 1
ATOM 2776 C CA . ALA A 1 333 ? -26.086 13.901 -3.192 1.00 94.81 333 ALA A CA 1
ATOM 2777 C C . ALA A 1 333 ? -25.956 15.413 -3.422 1.00 94.81 333 ALA A C 1
ATOM 2779 O O . ALA A 1 333 ? -24.956 15.998 -3.011 1.00 94.81 333 ALA A O 1
ATOM 2780 N N . LYS A 1 334 ? -26.988 16.060 -3.984 1.00 94.44 334 LYS A N 1
ATOM 2781 C CA . LYS A 1 334 ? -27.039 17.517 -4.191 1.00 94.44 334 LYS A CA 1
ATOM 2782 C C . LYS A 1 334 ? -26.881 18.278 -2.876 1.00 94.44 334 LYS A C 1
ATOM 2784 O O . LYS A 1 334 ? -26.047 19.175 -2.789 1.00 94.44 334 LYS A O 1
ATOM 2789 N N . ASN A 1 335 ? -27.600 17.868 -1.830 1.00 94.69 335 ASN A N 1
ATOM 2790 C CA . ASN A 1 335 ? -27.461 18.466 -0.499 1.00 94.69 335 ASN A CA 1
ATOM 2791 C C . ASN A 1 335 ? -26.040 18.305 0.058 1.00 94.69 335 ASN A C 1
ATOM 2793 O O . ASN A 1 335 ? -25.470 19.262 0.572 1.00 94.69 335 ASN A O 1
ATOM 2797 N N . THR A 1 336 ? -25.440 17.121 -0.096 1.00 94.44 336 THR A N 1
ATOM 2798 C CA . THR A 1 336 ? -24.065 16.866 0.362 1.00 94.44 336 THR A CA 1
ATOM 2799 C C . THR A 1 336 ? -23.046 17.709 -0.414 1.00 94.44 336 THR A C 1
ATOM 2801 O O . THR A 1 336 ? -22.160 18.291 0.201 1.00 94.44 336 THR A O 1
ATOM 2804 N N . LEU A 1 337 ? -23.173 17.823 -1.741 1.00 94.06 337 LEU A N 1
ATOM 2805 C CA . LEU A 1 337 ? -22.296 18.664 -2.563 1.00 94.06 337 LEU A CA 1
ATOM 2806 C C . LEU A 1 337 ? -22.413 20.146 -2.179 1.00 94.06 337 LEU A C 1
ATOM 2808 O O . LEU A 1 337 ? -21.404 20.830 -2.032 1.00 94.06 337 LEU A O 1
ATOM 2812 N N . ASN A 1 338 ? -23.639 20.622 -1.967 1.00 93.75 338 ASN A N 1
ATOM 2813 C CA . ASN A 1 338 ? -23.924 21.984 -1.531 1.00 93.75 338 ASN A CA 1
ATOM 2814 C C . ASN A 1 338 ? -23.268 22.291 -0.168 1.00 93.75 338 ASN A C 1
ATOM 2816 O O . ASN A 1 338 ? -22.573 23.294 -0.026 1.00 93.75 338 ASN A O 1
ATOM 2820 N N . GLU A 1 339 ? -23.396 21.389 0.814 1.00 92.62 339 GLU A N 1
ATOM 2821 C CA . GLU A 1 339 ? -22.694 21.498 2.104 1.00 92.62 339 GLU A CA 1
ATOM 2822 C C . GLU A 1 339 ? -21.167 21.525 1.939 1.00 92.62 339 GLU A C 1
ATOM 2824 O O . GLU A 1 339 ? -20.489 22.335 2.572 1.00 92.62 339 GLU A O 1
ATOM 2829 N N . MET A 1 340 ? -20.620 20.656 1.084 1.00 92.31 340 MET A N 1
ATOM 2830 C CA . MET A 1 340 ? -19.181 20.589 0.831 1.00 92.31 340 MET A CA 1
ATOM 2831 C C . MET A 1 340 ? -18.641 21.895 0.250 1.00 92.31 340 MET A C 1
ATOM 2833 O O . MET A 1 340 ? -17.708 22.454 0.819 1.00 92.31 340 MET A O 1
ATOM 2837 N N . LEU A 1 341 ? -19.247 22.396 -0.829 1.00 91.31 341 LEU A N 1
ATOM 2838 C CA . LEU A 1 341 ? -18.795 23.609 -1.514 1.00 91.31 341 LEU A CA 1
ATOM 2839 C C . LEU A 1 341 ? -19.021 24.876 -0.684 1.00 91.31 341 LEU A C 1
ATOM 2841 O O . LEU A 1 341 ? -18.221 25.805 -0.759 1.00 91.31 341 LEU A O 1
ATOM 2845 N N . LYS A 1 342 ? -20.065 24.903 0.155 1.00 90.75 342 LYS A N 1
ATOM 2846 C CA . LYS A 1 342 ? -20.285 25.989 1.118 1.00 90.75 342 LYS A CA 1
ATOM 2847 C C . LYS A 1 342 ? -19.171 26.063 2.168 1.00 90.75 342 LYS A C 1
ATOM 2849 O O . LYS A 1 342 ? -18.801 27.159 2.576 1.00 90.75 342 LYS A O 1
ATOM 2854 N N . ASN A 1 343 ? -18.659 24.913 2.610 1.00 87.00 343 ASN A N 1
ATOM 2855 C CA . ASN A 1 343 ? -17.617 24.838 3.636 1.00 87.00 343 ASN A CA 1
ATOM 2856 C C . ASN A 1 343 ? -16.199 24.958 3.057 1.00 87.00 343 ASN A C 1
ATOM 2858 O O . ASN A 1 343 ? -15.305 25.471 3.725 1.00 87.00 343 ASN A O 1
ATOM 2862 N N . ASN A 1 344 ? -15.979 24.457 1.841 1.00 83.44 344 ASN A N 1
ATOM 2863 C CA . ASN A 1 344 ? -14.714 24.545 1.125 1.00 83.44 344 ASN A CA 1
ATOM 2864 C C . ASN A 1 344 ? -14.965 24.514 -0.391 1.00 83.44 344 ASN A C 1
ATOM 2866 O O . ASN A 1 344 ? -15.345 23.484 -0.947 1.00 83.44 344 ASN A O 1
ATOM 2870 N N . ASN A 1 345 ? -14.709 25.637 -1.059 1.00 82.31 345 ASN A N 1
ATOM 2871 C CA . ASN A 1 345 ? -14.914 25.803 -2.497 1.00 82.31 345 ASN A CA 1
ATOM 2872 C C . ASN A 1 345 ? -13.661 25.497 -3.343 1.00 82.31 345 ASN A C 1
ATOM 2874 O O . ASN A 1 345 ? -13.608 25.878 -4.515 1.00 82.31 345 ASN A O 1
ATOM 2878 N N . ASP A 1 346 ? -12.661 24.801 -2.785 1.00 85.81 346 ASP A N 1
ATOM 2879 C CA . ASP A 1 346 ? -11.451 24.399 -3.509 1.00 85.81 346 ASP A CA 1
ATOM 2880 C C . ASP A 1 346 ? -11.730 23.303 -4.553 1.00 85.81 346 ASP A C 1
ATOM 2882 O O . ASP A 1 346 ? -11.482 22.107 -4.378 1.00 85.81 346 ASP A O 1
ATOM 2886 N N . THR A 1 347 ? -12.253 23.732 -5.693 1.00 86.25 347 THR A N 1
ATOM 2887 C CA . THR A 1 347 ? -12.581 22.854 -6.816 1.00 86.25 347 THR A CA 1
ATOM 2888 C C . THR A 1 347 ? -11.330 22.276 -7.487 1.00 86.25 347 THR A C 1
ATOM 2890 O O . THR A 1 347 ? -11.374 21.172 -8.028 1.00 86.25 347 THR A O 1
ATOM 2893 N N . ILE A 1 348 ? -10.190 22.972 -7.415 1.00 86.88 348 ILE A N 1
ATOM 2894 C CA . ILE A 1 348 ? -8.935 22.536 -8.042 1.00 86.88 348 ILE A CA 1
ATOM 2895 C C . ILE A 1 348 ? -8.253 21.456 -7.195 1.00 86.88 348 ILE A C 1
ATOM 2897 O O . ILE A 1 348 ? -7.845 20.417 -7.728 1.00 86.88 348 ILE A O 1
ATOM 2901 N N . GLY A 1 349 ? -8.144 21.662 -5.881 1.00 84.19 349 GLY A N 1
ATOM 2902 C CA . GLY A 1 349 ? -7.553 20.692 -4.960 1.00 84.19 349 GLY A CA 1
ATOM 2903 C C . GLY A 1 349 ? -8.339 19.383 -4.910 1.00 84.19 349 GLY A C 1
ATOM 2904 O O . GLY A 1 349 ? -7.743 18.305 -4.906 1.00 84.19 349 GLY A O 1
ATOM 2905 N N . PHE A 1 350 ? -9.671 19.460 -4.988 1.00 85.69 350 PHE A N 1
ATOM 2906 C CA . PHE A 1 350 ? -10.557 18.292 -4.991 1.00 85.69 350 PHE A CA 1
ATOM 2907 C C . PHE A 1 350 ? -10.997 17.825 -6.387 1.00 85.69 350 PHE A C 1
ATOM 2909 O O . PHE A 1 350 ? -11.881 16.977 -6.475 1.00 85.69 350 PHE A O 1
ATOM 2916 N N . ARG A 1 351 ? -10.365 18.293 -7.473 1.00 89.56 351 ARG A N 1
ATOM 2917 C CA . ARG A 1 351 ? -10.759 18.008 -8.872 1.00 89.56 351 ARG A CA 1
ATOM 2918 C C . ARG A 1 351 ? -11.061 16.535 -9.177 1.00 89.56 351 ARG A C 1
ATOM 2920 O O . ARG A 1 351 ? -12.109 16.238 -9.733 1.00 89.56 351 ARG A O 1
ATOM 2927 N N . TYR A 1 352 ? -10.216 15.599 -8.732 1.00 83.88 352 TYR A N 1
ATOM 2928 C CA . TYR A 1 352 ? -10.419 14.154 -8.940 1.00 83.88 352 TYR A CA 1
ATOM 2929 C C . TYR A 1 352 ? -11.702 13.635 -8.300 1.00 83.88 352 TYR A C 1
ATOM 2931 O O . TYR A 1 352 ? -12.236 12.593 -8.668 1.00 83.88 352 TYR A O 1
ATOM 2939 N N . CYS A 1 353 ? -12.182 14.325 -7.276 1.00 83.25 353 CYS A N 1
ATOM 2940 C CA . CYS A 1 353 ? -13.386 13.943 -6.580 1.00 83.25 353 CYS A CA 1
ATOM 2941 C C . CYS A 1 353 ? -14.659 14.416 -7.282 1.00 83.25 353 CYS A C 1
ATOM 2943 O O . CYS A 1 353 ? -15.721 13.853 -7.022 1.00 83.25 353 CYS A O 1
ATOM 2945 N N . TYR A 1 354 ? -14.523 15.400 -8.169 1.00 88.69 354 TYR A N 1
ATOM 2946 C CA . TYR A 1 354 ? -15.597 16.001 -8.949 1.00 88.69 354 TYR A CA 1
ATOM 2947 C C . TYR A 1 354 ? -15.564 15.610 -10.433 1.00 88.69 354 TYR A C 1
ATOM 2949 O O . TYR A 1 354 ? -16.474 15.982 -11.164 1.00 88.69 354 TYR A O 1
ATOM 2957 N N . GLU A 1 355 ? -14.554 14.848 -10.864 1.00 87.31 355 GLU A N 1
ATOM 2958 C CA . GLU A 1 355 ? -14.347 14.406 -12.250 1.00 87.31 355 GLU A CA 1
ATOM 2959 C C . GLU A 1 355 ? -15.636 13.886 -12.905 1.00 87.31 355 GLU A C 1
ATOM 2961 O O . GLU A 1 355 ? -16.047 14.408 -13.936 1.00 87.31 355 GLU A O 1
ATOM 2966 N N . ASP A 1 356 ? -16.341 12.967 -12.240 1.00 83.94 356 ASP A N 1
ATOM 2967 C CA . ASP A 1 356 ? -17.554 12.327 -12.772 1.00 83.94 356 ASP A CA 1
ATOM 2968 C C . ASP A 1 356 ? -18.808 13.230 -12.768 1.00 83.94 356 ASP A C 1
ATOM 2970 O O . ASP A 1 356 ? -19.855 12.843 -13.286 1.00 83.94 356 ASP A O 1
ATOM 2974 N N . ILE A 1 357 ? -18.748 14.412 -12.143 1.00 90.00 357 ILE A N 1
ATOM 2975 C CA . ILE A 1 357 ? -19.900 15.324 -12.003 1.00 90.00 357 ILE A CA 1
ATOM 2976 C C . ILE A 1 357 ? -19.690 16.690 -12.651 1.00 90.00 357 ILE A C 1
ATOM 2978 O O . ILE A 1 357 ? -20.636 17.467 -12.741 1.00 90.00 357 ILE A O 1
ATOM 2982 N N . PHE A 1 358 ? -18.482 16.988 -13.125 1.00 88.12 358 PHE A N 1
ATOM 2983 C CA . PHE A 1 358 ? -18.159 18.256 -13.773 1.00 88.12 358 PHE A CA 1
ATOM 2984 C C . PHE A 1 358 ? -18.947 18.524 -15.061 1.00 88.12 358 PHE A C 1
ATOM 2986 O O . PHE A 1 358 ? -19.133 19.688 -15.423 1.00 88.12 358 PHE A O 1
ATOM 2993 N N . ASP A 1 359 ? -19.371 17.465 -15.749 1.00 84.50 359 ASP A N 1
ATOM 2994 C CA . ASP A 1 359 ? -20.140 17.526 -16.998 1.00 84.50 359 ASP A CA 1
ATOM 2995 C C . ASP A 1 359 ? -21.619 17.167 -16.795 1.00 84.50 359 ASP A C 1
ATOM 2997 O O . ASP A 1 359 ? -22.392 17.127 -17.747 1.00 84.50 359 ASP A O 1
ATOM 3001 N N . ASN A 1 360 ? -22.035 16.902 -15.554 1.00 88.38 360 ASN A N 1
ATOM 3002 C CA . ASN A 1 360 ? -23.406 16.527 -15.251 1.00 88.38 360 ASN A CA 1
ATOM 3003 C C . ASN A 1 360 ? -24.258 17.779 -14.990 1.00 88.38 360 ASN A C 1
ATOM 3005 O O . ASN A 1 360 ? -24.051 18.490 -14.000 1.00 88.38 360 ASN A O 1
ATOM 3009 N N . GLU A 1 361 ? -25.243 18.013 -15.861 1.00 85.75 361 GLU A N 1
ATOM 3010 C CA . GLU A 1 361 ? -26.183 19.140 -15.780 1.00 85.75 361 GLU A CA 1
ATOM 3011 C C . GLU A 1 361 ? -26.909 19.217 -14.428 1.00 85.75 361 GLU A C 1
ATOM 3013 O O . GLU A 1 361 ? -27.168 20.305 -13.925 1.00 85.75 361 GLU A O 1
ATOM 3018 N N . GLU A 1 362 ? -27.173 18.085 -13.767 1.00 85.94 362 GLU A N 1
ATOM 3019 C CA . GLU A 1 362 ? -27.861 18.083 -12.473 1.00 85.94 362 GLU A CA 1
ATOM 3020 C C . GLU A 1 362 ? -27.037 18.714 -11.339 1.00 85.94 362 GLU A C 1
ATOM 3022 O O . GLU A 1 362 ? -27.614 19.134 -10.329 1.00 85.94 362 GLU A O 1
ATOM 3027 N N . TYR A 1 363 ? -25.707 18.743 -11.470 1.00 89.62 363 TYR A N 1
ATOM 3028 C CA . TYR A 1 363 ? -24.779 19.245 -10.451 1.00 89.62 363 TYR A CA 1
ATOM 3029 C C . TYR A 1 363 ? -24.102 20.563 -10.852 1.00 89.62 363 TYR A C 1
ATOM 3031 O O . TYR A 1 363 ? -23.551 21.244 -9.980 1.00 89.62 363 TYR A O 1
ATOM 3039 N N . SER A 1 364 ? -24.163 20.953 -12.129 1.00 85.75 364 SER A N 1
ATOM 3040 C CA . SER A 1 364 ? -23.511 22.160 -12.655 1.00 85.75 364 SER A CA 1
ATOM 3041 C C . SER A 1 364 ? -24.001 23.441 -11.973 1.00 85.75 364 SER A C 1
ATOM 3043 O O . SER A 1 364 ? -23.183 24.289 -11.612 1.00 85.75 364 SER A O 1
ATOM 3045 N N . GLU A 1 365 ? -25.306 23.556 -11.711 1.00 87.75 365 GLU A N 1
ATOM 3046 C CA . GLU A 1 365 ? -25.911 24.709 -11.028 1.00 87.75 365 GLU A CA 1
ATOM 3047 C C . GLU A 1 365 ? -25.317 24.921 -9.626 1.00 87.75 365 GLU A C 1
ATOM 3049 O O . GLU A 1 365 ? -25.101 26.050 -9.181 1.00 87.75 365 GLU A O 1
ATOM 3054 N N . ILE A 1 366 ? -24.998 23.827 -8.923 1.00 90.81 366 ILE A N 1
ATOM 3055 C CA . ILE A 1 366 ? -24.420 23.885 -7.576 1.00 90.81 366 ILE A CA 1
ATOM 3056 C C . ILE A 1 366 ? -22.976 24.391 -7.650 1.00 90.81 366 ILE A C 1
ATOM 3058 O O . ILE A 1 366 ? -22.585 25.224 -6.834 1.00 90.81 366 ILE A O 1
ATOM 3062 N N . PHE A 1 367 ? -22.192 23.951 -8.639 1.00 89.69 367 PHE A N 1
ATOM 3063 C CA . PHE A 1 367 ? -20.847 24.489 -8.851 1.00 89.69 367 PHE A CA 1
ATOM 3064 C C . PHE A 1 367 ? -20.881 25.978 -9.190 1.00 89.69 367 PHE A C 1
ATOM 3066 O O . PHE A 1 367 ? -20.160 26.742 -8.554 1.00 89.69 367 PHE A O 1
ATOM 3073 N N . GLN A 1 368 ? -21.754 26.402 -10.108 1.00 87.31 368 GLN A N 1
ATOM 3074 C CA . GLN A 1 368 ? -21.897 27.811 -10.501 1.00 87.31 368 GLN A CA 1
ATOM 3075 C C . GLN A 1 368 ? -22.270 28.721 -9.324 1.00 87.31 368 GLN A C 1
ATOM 3077 O O . GLN A 1 368 ? -21.856 29.877 -9.273 1.00 87.31 368 GLN A O 1
ATOM 3082 N N . LYS A 1 369 ? -23.013 28.197 -8.342 1.00 90.94 369 LYS A N 1
ATOM 3083 C CA . LYS A 1 369 ? -23.384 28.941 -7.134 1.00 90.94 369 LYS A CA 1
ATOM 3084 C C . LYS A 1 369 ? -22.200 29.244 -6.206 1.00 90.94 369 LYS A C 1
ATOM 3086 O O . LYS A 1 369 ? -22.224 30.262 -5.517 1.00 90.94 369 LYS A O 1
ATOM 3091 N N . TYR A 1 370 ? -21.199 28.364 -6.137 1.00 91.88 370 TYR A N 1
ATOM 3092 C CA . TYR A 1 370 ? -20.118 28.440 -5.138 1.00 91.88 370 TYR A CA 1
ATOM 3093 C C . TYR A 1 370 ? -18.716 28.621 -5.734 1.00 91.88 370 TYR A C 1
ATOM 3095 O O . TYR A 1 370 ? -17.763 28.878 -4.998 1.00 91.88 370 TYR A O 1
ATOM 3103 N N . THR A 1 371 ? -18.551 28.447 -7.043 1.00 89.06 371 THR A N 1
ATOM 3104 C CA . THR A 1 371 ? -17.264 28.465 -7.747 1.00 89.06 371 THR A CA 1
ATOM 3105 C C . THR A 1 371 ? -17.420 29.149 -9.106 1.00 89.06 371 THR A C 1
ATOM 3107 O O . THR A 1 371 ? -18.424 28.970 -9.789 1.00 89.06 371 THR A O 1
ATOM 3110 N N . SER A 1 372 ? -16.416 29.929 -9.520 1.00 88.38 372 SER A N 1
ATOM 3111 C CA . SER A 1 372 ? -16.397 30.544 -10.852 1.00 88.38 372 SER A CA 1
ATOM 3112 C C . SER A 1 372 ? -16.242 29.502 -11.964 1.00 88.38 372 SER A C 1
ATOM 3114 O O . SER A 1 372 ? -15.556 28.489 -11.792 1.00 88.38 372 SER A O 1
ATOM 3116 N N . SER A 1 373 ? -16.818 29.787 -13.134 1.00 88.31 373 SER A N 1
ATOM 3117 C CA . SER A 1 373 ? -16.627 28.999 -14.361 1.00 88.31 373 SER A CA 1
ATOM 3118 C C . SER A 1 373 ? -15.147 28.738 -14.648 1.00 88.31 373 SER A C 1
ATOM 3120 O O . SER A 1 373 ? -14.758 27.597 -14.887 1.00 88.31 373 SER A O 1
ATOM 3122 N N . ASP A 1 374 ? -14.307 29.765 -14.502 1.00 90.50 374 ASP A N 1
ATOM 3123 C CA . ASP A 1 374 ? -12.866 29.693 -14.751 1.00 90.50 374 ASP A CA 1
ATOM 3124 C C . ASP A 1 374 ? -12.162 28.674 -13.850 1.00 90.50 374 ASP A C 1
ATOM 3126 O O . ASP A 1 374 ? -11.220 28.008 -14.273 1.00 90.50 374 ASP A O 1
ATOM 3130 N N . ASN A 1 375 ? -12.586 28.540 -12.588 1.00 90.44 375 ASN A N 1
ATOM 3131 C CA . ASN A 1 375 ? -11.984 27.580 -11.661 1.00 90.44 375 ASN A CA 1
ATOM 3132 C C . ASN A 1 375 ? -12.385 26.143 -11.997 1.00 90.44 375 ASN A C 1
ATOM 3134 O O . ASN A 1 375 ? -11.548 25.242 -11.906 1.00 90.44 375 ASN A O 1
ATOM 3138 N N . VAL A 1 376 ? -13.636 25.934 -12.414 1.00 90.31 376 VAL A N 1
ATOM 3139 C CA . VAL A 1 376 ? -14.104 24.634 -12.909 1.00 90.31 376 VAL A CA 1
ATOM 3140 C C . VAL A 1 376 ? -13.332 24.254 -14.174 1.00 90.31 376 VAL A C 1
ATOM 3142 O O . VAL A 1 376 ? -12.797 23.151 -14.263 1.00 90.31 376 VAL A O 1
ATOM 3145 N N . GLU A 1 377 ? -13.186 25.178 -15.123 1.00 91.81 377 GLU A N 1
ATOM 3146 C CA . GLU A 1 377 ? -12.439 24.944 -16.360 1.00 91.81 377 GLU A CA 1
ATOM 3147 C C . GLU A 1 377 ? -10.950 24.674 -16.093 1.00 91.81 377 GLU A C 1
ATOM 3149 O O . GLU A 1 377 ? -10.377 23.726 -16.635 1.00 91.81 377 GLU A O 1
ATOM 3154 N N . LYS A 1 378 ? -10.318 25.432 -15.187 1.00 93.38 378 LYS A N 1
ATOM 3155 C CA . LYS A 1 378 ? -8.947 25.154 -14.726 1.00 93.38 378 LYS A CA 1
ATOM 3156 C C . LYS A 1 378 ? -8.819 23.747 -14.144 1.00 93.38 378 LYS A C 1
ATOM 3158 O O . LYS A 1 378 ? -7.853 23.059 -14.467 1.00 93.38 378 LYS A O 1
ATOM 3163 N N . ALA A 1 379 ? -9.772 23.302 -13.322 1.00 91.12 379 ALA A N 1
ATOM 3164 C CA . ALA A 1 379 ? -9.763 21.956 -12.754 1.00 91.12 379 ALA A CA 1
ATOM 3165 C C . ALA A 1 379 ? -9.846 20.870 -13.845 1.00 91.12 379 ALA A C 1
ATOM 3167 O O . ALA A 1 379 ? -9.032 19.943 -13.829 1.00 91.12 379 ALA A O 1
ATOM 3168 N N . LYS A 1 380 ? -10.744 21.023 -14.833 1.00 91.38 380 LYS A N 1
ATOM 3169 C CA . LYS A 1 380 ? -10.842 20.119 -15.998 1.00 91.38 380 LYS A CA 1
ATOM 3170 C C . LYS A 1 380 ? -9.542 20.093 -16.810 1.00 91.38 380 LYS A C 1
ATOM 3172 O O . LYS A 1 380 ? -9.021 19.026 -17.125 1.00 91.38 380 LYS A O 1
ATOM 3177 N N . ASN A 1 381 ? -8.963 21.261 -17.083 1.00 92.38 381 ASN A N 1
ATOM 3178 C CA . ASN A 1 381 ? -7.704 21.378 -17.819 1.00 92.38 381 ASN A CA 1
ATOM 3179 C C . ASN A 1 381 ? -6.524 20.721 -17.085 1.00 92.38 381 ASN A C 1
ATOM 3181 O O . ASN A 1 381 ? -5.640 20.154 -17.729 1.00 92.38 381 ASN A O 1
ATOM 3185 N N . ILE A 1 382 ? -6.493 20.768 -15.749 1.00 90.38 382 ILE A N 1
ATOM 3186 C CA . ILE A 1 382 ? -5.483 20.054 -14.956 1.00 90.38 382 ILE A CA 1
ATOM 3187 C C . ILE A 1 382 ? -5.673 18.537 -15.081 1.00 90.38 382 ILE A C 1
ATOM 3189 O O . ILE A 1 382 ? -4.692 17.853 -15.361 1.00 90.38 382 ILE A O 1
ATOM 3193 N N . LEU A 1 383 ? -6.905 18.020 -14.973 1.00 89.00 383 LEU A N 1
ATOM 3194 C CA . LEU A 1 383 ? -7.188 16.587 -15.157 1.00 89.00 383 LEU A CA 1
ATOM 3195 C C . LEU A 1 383 ? -6.725 16.086 -16.536 1.00 89.00 383 LEU A C 1
ATOM 3197 O O . LEU A 1 383 ? -6.065 15.051 -16.638 1.00 89.00 383 LEU A O 1
ATOM 3201 N N . LEU A 1 384 ? -6.980 16.858 -17.599 1.00 90.19 384 LEU A N 1
ATOM 3202 C CA . LEU A 1 384 ? -6.507 16.541 -18.952 1.00 90.19 384 LEU A CA 1
ATOM 3203 C C . LEU A 1 384 ? -4.974 16.517 -19.050 1.00 90.19 384 LEU A C 1
ATOM 3205 O O . LEU A 1 384 ? -4.405 15.619 -19.674 1.00 90.19 384 LEU A O 1
ATOM 3209 N N . LYS A 1 385 ? -4.285 17.476 -18.415 1.00 89.00 385 LYS A N 1
ATOM 3210 C CA . LYS A 1 385 ? -2.814 17.495 -18.355 1.00 89.00 385 LYS A CA 1
ATOM 3211 C C . LYS A 1 385 ? -2.259 16.288 -17.601 1.00 89.00 385 LYS A C 1
ATOM 3213 O O . LYS A 1 385 ? -1.278 15.705 -18.052 1.00 89.00 385 LYS A O 1
ATOM 3218 N N . GLU A 1 386 ? -2.876 15.903 -16.488 1.00 86.50 386 GLU A N 1
ATOM 3219 C CA . GLU A 1 386 ? -2.477 14.734 -15.695 1.00 86.50 386 GLU A CA 1
ATOM 3220 C C . GLU A 1 386 ? -2.671 13.428 -16.477 1.00 86.50 386 GLU A C 1
ATOM 3222 O O . GLU A 1 386 ? -1.781 12.575 -16.478 1.00 86.50 386 GLU A O 1
ATOM 3227 N N . LYS A 1 387 ? -3.776 13.305 -17.225 1.00 88.12 387 LYS A N 1
ATOM 3228 C CA . LYS A 1 387 ? -4.015 12.176 -18.132 1.00 88.12 387 LYS A CA 1
ATOM 3229 C C . LYS A 1 387 ? -2.944 12.086 -19.223 1.00 88.12 387 LYS A C 1
ATOM 3231 O O . LYS A 1 387 ? -2.324 11.036 -19.376 1.00 88.12 387 LYS A O 1
ATOM 3236 N N . LYS A 1 388 ? -2.655 13.197 -19.907 1.00 89.62 388 LYS A N 1
ATOM 3237 C CA . LYS A 1 388 ? -1.599 13.261 -20.932 1.00 89.62 388 LYS A CA 1
ATOM 3238 C C . LYS A 1 388 ? -0.214 12.943 -20.358 1.00 89.62 388 LYS A C 1
ATOM 3240 O O . LYS A 1 388 ? 0.594 12.276 -20.994 1.00 89.62 388 LYS A O 1
ATOM 3245 N N . HIS A 1 389 ? 0.070 13.395 -19.138 1.00 86.56 389 HIS A N 1
ATOM 3246 C CA . HIS A 1 389 ? 1.317 13.075 -18.439 1.00 86.56 389 HIS A CA 1
ATOM 3247 C C . HIS A 1 389 ? 1.456 11.573 -18.157 1.00 86.56 389 HIS A C 1
ATOM 3249 O O . HIS A 1 389 ? 2.542 11.016 -18.311 1.00 86.56 389 HIS A O 1
ATOM 3255 N N . ASN A 1 390 ? 0.360 10.902 -17.794 1.00 87.81 390 ASN A N 1
ATOM 3256 C CA . ASN A 1 390 ? 0.339 9.449 -17.636 1.00 87.81 390 ASN A CA 1
ATOM 3257 C C . ASN A 1 390 ? 0.546 8.709 -18.969 1.00 87.81 390 ASN A C 1
ATOM 3259 O O . ASN A 1 390 ? 1.306 7.746 -19.021 1.00 87.81 390 ASN A O 1
ATOM 3263 N N . GLU A 1 391 ? -0.092 9.165 -20.048 1.00 90.12 391 GLU A N 1
ATOM 3264 C CA . GLU A 1 391 ? 0.089 8.600 -21.394 1.00 90.12 391 GLU A CA 1
ATOM 3265 C C . GLU A 1 391 ? 1.558 8.699 -21.839 1.00 90.12 391 GLU A C 1
ATOM 3267 O O . GLU A 1 391 ? 2.167 7.685 -22.178 1.00 90.12 391 GLU A O 1
ATOM 3272 N N . ASN A 1 392 ? 2.176 9.876 -21.694 1.00 89.00 392 ASN A N 1
ATOM 3273 C CA . ASN A 1 392 ? 3.597 10.086 -21.994 1.00 89.00 392 ASN A CA 1
ATOM 3274 C C . ASN A 1 392 ? 4.524 9.179 -21.163 1.00 89.00 392 ASN A C 1
ATOM 3276 O O . ASN A 1 392 ? 5.552 8.708 -21.657 1.00 89.00 392 ASN A O 1
ATOM 3280 N N . PHE A 1 393 ? 4.188 8.942 -19.890 1.00 89.31 393 PHE A N 1
ATOM 3281 C CA . PHE A 1 393 ? 4.932 8.020 -19.031 1.00 89.31 393 PHE A CA 1
ATOM 3282 C C . PHE A 1 393 ? 4.896 6.590 -19.583 1.00 89.31 393 PHE A C 1
ATOM 3284 O O . PHE A 1 393 ? 5.948 5.968 -19.734 1.00 89.31 393 PHE A O 1
ATOM 3291 N N . ILE A 1 394 ? 3.709 6.095 -19.945 1.00 91.31 394 ILE A N 1
ATOM 3292 C CA . ILE A 1 394 ? 3.540 4.759 -20.531 1.00 91.31 394 ILE A CA 1
ATOM 3293 C C . ILE A 1 394 ? 4.313 4.655 -21.850 1.00 91.31 394 ILE A C 1
ATOM 3295 O O . ILE A 1 394 ? 5.060 3.696 -22.051 1.00 91.31 394 ILE A O 1
ATOM 3299 N N . GLU A 1 395 ? 4.190 5.649 -22.731 1.00 91.12 395 GLU A N 1
ATOM 3300 C CA . GLU A 1 395 ? 4.917 5.687 -24.004 1.00 91.12 395 GLU A CA 1
ATOM 3301 C C . GLU A 1 395 ? 6.437 5.645 -23.810 1.00 91.12 395 GLU A C 1
ATOM 3303 O O . GLU A 1 395 ? 7.132 4.920 -24.528 1.00 91.12 395 GLU A O 1
ATOM 3308 N N . SER A 1 396 ? 6.950 6.362 -22.805 1.00 89.50 396 SER A N 1
ATOM 3309 C CA . SER A 1 396 ? 8.376 6.374 -22.456 1.00 89.50 396 SER A CA 1
ATOM 3310 C C . SER A 1 396 ? 8.855 4.996 -21.987 1.00 89.50 396 SER A C 1
ATOM 3312 O O . SER A 1 396 ? 9.888 4.507 -22.450 1.00 89.50 396 SER A O 1
ATOM 3314 N N . CYS A 1 397 ? 8.079 4.317 -21.137 1.00 91.94 397 CYS A N 1
ATOM 3315 C CA . CYS A 1 397 ? 8.376 2.947 -20.712 1.00 91.94 397 CYS A CA 1
ATOM 3316 C C . CYS A 1 397 ? 8.365 1.962 -21.893 1.00 91.94 397 CYS A C 1
ATOM 3318 O O . CYS A 1 397 ? 9.263 1.130 -22.022 1.00 91.94 397 CYS A O 1
ATOM 3320 N N . LEU A 1 398 ? 7.390 2.071 -22.800 1.00 91.38 398 LEU A N 1
ATOM 3321 C CA . LEU A 1 398 ? 7.309 1.221 -23.994 1.00 91.38 398 LEU A CA 1
ATOM 3322 C C . LEU A 1 398 ? 8.433 1.511 -25.002 1.00 91.38 398 LEU A C 1
ATOM 3324 O O . LEU A 1 398 ? 8.869 0.619 -25.734 1.00 91.38 398 LEU A O 1
ATOM 3328 N N . ALA A 1 399 ? 8.914 2.753 -25.075 1.00 90.75 399 ALA A N 1
ATOM 3329 C CA . ALA A 1 399 ? 10.094 3.102 -25.859 1.00 90.75 399 ALA A CA 1
ATOM 3330 C C . ALA A 1 399 ? 11.358 2.432 -25.294 1.00 90.75 399 ALA A C 1
ATOM 3332 O O . ALA A 1 399 ? 12.115 1.843 -26.069 1.00 90.75 399 ALA A O 1
ATOM 3333 N N . LEU A 1 400 ? 11.536 2.437 -23.967 1.00 91.50 400 LEU A N 1
ATOM 3334 C CA . LEU A 1 400 ? 12.623 1.718 -23.293 1.00 91.50 400 LEU A CA 1
ATOM 3335 C C . LEU A 1 400 ? 12.550 0.208 -23.531 1.00 91.50 400 LEU A C 1
ATOM 3337 O O . LEU A 1 400 ? 13.547 -0.401 -23.909 1.00 91.50 400 LEU A O 1
ATOM 3341 N N . GLU A 1 401 ? 11.367 -0.399 -23.416 1.00 91.94 401 GLU A N 1
ATOM 3342 C CA . GLU A 1 401 ? 11.209 -1.830 -23.699 1.00 91.94 401 GLU A CA 1
ATOM 3343 C C . GLU A 1 401 ? 11.618 -2.176 -25.139 1.00 91.94 401 GLU A C 1
ATOM 3345 O O . GLU A 1 401 ? 12.323 -3.159 -25.374 1.00 91.94 401 GLU A O 1
ATOM 3350 N N . ARG A 1 402 ? 11.209 -1.358 -26.119 1.00 91.69 402 ARG A N 1
ATOM 3351 C CA . ARG A 1 402 ? 11.616 -1.536 -27.522 1.00 91.69 402 ARG A CA 1
ATOM 3352 C C . ARG A 1 402 ? 13.123 -1.367 -27.703 1.00 91.69 402 ARG A C 1
ATOM 3354 O O . ARG A 1 402 ? 13.718 -2.120 -28.471 1.00 91.69 402 ARG A O 1
ATOM 3361 N N . HIS A 1 403 ? 13.732 -0.405 -27.013 1.00 90.81 403 HIS A N 1
ATOM 3362 C CA . HIS A 1 403 ? 15.175 -0.186 -27.043 1.00 90.81 403 HIS A CA 1
ATOM 3363 C C . HIS A 1 403 ? 15.939 -1.411 -26.518 1.00 90.81 403 HIS A C 1
ATOM 3365 O O . HIS A 1 403 ? 16.820 -1.921 -27.210 1.00 90.81 403 HIS A O 1
ATOM 3371 N N . TYR A 1 404 ? 15.563 -1.931 -25.347 1.00 88.88 404 TYR A N 1
ATOM 3372 C CA . TYR A 1 404 ? 16.222 -3.095 -24.755 1.00 88.88 404 TYR A CA 1
ATOM 3373 C C . TYR A 1 404 ? 16.042 -4.369 -25.583 1.00 88.88 404 TYR A C 1
ATOM 3375 O O . TYR A 1 404 ? 16.999 -5.125 -25.737 1.00 88.88 404 TYR A O 1
ATOM 3383 N N . LYS A 1 405 ? 14.862 -4.583 -26.185 1.00 89.00 405 LYS A N 1
ATOM 3384 C CA . LYS A 1 405 ? 14.641 -5.704 -27.117 1.00 89.00 405 LYS A CA 1
ATOM 3385 C C . LYS A 1 405 ? 15.593 -5.642 -28.311 1.00 89.00 405 LYS A C 1
ATOM 3387 O O . LYS A 1 405 ? 16.295 -6.612 -28.566 1.00 89.00 405 LYS A O 1
ATOM 3392 N N . ARG A 1 406 ? 15.701 -4.480 -28.970 1.00 89.44 406 ARG A N 1
ATOM 3393 C CA . ARG A 1 406 ? 16.642 -4.287 -30.090 1.00 89.44 406 ARG A CA 1
ATOM 3394 C C . ARG A 1 406 ? 18.087 -4.555 -29.674 1.00 89.44 406 ARG A C 1
ATOM 3396 O O . ARG A 1 406 ? 18.766 -5.339 -30.320 1.00 89.44 406 ARG A O 1
ATOM 3403 N N . ARG A 1 407 ? 18.531 -3.979 -28.550 1.00 85.81 407 ARG A N 1
ATOM 3404 C CA . ARG A 1 407 ? 19.876 -4.209 -27.987 1.00 85.81 407 ARG A CA 1
ATOM 3405 C C . ARG A 1 407 ? 20.158 -5.691 -27.732 1.00 85.81 407 ARG A C 1
ATOM 3407 O O . ARG A 1 407 ? 21.264 -6.157 -27.996 1.00 85.81 407 ARG A O 1
ATOM 3414 N N . HIS A 1 408 ? 19.178 -6.418 -27.204 1.00 85.31 408 HIS A N 1
ATOM 3415 C CA . HIS A 1 408 ? 19.300 -7.848 -26.949 1.00 85.31 408 HIS A CA 1
ATOM 3416 C C . HIS A 1 408 ? 19.421 -8.646 -28.256 1.00 85.31 408 HIS A C 1
ATOM 3418 O O . HIS A 1 408 ? 20.302 -9.499 -28.370 1.00 85.31 408 HIS A O 1
ATOM 3424 N N . ASP A 1 409 ? 18.589 -8.341 -29.252 1.00 88.19 409 ASP A N 1
ATOM 3425 C CA . ASP A 1 409 ? 18.617 -8.994 -30.564 1.00 88.19 409 ASP A CA 1
ATOM 3426 C C . ASP A 1 409 ? 19.939 -8.721 -31.302 1.00 88.19 409 ASP A C 1
ATOM 3428 O O . ASP A 1 409 ? 20.568 -9.651 -31.816 1.00 88.19 409 ASP A O 1
ATOM 3432 N N . ASP A 1 410 ? 20.423 -7.477 -31.265 1.00 87.06 410 ASP A N 1
ATOM 3433 C CA . ASP A 1 410 ? 21.716 -7.074 -31.826 1.00 87.06 410 ASP A CA 1
ATOM 3434 C C . ASP A 1 410 ? 22.875 -7.824 -31.150 1.00 87.06 410 ASP A C 1
ATOM 3436 O O . ASP A 1 410 ? 23.788 -8.327 -31.813 1.00 87.06 410 ASP A O 1
ATOM 3440 N N . HIS A 1 411 ? 22.831 -7.955 -29.819 1.00 83.75 411 HIS A N 1
ATOM 3441 C CA . HIS A 1 411 ? 23.837 -8.695 -29.060 1.00 83.75 411 HIS A CA 1
ATOM 3442 C C . HIS A 1 411 ? 23.808 -10.199 -29.371 1.00 83.75 411 HIS A C 1
ATOM 3444 O O . HIS A 1 411 ? 24.859 -10.816 -29.570 1.00 83.75 411 HIS A O 1
ATOM 3450 N N . ALA A 1 412 ? 22.617 -10.793 -29.479 1.00 86.12 412 ALA A N 1
ATOM 3451 C CA . ALA A 1 412 ? 22.447 -12.192 -29.857 1.00 86.12 412 ALA A CA 1
ATOM 3452 C C . ALA A 1 412 ? 22.973 -12.461 -31.279 1.00 86.12 412 ALA A C 1
ATOM 3454 O O . ALA A 1 412 ? 23.705 -13.433 -31.497 1.00 86.12 412 ALA A O 1
ATOM 3455 N N . ALA A 1 413 ? 22.679 -11.570 -32.232 1.00 88.31 413 ALA A N 1
ATOM 3456 C CA . ALA A 1 413 ? 23.200 -11.632 -33.595 1.00 88.31 413 ALA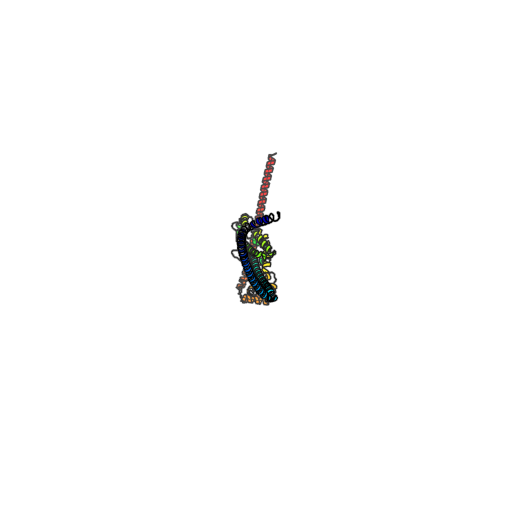 A CA 1
ATOM 3457 C C . ALA A 1 413 ? 24.733 -11.505 -33.626 1.00 88.31 413 ALA A C 1
ATOM 3459 O O . ALA A 1 413 ? 25.411 -12.276 -34.316 1.00 88.31 413 ALA A O 1
ATOM 3460 N N . PHE A 1 414 ? 25.300 -10.598 -32.825 1.00 86.38 414 PHE A N 1
ATOM 3461 C CA . PHE A 1 414 ? 26.746 -10.453 -32.675 1.00 86.38 414 PHE A CA 1
ATOM 3462 C C . PHE A 1 414 ? 27.400 -11.740 -32.149 1.00 86.38 414 PHE A C 1
ATOM 3464 O O . PHE A 1 414 ? 28.345 -12.237 -32.771 1.00 86.38 414 PHE A O 1
ATOM 3471 N N . ILE A 1 415 ? 26.874 -12.339 -31.072 1.00 86.44 415 ILE A N 1
ATOM 3472 C CA . ILE A 1 415 ? 27.375 -13.613 -30.525 1.00 86.44 415 ILE A CA 1
ATOM 3473 C C . ILE A 1 415 ? 27.280 -14.730 -31.571 1.00 86.44 415 ILE A C 1
ATOM 3475 O O . ILE A 1 415 ? 28.239 -15.485 -31.754 1.00 86.44 415 ILE A O 1
ATOM 3479 N N . ALA A 1 416 ? 26.155 -14.836 -32.284 1.00 88.75 416 ALA A N 1
ATOM 3480 C CA . ALA A 1 416 ? 25.973 -15.836 -33.332 1.00 88.75 416 ALA A CA 1
ATOM 3481 C C . ALA A 1 416 ? 27.001 -15.670 -34.466 1.00 88.75 416 ALA A C 1
ATOM 3483 O O . ALA A 1 416 ? 27.581 -16.657 -34.926 1.00 88.75 416 ALA A O 1
ATOM 3484 N N . SER A 1 417 ? 27.289 -14.429 -34.876 1.00 88.69 417 SER A N 1
ATOM 3485 C CA . SER A 1 417 ? 28.312 -14.134 -35.888 1.00 88.69 417 SER A CA 1
ATOM 3486 C C . SER A 1 417 ? 29.722 -14.521 -35.422 1.00 88.69 417 SER A C 1
ATOM 3488 O O . SER A 1 417 ? 30.475 -15.144 -36.174 1.00 88.69 417 SER A O 1
ATOM 3490 N N . LYS A 1 418 ? 30.061 -14.245 -34.154 1.00 88.50 418 LYS A N 1
ATOM 3491 C CA . LYS A 1 418 ? 31.346 -14.617 -33.549 1.00 88.50 418 LYS A CA 1
ATOM 3492 C C . LYS A 1 418 ? 31.510 -16.128 -33.448 1.00 88.50 418 LYS A C 1
ATOM 3494 O O . LYS A 1 418 ? 32.570 -16.633 -33.808 1.00 88.50 418 LYS A O 1
ATOM 3499 N N . LYS A 1 419 ? 30.465 -16.855 -33.039 1.00 88.12 419 LYS A N 1
ATOM 3500 C CA . LYS A 1 419 ? 30.469 -18.325 -33.029 1.00 88.12 419 LYS A CA 1
ATOM 3501 C C . LYS A 1 419 ? 30.729 -18.889 -34.427 1.00 88.12 419 LYS A C 1
ATOM 3503 O O . LYS A 1 419 ? 31.641 -19.693 -34.571 1.00 88.12 419 LYS A O 1
ATOM 3508 N N . LYS A 1 420 ? 30.034 -18.396 -35.463 1.00 89.00 420 LYS A N 1
ATOM 3509 C CA . LYS A 1 420 ? 30.271 -18.812 -36.862 1.00 89.00 420 LYS A CA 1
ATOM 3510 C C . LYS A 1 420 ? 31.714 -18.563 -37.318 1.00 89.00 420 LYS A C 1
ATOM 3512 O O . LYS A 1 420 ? 32.309 -19.436 -37.942 1.00 89.00 420 LYS A O 1
ATOM 3517 N N . GLN A 1 421 ? 32.296 -17.408 -36.983 1.00 87.25 421 GLN A N 1
ATOM 3518 C CA . GLN A 1 421 ? 33.700 -17.106 -37.302 1.00 87.25 421 GLN A CA 1
ATOM 3519 C C . GLN A 1 421 ? 34.680 -18.054 -36.596 1.00 87.25 421 GLN A C 1
ATOM 3521 O O . GLN A 1 421 ? 35.683 -18.446 -37.189 1.00 87.25 421 GLN A O 1
ATOM 3526 N N . ILE A 1 422 ? 34.405 -18.415 -35.338 1.00 87.50 422 ILE A N 1
ATOM 3527 C CA . ILE A 1 422 ? 35.229 -19.358 -34.572 1.00 87.50 422 ILE A CA 1
ATOM 3528 C C . ILE A 1 422 ? 35.133 -20.761 -35.180 1.00 87.50 422 ILE A C 1
ATOM 3530 O O . ILE A 1 422 ? 36.173 -21.354 -35.453 1.00 87.50 422 ILE A O 1
ATOM 3534 N N . THR A 1 423 ? 33.924 -21.257 -35.465 1.00 86.00 423 THR A N 1
ATOM 3535 C CA . THR A 1 423 ? 33.714 -22.566 -36.109 1.00 86.00 423 THR A CA 1
ATOM 3536 C C . THR A 1 423 ? 34.436 -22.643 -37.453 1.00 86.00 423 THR A C 1
ATOM 3538 O O . THR A 1 423 ? 35.240 -23.543 -37.658 1.00 86.00 423 THR A O 1
ATOM 3541 N N . PHE A 1 424 ? 34.285 -21.628 -38.311 1.00 86.75 424 PHE A N 1
ATOM 3542 C CA . PHE A 1 424 ? 34.986 -21.572 -39.597 1.00 86.75 424 PHE A CA 1
ATOM 3543 C C . PHE A 1 424 ? 36.518 -21.617 -39.454 1.00 86.75 424 PHE A C 1
ATOM 3545 O O . PHE A 1 424 ? 37.204 -22.262 -40.246 1.00 86.75 424 PHE A O 1
ATOM 3552 N N . ARG A 1 425 ? 37.084 -20.947 -38.438 1.00 83.12 425 ARG A N 1
ATOM 3553 C CA . ARG A 1 425 ? 38.531 -21.005 -38.157 1.00 83.12 425 ARG A CA 1
ATOM 3554 C C . ARG A 1 425 ? 38.974 -22.393 -37.697 1.00 83.12 425 ARG A C 1
ATOM 3556 O O . ARG A 1 425 ? 40.044 -22.835 -38.105 1.00 83.12 425 ARG A O 1
ATOM 3563 N N . ILE A 1 426 ? 38.175 -23.066 -36.869 1.00 85.06 426 ILE A N 1
ATOM 3564 C CA . ILE A 1 426 ? 38.458 -24.431 -36.407 1.00 85.06 426 ILE A CA 1
ATOM 3565 C C . ILE A 1 426 ? 38.426 -25.402 -37.592 1.00 85.06 426 ILE A C 1
ATOM 3567 O O . ILE A 1 426 ? 39.399 -26.126 -37.789 1.00 85.06 426 ILE A O 1
ATOM 3571 N N . ASP A 1 427 ? 37.388 -25.349 -38.428 1.00 83.31 427 ASP A N 1
ATOM 3572 C CA . ASP A 1 427 ? 37.231 -26.231 -39.593 1.00 83.31 427 ASP A CA 1
ATOM 3573 C C . ASP A 1 427 ? 38.355 -26.031 -40.620 1.00 83.31 427 ASP A C 1
ATOM 3575 O O . ASP A 1 427 ? 38.905 -26.996 -41.162 1.00 83.31 427 ASP A O 1
ATOM 3579 N N . LYS A 1 428 ? 38.762 -24.774 -40.846 1.00 81.56 428 LYS A N 1
ATOM 3580 C CA . LYS A 1 428 ? 39.902 -24.442 -41.711 1.00 81.56 428 LYS A CA 1
ATOM 3581 C C . LYS A 1 428 ? 41.215 -25.006 -41.162 1.00 81.56 428 LYS A C 1
ATOM 3583 O O . LYS A 1 428 ? 41.976 -25.608 -41.915 1.00 81.56 428 LYS A O 1
ATOM 3588 N N . ASN A 1 429 ? 41.470 -24.842 -39.864 1.00 75.62 429 ASN A N 1
ATOM 3589 C CA . ASN A 1 429 ? 42.676 -25.368 -39.221 1.00 75.62 429 ASN A CA 1
ATOM 3590 C C . ASN A 1 429 ? 42.693 -26.904 -39.206 1.00 75.62 429 ASN A C 1
ATOM 3592 O O . ASN A 1 429 ? 43.750 -27.505 -39.389 1.00 75.62 429 ASN A O 1
ATOM 3596 N N . HIS A 1 430 ? 41.534 -27.544 -39.024 1.00 73.56 430 HIS A N 1
ATOM 3597 C CA . HIS A 1 430 ? 41.412 -28.997 -39.085 1.00 73.56 430 HIS A CA 1
ATOM 3598 C C . HIS A 1 430 ? 41.694 -29.510 -40.501 1.00 73.56 430 HIS A C 1
ATOM 3600 O O . HIS A 1 430 ? 42.505 -30.416 -40.663 1.00 73.56 430 HIS A O 1
ATOM 3606 N N . SER A 1 431 ? 41.115 -28.876 -41.526 1.00 70.31 431 SER A N 1
ATOM 3607 C CA . SER A 1 431 ? 41.343 -29.230 -42.936 1.00 70.31 431 SER A CA 1
ATOM 3608 C C . SER A 1 431 ? 42.815 -29.088 -43.340 1.00 70.31 431 SER A C 1
ATOM 3610 O O . SER A 1 431 ? 43.351 -29.942 -44.040 1.00 70.31 431 SER A O 1
ATOM 3612 N N . GLN A 1 432 ? 43.500 -28.041 -42.866 1.00 69.56 432 GLN A N 1
ATOM 3613 C CA . GLN A 1 432 ? 44.930 -27.843 -43.125 1.00 69.56 432 GLN A CA 1
ATOM 3614 C C . GLN A 1 432 ? 45.814 -28.908 -42.459 1.00 69.56 432 GLN A C 1
ATOM 3616 O O . GLN A 1 432 ? 46.801 -29.323 -43.059 1.00 69.56 432 GLN A O 1
ATOM 3621 N N . ARG A 1 433 ? 45.456 -29.395 -41.262 1.00 64.25 433 ARG A N 1
ATOM 3622 C CA . ARG A 1 433 ? 46.174 -30.503 -40.606 1.00 64.25 433 ARG A CA 1
ATOM 3623 C C . ARG A 1 433 ? 45.989 -31.828 -41.344 1.00 64.25 433 ARG A C 1
ATOM 3625 O O . ARG A 1 433 ? 46.965 -32.521 -41.581 1.00 64.25 433 ARG A O 1
ATOM 3632 N N . THR A 1 434 ? 44.771 -32.137 -41.789 1.00 63.06 434 THR A N 1
ATOM 3633 C CA . THR A 1 434 ? 44.482 -33.394 -42.505 1.00 63.06 434 THR A CA 1
ATOM 3634 C C . THR A 1 434 ? 45.134 -33.461 -43.892 1.00 63.06 434 THR A C 1
ATOM 3636 O O . THR A 1 434 ? 45.385 -34.551 -44.396 1.00 63.06 434 THR A O 1
ATOM 3639 N N . ILE A 1 435 ? 45.412 -32.309 -44.515 1.00 65.62 435 ILE A N 1
ATOM 3640 C CA . ILE A 1 435 ? 46.158 -32.221 -45.782 1.00 65.62 435 ILE A CA 1
ATOM 3641 C C . ILE A 1 435 ? 47.674 -32.311 -45.553 1.00 65.62 435 ILE A C 1
ATOM 3643 O O . ILE A 1 435 ? 48.367 -32.810 -46.422 1.00 65.62 435 ILE A O 1
ATOM 3647 N N . GLY A 1 436 ? 48.196 -31.849 -44.412 1.00 56.47 436 GLY A N 1
ATOM 3648 C CA . GLY A 1 436 ? 49.627 -31.951 -44.092 1.00 56.47 436 GLY A CA 1
ATOM 3649 C C . GLY A 1 436 ? 50.082 -33.332 -43.597 1.00 56.47 436 GLY A C 1
ATOM 3650 O O . GLY A 1 436 ? 51.277 -33.601 -43.582 1.00 56.47 436 GLY A O 1
ATOM 3651 N N . GLU A 1 437 ? 49.147 -34.189 -43.177 1.00 53.88 437 GLU A N 1
ATOM 3652 C CA . GLU A 1 437 ? 49.405 -35.568 -42.724 1.00 53.88 437 GLU A CA 1
ATOM 3653 C C . GLU A 1 437 ? 49.226 -36.626 -43.833 1.00 53.88 437 GLU A C 1
ATOM 3655 O O . GLU A 1 437 ? 49.515 -37.801 -43.608 1.00 53.88 437 GLU A O 1
ATOM 3660 N N . ARG A 1 438 ? 48.745 -36.223 -45.015 1.00 48.06 438 ARG A N 1
ATOM 3661 C CA . ARG A 1 438 ? 48.680 -37.049 -46.231 1.00 48.06 438 ARG A CA 1
ATOM 3662 C C . ARG A 1 438 ? 49.777 -36.632 -47.192 1.00 48.06 438 ARG A C 1
ATOM 3664 O O . ARG A 1 438 ? 50.318 -37.542 -47.854 1.00 48.06 438 ARG A O 1
#

Radius of gyration: 59.65 Å; chains: 1; bounding box: 81×120×208 Å

Sequence (438 aa):
MKYLIYLLLISQSIITSASENELSLEKNIEKLKIRTDKIQSESNEEHTQKLQILIEGSKHNDQEISSIKDNIDILSKKIEKRDLNYLFDLAIPFSLSIISALFFWLALYYFERKRKNNIRKNINRHFSSIRQELFHTFDTIMISSFNYNPPSPYQNKIKHEEFTIEDIKIGLLNKCFSLGNITDKSIIHLLQPILGRLIQRFENIDNKIILCMTYYQELTSKEIDLLEDIREKIQTYDLKTLDQILTSAVTQDLSFMKSNFYDLYKLFLEIQKISLKNNAGNWNDIAYKASYLCKKGTYEECLNFIKKQKHFKDRLNIYKLRSLISLKKTNEAKNTLNEMLKNNNDTIGFRYCYEDIFDNEEYSEIFQKYTSSDNVEKAKNILLKEKKHNENFIESCLALERHYKRRHDDHAAFIASKKKQITFRIDKNHSQRTIGER

Foldseek 3Di:
DVVVPVVVVVVPPVVVVPPPPPVVPVVVVVVVVVVVVVVVVVVVVVVVVVVVVVVVVVVVVVVVVVVVVVVVVVVVVVVVPPPPPCCVPPVVVVVVVVVVVVVVVVVVVVVVVVVLVVLVLVLLVLLVQLLVLLLVLQQLLQDQDPVVPDGRPCSLCLLQVNQDLVNLLLSQLQEFQDLVLDPDPVLSVSHDHCNVVLVVSLVSSVVSLVVSVVPVVSDDPVRNVLSVQLNCLSVVDPSVVVNVVLSPDLRRTPSVCSVSSVSNSVSSVVSSVSSLVSPSPDPVSLLSNLSNCLSNLVLVVSCVSLVVVVVCNLVSLLSPLSSCVSVVVLVVNLVSLLVNLVVPVQCQVCLVSCVVPLPPPSNVVSNVVRHPPVNSVVNVVVVVVSVVSSVVSSVSSVVSVVVSVVSVVVVVVVVVVVVVVVVVVVVVVVVVVVVVVD

pLDDT: mean 83.17, std 13.82, range [43.53, 98.31]

Organism: NCBI:txid1122206